Protein AF-A0A7I8VRY3-F1 (afdb_monomer_lite)

Organism: NCBI:txid2664684

InterPro domains:
  IPR003378 Fringe-like, glycosyltransferase domain [PF02434] (435-646)
  IPR005018 DOMON domain [PF03351] (45-160)
  IPR005018 DOMON domain [PS50836] (45-160)
  IPR005018 DOMON domain [SM00664] (68-160)
  IPR006593 Cytochrome b561/ferric reductase, transmembrane domain [PS50939] (164-372)
  IPR006593 Cytochrome b561/ferric reductase, transmembrane domain [SM00665] (200-333)

Foldseek 3Di:
DDDDDDPPPAAEAEAEDDEAWQQPCQQPQWPKEFVALPDRDCVPTQKIKIWEDDDQKIKIKIKHLAQKKKKWFAPDDFQAFTWMWMWGHDPPDFTDIFIFTDHHPDFTHTDPPDPQKAPWDWDADNSMTMIIIMGGQDDDDSRHDGLDPPDWTWIKMAHYYDDPNGDDDRALRIFTWPIDRSNHSHYTHGALDPDPLNVLLLVLLCCLQLPLLLVLVVLVPQVCVVQVPDDDPNHRVSVVSSLVSLVSSLVSNVSSVVSVCVVVVHDDDDDDPLLNVLSVLSVVLNVLSVVLVVLVVVQDDPPDPCNVVSVVVSVVSSVSSSVSSLVSSLSSCVDSSNVHPPCVSVVSVVSVVVSVVVVVVSVVVVVVVVVVVVVVVVVVVVVVPVVPDDDDDDDDDDDDDDDDDDDDDDDDDDDDPQVPLVLAEDPQPLVLPHYYEYEYADHHHDPVNSVHHYDHFVADRDDDLLRQLSRVQVLLQVVLVDPHFKYKYAYSQKYFNVVLVCVVCVVDDLLDWAKEAAAPDPFFDWDDDPNDTDGWHFHDRNLMIMTGNNLSVQLCVQRHPSNSSVQCVVRVDHSRVSVRVSSCPRPVDHYPHDPLGDGLVDQQCVAALVCLLNHGMDGWADDDPVRDDTREHHADAEDCVVRVRCSVRSVCSNVVPD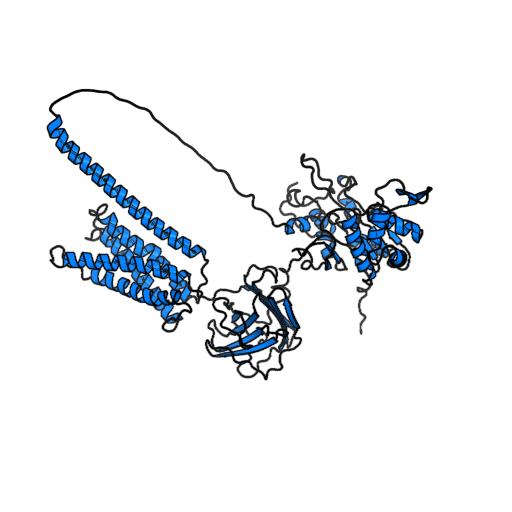DHPPDDD

Secondary structure (DSSP, 8-state):
-----STT--------------TTSBTTTBEEEEESTT--STTT-SEEEEEEEETTEEEEEEEESSSEEEEEEESSSSSSEEEEEEEEEETTEEEEEEEEEEESSSPPEE-TT---EEEEEEEEETTEEEEEEEEE-S-BTTTB----TT-EEEEEEEEE-EETTEE---TT-EEEEEEEETTS--EEE------HHHHHHHHHHHHIIIIIHHHHHHIIIIIHHHTTT-EETTEEHHHHHHHHHHHHHHHHHHHHHHHHHHHHTS----SSTTTTHHHHHHHHHHHHHHHHHHHHHSPPPTT-TTHHHHHHHHHHHHHHHHHHHHHHHHHHTT-TTT---TTHHHHHHHHHHHHHHHHHHHHHHHHHHHHHHHHHHHHHHHHTTTTS-------------------------PPPTHHHHHHHTGGGTGGG-S--EEEESS--SSSGGGT-EEEE-SS-SS-SHHHHHHHHHHHHHHHHHTT-SEEEE--TT-EE-HHHHHHHHTTS-TTS--EEE--SSSS-EEEESSSSEEEE----GGG-EEEEHHHHHHHHHHHTTTHHHHHHHHH---HHHHHHHHHHHHH-PPPEE-TT---TTS-GGGSBHHHHTT-SEE---PPPTT-PPP---B--SS-TTT-TTSHHHHHHHHHT----TT---

Sequence (665 aa):
MTQLSPLSRFGIVLFIKQAGDIEKECGTTIGCYREPDDCSDEFKCDAMITWKDNGDLVDFSMSAKTDYVALGLSKDKKMGDDSILACLKISGSNPRVEISYSKGQSTPETISNYNGITSVKTEVEDSRVRCSFSRNKAQFGSQVFNISAGTEYHLFVARGSVSDSKLTYHGDNKKITDKVDLTTKKNTGGSNAAPGRVKAHAALMTLAWAFFIPCGVFIARYYKDYIGNKDCKGVKLWFWLHRIFVLSGVLLSSIAFILIFVEVGGYSSPATSFTKAHPIVGIIVMSFAVINPIMGMLRPGLDSQHRSTFVTCHTIVGYLSYSLGFFVMMVGTRLGKINMPKWMLWVYFGHCMFYIALSILMRIADYATASHNKKITGSENVDMKEKGNGMNEKEQQAYPNGQTNCNQTNCSANLPKWLVIFRHTLFSLLFSGNIVAVFTDDNDEIFEKTGLRSIKTNCDNLHSRSALCCKMSYEFDAFLKSNKKWWCHVDDDTYVNVKALKELLSRYEPSRDWYIGRPSTSHPLEIDRDRKPFHFWFATGGAGFCISRSLALKIEPYAGGGKLRSECERIHLPDDCVIGYIIYDFTNSKLTKIKRFHSHLEGLWRYQEGALNNEITVSYSNPKGDGTFSNTINVRGFTYAKDPTRFLSLHCHLYKKCEYPDAFP

pLDDT: mean 75.88, std 19.46, range [22.36, 97.38]

Structure (mmCIF, N/CA/C/O backbone):
data_AF-A0A7I8VRY3-F1
#
_entry.id   AF-A0A7I8VRY3-F1
#
loop_
_atom_site.group_PDB
_atom_site.id
_atom_site.type_symbol
_atom_site.label_atom_id
_atom_site.label_alt_id
_atom_site.label_comp_id
_atom_site.label_asym_id
_atom_site.label_entity_id
_atom_site.label_seq_id
_atom_site.pdbx_PDB_ins_code
_atom_site.Cartn_x
_atom_site.Cartn_y
_atom_site.Cartn_z
_atom_site.occupancy
_atom_site.B_iso_or_equiv
_atom_site.auth_seq_id
_atom_site.auth_comp_id
_atom_site.auth_asym_id
_atom_site.auth_atom_id
_atom_site.pdbx_PDB_model_num
ATOM 1 N N . MET A 1 1 ? 2.081 -21.432 -41.378 1.00 26.73 1 MET A N 1
ATOM 2 C CA . MET A 1 1 ? 2.702 -21.048 -40.092 1.00 26.73 1 MET A CA 1
ATOM 3 C C . MET A 1 1 ? 3.548 -19.803 -40.358 1.00 26.73 1 MET A C 1
ATOM 5 O O . MET A 1 1 ? 4.562 -19.904 -41.026 1.00 26.73 1 MET A O 1
ATOM 9 N N . THR A 1 2 ? 2.964 -18.606 -40.214 1.00 23.75 2 THR A N 1
ATOM 10 C CA . THR A 1 2 ? 2.999 -17.785 -38.974 1.00 23.75 2 THR A CA 1
ATOM 11 C C . THR A 1 2 ? 4.405 -17.224 -38.730 1.00 23.75 2 THR A C 1
ATOM 13 O O . THR A 1 2 ? 5.204 -17.835 -38.034 1.00 23.75 2 THR A O 1
ATOM 16 N N . GLN A 1 3 ? 4.819 -16.163 -39.433 1.00 28.36 3 GLN A N 1
ATOM 17 C CA . GLN A 1 3 ? 4.474 -14.759 -39.124 1.00 28.36 3 GLN A CA 1
ATOM 18 C C . GLN A 1 3 ? 4.516 -14.436 -37.620 1.00 28.36 3 GLN A C 1
ATOM 20 O O . GLN A 1 3 ? 3.642 -14.855 -36.866 1.00 28.36 3 GLN A O 1
ATOM 25 N N . LEU A 1 4 ? 5.487 -13.605 -37.231 1.00 23.44 4 LEU A N 1
ATOM 26 C CA . LEU A 1 4 ? 5.502 -12.829 -35.988 1.00 23.44 4 LEU A CA 1
ATOM 27 C C . LEU A 1 4 ? 5.420 -11.339 -36.357 1.00 23.44 4 LEU A C 1
ATOM 29 O O . LEU A 1 4 ? 5.986 -10.916 -37.366 1.00 23.44 4 LEU A O 1
ATOM 33 N N . SER A 1 5 ? 4.663 -10.556 -35.587 1.00 22.84 5 SER A N 1
ATOM 34 C CA . SER A 1 5 ? 4.196 -9.226 -36.003 1.00 22.84 5 SER A CA 1
ATOM 35 C C . SER A 1 5 ? 5.217 -8.088 -35.771 1.00 22.84 5 SER A C 1
ATOM 37 O O . SER A 1 5 ? 6.118 -8.217 -34.940 1.00 22.84 5 SER A O 1
ATOM 39 N N . PRO A 1 6 ? 5.112 -6.938 -36.479 1.00 25.97 6 PRO A N 1
ATOM 40 C CA . PRO A 1 6 ? 6.214 -5.962 -36.588 1.00 25.97 6 PRO A CA 1
ATOM 41 C C . PRO A 1 6 ? 6.478 -5.058 -35.364 1.00 25.97 6 PRO A C 1
ATOM 43 O O . PRO A 1 6 ? 7.223 -4.083 -35.470 1.00 25.97 6 PRO A O 1
ATOM 46 N N . LEU A 1 7 ? 5.867 -5.330 -34.208 1.00 25.27 7 LEU A N 1
ATOM 47 C CA . LEU A 1 7 ? 5.740 -4.384 -33.085 1.00 25.27 7 LEU A CA 1
ATOM 48 C C . LEU A 1 7 ? 7.023 -4.148 -32.254 1.00 25.27 7 LEU A C 1
ATOM 50 O O . LEU A 1 7 ? 7.009 -3.356 -31.316 1.00 25.27 7 LEU A O 1
ATOM 54 N N . SER A 1 8 ? 8.144 -4.790 -32.589 1.00 22.47 8 SER A N 1
ATOM 55 C CA . SER A 1 8 ? 9.348 -4.875 -31.741 1.00 22.47 8 SER A CA 1
ATOM 56 C C . SER A 1 8 ? 10.482 -3.880 -32.057 1.00 22.47 8 SER A C 1
ATOM 58 O O . SER A 1 8 ? 11.564 -3.989 -31.481 1.00 22.47 8 SER A O 1
ATOM 60 N N . ARG A 1 9 ? 10.299 -2.928 -32.990 1.00 26.25 9 ARG A N 1
ATOM 61 C CA . ARG A 1 9 ? 11.425 -2.190 -33.622 1.00 26.25 9 ARG A CA 1
ATOM 62 C C . ARG A 1 9 ? 11.549 -0.682 -33.344 1.00 26.25 9 ARG A C 1
ATOM 64 O O . ARG A 1 9 ? 12.402 -0.045 -33.974 1.00 26.25 9 ARG A O 1
ATOM 71 N N . PHE A 1 10 ? 10.793 -0.108 -32.407 1.00 24.47 10 PHE A N 1
ATOM 72 C CA . PHE A 1 10 ? 10.924 1.307 -32.011 1.00 24.47 10 PHE A CA 1
ATOM 73 C C . PHE A 1 10 ? 11.381 1.487 -30.559 1.00 24.47 10 PHE A C 1
ATOM 75 O O . PHE A 1 10 ? 11.250 0.596 -29.725 1.00 24.47 10 PHE A O 1
ATOM 82 N N . GLY A 1 11 ? 11.988 2.641 -30.276 1.00 26.52 11 GLY A N 1
ATOM 83 C CA . GLY A 1 11 ? 12.560 2.939 -28.970 1.00 26.52 11 GLY A CA 1
ATOM 84 C C . GLY A 1 11 ? 12.905 4.411 -28.820 1.00 26.52 11 GLY A C 1
ATOM 85 O O . GLY A 1 11 ? 13.900 4.859 -29.392 1.00 26.52 11 GLY A O 1
ATOM 86 N N . ILE A 1 12 ? 12.050 5.093 -28.063 1.00 34.25 12 ILE A N 1
ATOM 87 C CA . ILE A 1 12 ? 12.188 6.444 -27.509 1.00 34.25 12 ILE A CA 1
ATOM 88 C C . ILE A 1 12 ? 12.588 6.269 -26.029 1.00 34.25 12 ILE A C 1
ATOM 90 O O . ILE A 1 12 ? 12.423 5.173 -25.490 1.00 34.25 12 ILE A O 1
ATOM 94 N N . VAL A 1 13 ? 13.108 7.302 -25.371 1.00 39.41 13 VAL A N 1
ATOM 95 C CA . VAL A 1 13 ? 13.119 7.410 -23.902 1.00 39.41 13 VAL A CA 1
ATOM 96 C C . VAL A 1 13 ? 12.846 8.873 -23.553 1.00 39.41 13 VAL A C 1
ATOM 98 O O . VAL A 1 13 ? 13.475 9.720 -24.175 1.00 39.41 13 VAL A O 1
ATOM 101 N N . LEU A 1 14 ? 11.909 9.125 -22.633 1.00 41.12 14 LEU A N 1
ATOM 102 C CA . LEU A 1 14 ? 11.460 10.416 -22.061 1.00 41.12 14 LEU A CA 1
ATOM 103 C C . LEU A 1 14 ? 11.531 10.298 -20.522 1.00 41.12 14 LEU A C 1
ATOM 105 O O . LEU A 1 14 ? 11.616 9.153 -20.083 1.00 41.12 14 LEU A O 1
ATOM 109 N N . PHE A 1 15 ? 11.485 11.390 -19.735 1.00 45.84 15 PHE A N 1
ATOM 110 C CA . PHE A 1 15 ? 11.806 11.410 -18.284 1.00 45.84 15 PHE A CA 1
ATOM 111 C C . PHE A 1 15 ? 10.965 12.423 -17.464 1.00 45.84 15 PHE A C 1
ATOM 113 O O . PHE A 1 15 ? 10.537 13.415 -18.031 1.00 45.84 15 PHE A O 1
ATOM 120 N N . ILE A 1 16 ? 10.685 12.148 -16.169 1.00 32.72 16 ILE A N 1
ATOM 121 C CA . ILE A 1 16 ? 9.874 12.947 -15.193 1.00 32.72 16 ILE A CA 1
ATOM 122 C C . ILE A 1 16 ? 10.336 12.581 -13.737 1.00 32.72 16 ILE A C 1
ATOM 124 O O . ILE A 1 16 ? 11.017 11.564 -13.590 1.00 32.72 16 ILE A O 1
ATOM 128 N N . LYS A 1 17 ? 9.962 13.327 -12.670 1.00 30.95 17 LYS A N 1
ATOM 129 C CA . LYS A 1 17 ? 10.283 13.130 -11.214 1.00 30.95 17 LYS A CA 1
ATOM 130 C C . LYS A 1 17 ? 9.046 12.810 -10.304 1.00 30.95 17 LYS A C 1
ATOM 132 O O . LYS A 1 17 ? 7.974 13.310 -10.617 1.00 30.95 17 LYS A O 1
ATOM 137 N N . GLN A 1 18 ? 9.051 12.126 -9.135 1.00 30.17 18 GLN A N 1
ATOM 138 C CA . GLN A 1 18 ? 9.422 10.724 -8.777 1.00 30.17 18 GLN A CA 1
ATOM 139 C C . GLN A 1 18 ? 8.153 9.797 -8.652 1.00 30.17 18 GLN A C 1
ATOM 141 O O . GLN A 1 18 ? 7.048 10.340 -8.718 1.00 30.17 18 GLN A O 1
ATOM 146 N N . ALA A 1 19 ? 8.293 8.442 -8.425 1.00 29.95 19 ALA A N 1
ATOM 147 C CA . ALA A 1 19 ? 7.774 7.653 -7.255 1.00 29.95 19 ALA A CA 1
ATOM 148 C C . ALA A 1 19 ? 7.407 6.100 -7.452 1.00 29.95 19 ALA A C 1
ATOM 150 O O . ALA A 1 19 ? 8.136 5.489 -8.215 1.00 29.95 19 ALA A O 1
ATOM 151 N N . GLY A 1 20 ? 6.395 5.414 -6.827 1.00 32.72 20 GLY A N 1
ATOM 152 C CA . GLY A 1 20 ? 5.570 4.184 -7.245 1.00 32.72 20 GLY A CA 1
ATOM 153 C C . GLY A 1 20 ? 4.050 3.943 -6.733 1.00 32.72 20 GLY A C 1
ATOM 154 O O . GLY A 1 20 ? 3.749 4.455 -5.667 1.00 32.72 20 GLY A O 1
ATOM 155 N N . ASP A 1 21 ? 3.097 3.152 -7.360 1.00 37.00 21 ASP A N 1
ATOM 156 C CA . ASP A 1 21 ? 1.593 2.973 -7.019 1.00 37.00 21 ASP A CA 1
ATOM 157 C C . ASP A 1 21 ? 0.789 1.569 -7.235 1.00 37.00 21 ASP A C 1
ATOM 159 O O . ASP A 1 21 ? 0.200 1.350 -8.294 1.00 37.00 21 ASP A O 1
ATOM 163 N N . ILE A 1 22 ? 0.777 0.555 -6.309 1.00 41.22 22 ILE A N 1
ATOM 164 C CA . ILE A 1 22 ? 0.653 -0.941 -6.571 1.00 41.22 22 ILE A CA 1
ATOM 165 C C . ILE A 1 22 ? -0.786 -1.473 -6.702 1.00 41.22 22 ILE A C 1
ATOM 167 O O . ILE A 1 22 ? -1.035 -2.625 -7.058 1.00 41.22 22 ILE A O 1
ATOM 171 N N . GLU A 1 23 ? -1.746 -0.615 -6.398 1.00 39.03 23 GLU A N 1
ATOM 172 C CA . GLU A 1 23 ? -3.125 -0.929 -6.013 1.00 39.03 23 GLU A CA 1
ATOM 173 C C . GLU A 1 23 ? -3.959 -1.716 -7.052 1.00 39.03 23 GLU A C 1
ATOM 175 O O . GLU A 1 23 ? -5.004 -2.270 -6.716 1.00 39.03 23 GLU A O 1
ATOM 180 N N . LYS A 1 24 ? -3.506 -1.765 -8.312 1.00 47.66 24 LYS A N 1
ATOM 181 C CA . LYS A 1 24 ? -4.334 -2.008 -9.511 1.00 47.66 24 LYS A CA 1
ATOM 182 C C . LYS A 1 24 ? -4.391 -3.466 -9.999 1.00 47.66 24 LYS A C 1
ATOM 184 O O . LYS A 1 24 ? -5.273 -3.801 -10.791 1.00 47.66 24 LYS A O 1
ATOM 189 N N . GLU A 1 25 ? -3.482 -4.332 -9.548 1.00 62.16 25 GLU A N 1
ATOM 190 C CA . GLU A 1 25 ? -3.384 -5.737 -10.003 1.00 62.16 25 GLU A CA 1
ATOM 191 C C . GLU A 1 25 ? -4.165 -6.738 -9.128 1.00 62.16 25 GLU A C 1
ATOM 193 O O . GLU A 1 25 ? -4.708 -7.738 -9.613 1.00 62.16 25 GLU A O 1
ATOM 198 N N . CYS A 1 26 ? -4.285 -6.447 -7.832 1.00 67.69 26 CYS A N 1
ATOM 199 C CA . CYS A 1 26 ? -5.028 -7.274 -6.886 1.00 67.69 26 CYS A CA 1
ATOM 200 C C . CYS A 1 26 ? -6.533 -7.250 -7.178 1.00 67.69 26 CYS A C 1
ATOM 202 O O . CYS A 1 26 ? -7.188 -6.224 -7.010 1.00 67.69 26 CYS A O 1
ATOM 204 N N . GLY A 1 27 ? -7.100 -8.397 -7.561 1.00 66.69 27 GLY A N 1
ATOM 205 C CA . GLY A 1 27 ? -8.501 -8.510 -7.980 1.00 66.69 27 GLY A CA 1
ATOM 206 C C . GLY A 1 27 ? -8.708 -8.569 -9.498 1.00 66.69 27 GLY A C 1
ATOM 207 O O . GLY A 1 27 ? -9.800 -8.914 -9.944 1.00 66.69 27 GLY A O 1
ATOM 208 N N . THR A 1 28 ? -7.686 -8.251 -10.303 1.00 72.56 28 THR A N 1
ATOM 209 C CA . THR A 1 28 ? -7.816 -8.066 -11.764 1.00 72.56 28 THR A CA 1
ATOM 210 C C . THR A 1 28 ? -6.903 -9.008 -12.555 1.00 72.56 28 THR A C 1
ATOM 212 O O . THR A 1 28 ? -7.362 -9.712 -13.465 1.00 72.56 28 THR A O 1
ATOM 215 N N . THR A 1 29 ? -5.627 -9.106 -12.176 1.00 73.62 29 THR A N 1
ATOM 216 C CA . THR A 1 29 ? -4.630 -10.028 -12.749 1.00 73.62 29 THR A CA 1
ATOM 217 C C . THR A 1 29 ? -4.314 -11.177 -11.794 1.00 73.62 29 THR A C 1
ATOM 219 O O . THR A 1 29 ? -4.220 -12.320 -12.248 1.00 73.62 29 THR A O 1
ATOM 222 N N . ILE A 1 30 ? -4.236 -10.890 -10.492 1.00 84.25 30 ILE A N 1
ATOM 223 C CA . ILE A 1 30 ? -3.807 -11.803 -9.423 1.00 84.25 30 ILE A CA 1
ATOM 224 C C . ILE A 1 30 ? -4.783 -11.798 -8.238 1.00 84.25 30 ILE A C 1
ATOM 226 O O . ILE A 1 30 ? -5.525 -10.836 -8.020 1.00 84.25 30 ILE A O 1
ATOM 230 N N . GLY A 1 31 ? -4.785 -12.883 -7.463 1.00 87.00 31 GLY A N 1
ATOM 231 C CA . GLY A 1 31 ? -5.406 -12.919 -6.139 1.00 87.00 31 GLY A CA 1
ATOM 232 C C . GLY A 1 31 ? -4.456 -12.358 -5.081 1.00 87.00 31 GLY A C 1
ATOM 233 O O . GLY A 1 31 ? -3.235 -12.458 -5.222 1.00 87.00 31 GLY A O 1
ATOM 234 N N . CYS A 1 32 ? -5.011 -11.732 -4.044 1.00 88.00 32 CYS A N 1
ATOM 235 C CA . CYS A 1 32 ? -4.233 -11.055 -3.009 1.00 88.00 32 CYS A CA 1
ATOM 236 C C . CYS A 1 32 ? -4.886 -11.162 -1.634 1.00 88.00 32 CYS A C 1
ATOM 238 O O . CYS A 1 32 ? -6.081 -10.918 -1.477 1.00 88.00 32 CYS A O 1
ATOM 240 N N . TYR A 1 33 ? -4.054 -11.404 -0.632 1.00 89.62 33 TYR A N 1
ATOM 241 C CA . TYR A 1 33 ? -4.287 -11.142 0.778 1.00 89.62 33 TYR A CA 1
ATOM 242 C C . TYR A 1 33 ? -3.412 -9.957 1.206 1.00 89.62 33 TYR A C 1
ATOM 244 O O . TYR A 1 33 ? -2.240 -9.866 0.819 1.00 89.62 33 TYR A O 1
ATOM 252 N N . ARG A 1 34 ? -3.965 -9.068 2.035 1.00 85.38 34 ARG A N 1
ATOM 253 C CA . ARG A 1 34 ? -3.276 -7.888 2.569 1.00 85.38 34 ARG A CA 1
ATOM 254 C C . ARG A 1 34 ? -3.532 -7.711 4.061 1.00 85.38 34 ARG A C 1
ATOM 256 O O . ARG A 1 34 ? -4.625 -7.989 4.548 1.00 85.38 34 ARG A O 1
ATOM 263 N N . GLU A 1 35 ? -2.517 -7.228 4.771 1.00 80.19 35 GLU A N 1
ATOM 264 C CA . GLU A 1 35 ? -2.594 -6.840 6.176 1.00 80.19 35 GLU A CA 1
ATOM 265 C C . GLU A 1 35 ? -1.794 -5.543 6.408 1.00 80.19 35 GLU A C 1
ATOM 267 O O . GLU A 1 35 ? -0.573 -5.560 6.237 1.00 80.19 35 GLU A O 1
ATOM 272 N N . PRO A 1 36 ? -2.424 -4.435 6.841 1.00 70.56 36 PRO A N 1
ATOM 273 C CA . PRO A 1 36 ? -3.873 -4.227 6.932 1.00 70.56 36 PRO A CA 1
ATOM 274 C C . PRO A 1 36 ? -4.545 -4.172 5.544 1.00 70.56 36 PRO A C 1
ATOM 276 O O . PRO A 1 36 ? -3.882 -4.006 4.524 1.00 70.56 36 PRO A O 1
ATOM 279 N N . ASP A 1 37 ? -5.868 -4.341 5.508 1.00 65.50 37 ASP A N 1
ATOM 280 C CA . ASP A 1 37 ? -6.660 -4.513 4.277 1.00 65.50 37 ASP A CA 1
ATOM 281 C C . ASP A 1 37 ? -6.569 -3.317 3.298 1.00 65.50 37 ASP A C 1
ATOM 283 O O . ASP A 1 37 ? -6.826 -3.471 2.105 1.00 65.50 37 ASP A O 1
ATOM 287 N N . ASP A 1 38 ? -6.197 -2.137 3.803 1.00 61.50 38 ASP A N 1
ATOM 288 C CA . ASP A 1 38 ? -6.079 -0.854 3.104 1.00 61.50 38 ASP A CA 1
ATOM 289 C C . ASP A 1 38 ? -4.668 -0.552 2.556 1.00 61.50 38 ASP A C 1
ATOM 291 O O . ASP A 1 38 ? -4.461 0.499 1.951 1.00 61.50 38 ASP A O 1
ATOM 295 N N . CYS A 1 39 ? -3.685 -1.450 2.710 1.00 65.50 39 CYS A N 1
ATOM 296 C CA . CYS A 1 39 ? -2.345 -1.204 2.170 1.00 65.50 39 CYS A CA 1
ATOM 297 C C . CYS A 1 39 ? -2.303 -1.294 0.624 1.00 65.50 39 CYS A C 1
ATOM 299 O O . CYS A 1 39 ? -2.624 -2.318 0.015 1.00 65.50 39 CYS A O 1
ATOM 301 N N . SER A 1 40 ? -1.871 -0.211 -0.030 1.00 52.97 40 SER A N 1
ATOM 302 C CA . SER A 1 40 ? -1.671 -0.104 -1.489 1.00 52.97 40 SER A CA 1
ATOM 303 C C . SER A 1 40 ? -0.207 -0.257 -1.933 1.00 52.97 40 SER A C 1
ATOM 305 O O . SER A 1 40 ? 0.135 -0.028 -3.095 1.00 52.97 40 SER A O 1
ATOM 307 N N . ASP A 1 41 ? 0.665 -0.664 -1.010 1.00 58.28 41 ASP A N 1
ATOM 308 C CA . ASP A 1 41 ? 2.094 -0.878 -1.224 1.00 58.28 41 ASP A CA 1
ATOM 309 C C . ASP A 1 41 ? 2.612 -2.001 -0.307 1.00 58.28 41 ASP A C 1
ATOM 311 O O . ASP A 1 41 ? 2.283 -2.032 0.882 1.00 58.28 41 ASP A O 1
ATOM 315 N N . GLU A 1 42 ? 3.432 -2.907 -0.851 1.00 54.72 42 GLU A N 1
ATOM 316 C CA . GLU A 1 42 ? 4.005 -4.048 -0.125 1.00 54.72 42 GLU A CA 1
ATOM 317 C C . GLU A 1 42 ? 4.848 -3.615 1.087 1.00 54.72 42 GLU A C 1
ATOM 319 O O . GLU A 1 42 ? 4.712 -4.199 2.163 1.00 54.72 42 GLU A O 1
ATOM 324 N N . PHE A 1 43 ? 5.677 -2.574 0.949 1.00 62.56 43 PHE A N 1
ATOM 325 C CA . PHE A 1 43 ? 6.517 -2.029 2.016 1.00 62.56 43 PHE A CA 1
ATOM 326 C C . PHE A 1 43 ? 5.673 -1.446 3.155 1.00 62.56 43 PHE A C 1
ATOM 328 O O . PHE A 1 43 ? 6.030 -1.606 4.329 1.00 62.56 43 PHE A O 1
ATOM 335 N N . LYS A 1 44 ? 4.510 -0.860 2.836 1.00 64.69 44 LYS A N 1
ATOM 336 C CA . LYS A 1 44 ? 3.526 -0.415 3.836 1.00 64.69 44 LYS A CA 1
ATOM 337 C C . LYS A 1 44 ? 2.792 -1.578 4.496 1.00 64.69 44 LYS A C 1
ATOM 339 O O . LYS A 1 44 ? 2.640 -1.546 5.719 1.00 64.69 44 LYS A O 1
ATOM 344 N N . CYS A 1 45 ? 2.393 -2.604 3.741 1.00 72.75 45 CYS A N 1
ATOM 345 C CA . CYS A 1 45 ? 1.767 -3.811 4.288 1.00 72.75 45 CYS A CA 1
ATOM 346 C C . CYS A 1 45 ? 2.658 -4.469 5.357 1.00 72.75 45 CYS A C 1
ATOM 348 O O . CYS A 1 45 ? 3.853 -4.685 5.156 1.00 72.75 45 CYS A O 1
ATOM 350 N N . ASP A 1 46 ? 2.067 -4.829 6.491 1.00 84.38 46 ASP A N 1
ATOM 351 C CA . ASP A 1 46 ? 2.693 -5.622 7.553 1.00 84.38 46 ASP A CA 1
ATOM 352 C C . ASP A 1 46 ? 2.889 -7.087 7.132 1.00 84.38 46 ASP A C 1
ATOM 354 O O . ASP A 1 46 ? 3.908 -7.694 7.473 1.00 84.38 46 ASP A O 1
ATOM 358 N N . ALA A 1 47 ? 1.939 -7.614 6.352 1.00 87.44 47 ALA A N 1
ATOM 359 C CA . ALA A 1 47 ? 2.081 -8.819 5.545 1.00 87.44 47 ALA A CA 1
ATOM 360 C C . ALA A 1 47 ? 1.299 -8.687 4.230 1.00 87.44 47 ALA A C 1
ATOM 362 O O . ALA A 1 47 ? 0.222 -8.090 4.186 1.00 87.44 47 ALA A O 1
ATOM 363 N N . MET A 1 48 ? 1.830 -9.276 3.163 1.00 88.50 48 MET A N 1
ATOM 364 C CA . MET A 1 48 ? 1.183 -9.357 1.858 1.00 88.50 48 MET A CA 1
ATOM 365 C C . MET A 1 48 ? 1.430 -10.741 1.264 1.00 88.50 48 MET A C 1
ATOM 367 O O . MET A 1 48 ? 2.545 -11.259 1.317 1.00 88.50 48 MET A O 1
ATOM 371 N N . ILE A 1 49 ? 0.383 -11.354 0.717 1.00 91.75 49 ILE A N 1
ATOM 372 C CA . ILE A 1 49 ? 0.479 -12.636 0.018 1.00 91.75 49 ILE A CA 1
ATOM 373 C C . ILE A 1 49 ? -0.302 -12.511 -1.281 1.00 91.75 49 ILE A C 1
ATOM 375 O O . ILE A 1 49 ? -1.483 -12.180 -1.256 1.00 91.75 49 ILE A O 1
ATOM 379 N N . THR A 1 50 ? 0.330 -12.791 -2.411 1.00 90.75 50 THR A N 1
ATOM 380 C CA . THR A 1 50 ? -0.329 -12.843 -3.716 1.00 90.75 50 THR A CA 1
ATOM 381 C C . THR A 1 50 ? -0.251 -14.246 -4.293 1.00 90.75 50 THR A C 1
ATOM 383 O O . THR A 1 50 ? 0.662 -15.014 -3.980 1.00 90.75 50 THR A O 1
ATOM 386 N N . TRP A 1 51 ? -1.232 -14.593 -5.122 1.00 92.69 51 TRP A N 1
ATOM 387 C CA . TRP A 1 51 ?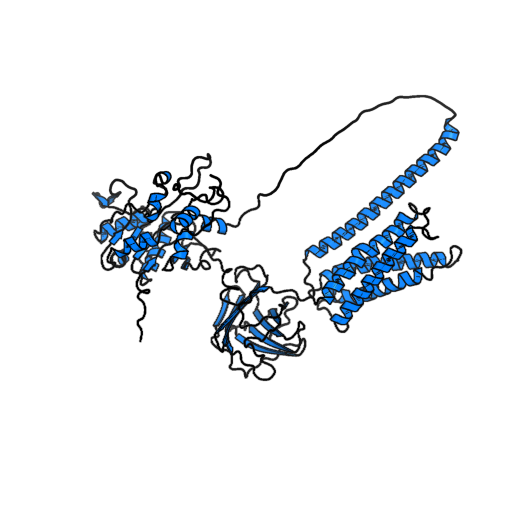 -1.252 -15.853 -5.854 1.00 92.69 51 TRP A CA 1
ATOM 388 C C . TRP A 1 51 ? -1.792 -15.661 -7.270 1.00 92.69 51 TRP A C 1
ATOM 390 O O . TRP A 1 51 ? -2.631 -14.794 -7.539 1.00 92.69 51 TRP A O 1
ATOM 400 N N . LYS A 1 52 ? -1.312 -16.492 -8.190 1.00 92.06 52 LYS A N 1
ATOM 401 C CA . LYS A 1 52 ? -1.705 -16.483 -9.595 1.00 92.06 52 LYS A CA 1
ATOM 402 C C . LYS A 1 52 ? -1.817 -17.911 -10.111 1.00 92.06 52 LYS A C 1
ATOM 404 O O . LYS A 1 52 ? -0.874 -18.686 -9.987 1.00 92.06 52 LYS A O 1
ATOM 409 N N . ASP A 1 53 ? -2.950 -18.242 -10.723 1.00 91.25 53 ASP A N 1
ATOM 410 C CA . ASP A 1 53 ? -3.103 -19.519 -11.418 1.00 91.25 53 ASP A CA 1
ATOM 411 C C . ASP A 1 53 ? -2.216 -19.569 -12.676 1.00 91.25 53 ASP A C 1
ATOM 413 O O . ASP A 1 53 ? -2.179 -18.619 -13.466 1.00 91.25 53 ASP A O 1
ATOM 417 N N . ASN A 1 54 ? -1.508 -20.684 -12.843 1.00 89.44 54 ASN A N 1
ATOM 418 C CA . ASN A 1 54 ? -0.619 -20.985 -13.954 1.00 89.44 54 ASN A CA 1
ATOM 419 C C . ASN A 1 54 ? -0.784 -22.452 -14.425 1.00 89.44 54 ASN A C 1
ATOM 421 O O . ASN A 1 54 ? 0.187 -23.165 -14.680 1.00 89.44 54 ASN A O 1
ATOM 425 N N . GLY A 1 55 ? -2.033 -22.928 -14.519 1.00 87.06 55 GLY A N 1
ATOM 426 C CA . GLY A 1 55 ? -2.374 -24.234 -15.098 1.00 87.06 55 GLY A CA 1
ATOM 427 C C . GLY A 1 55 ? -2.323 -25.358 -14.067 1.00 87.06 55 GLY A C 1
ATOM 428 O O . GLY A 1 55 ? -3.254 -25.501 -13.279 1.00 87.06 55 GLY A O 1
ATOM 429 N N . ASP A 1 56 ? -1.249 -26.148 -14.059 1.00 87.56 56 ASP A N 1
ATOM 430 C CA . ASP A 1 56 ? -1.012 -27.201 -13.053 1.00 87.56 56 ASP A CA 1
ATOM 431 C C . ASP A 1 56 ? -0.351 -26.659 -11.772 1.00 87.56 56 ASP A C 1
ATOM 433 O O . ASP A 1 56 ? -0.319 -27.327 -10.731 1.00 87.56 56 ASP A O 1
ATOM 437 N N . LEU A 1 57 ? 0.177 -25.433 -11.845 1.00 91.81 57 LEU A N 1
ATOM 438 C CA . LEU A 1 57 ? 0.840 -24.727 -10.754 1.00 91.81 57 LEU A CA 1
ATOM 439 C C . LEU A 1 57 ? 0.032 -23.493 -10.327 1.00 91.81 57 LEU A C 1
ATOM 441 O O . LEU A 1 57 ? -0.717 -22.913 -11.113 1.00 91.81 57 LEU A O 1
ATOM 445 N N . VAL A 1 58 ? 0.235 -23.061 -9.085 1.00 92.69 58 VAL A N 1
ATOM 446 C CA . VAL A 1 58 ? -0.118 -21.721 -8.602 1.00 92.69 58 VAL A CA 1
ATOM 447 C C . VAL A 1 58 ? 1.173 -21.028 -8.176 1.00 92.69 58 VAL A C 1
ATOM 449 O O . VAL A 1 58 ? 1.930 -21.563 -7.364 1.00 92.69 58 VAL A O 1
ATOM 452 N N . ASP A 1 59 ? 1.435 -19.855 -8.745 1.00 91.69 59 ASP A N 1
ATOM 453 C CA . ASP A 1 59 ? 2.576 -19.011 -8.398 1.00 91.69 59 ASP A CA 1
ATOM 454 C C . ASP A 1 59 ? 2.211 -18.138 -7.194 1.00 91.69 59 ASP A C 1
ATOM 456 O O . ASP A 1 59 ? 1.240 -17.384 -7.252 1.00 91.69 59 ASP A O 1
ATOM 460 N N . PHE A 1 60 ? 2.986 -18.228 -6.115 1.00 93.38 60 PHE A N 1
ATOM 461 C CA . PHE A 1 60 ? 2.824 -17.454 -4.886 1.00 93.38 60 PHE A CA 1
ATOM 462 C C . PHE A 1 60 ? 3.937 -16.415 -4.731 1.00 93.38 60 PHE A C 1
ATOM 464 O O . PHE A 1 60 ? 5.097 -16.668 -5.063 1.00 93.38 60 PHE A O 1
ATOM 471 N N . SER A 1 61 ? 3.599 -15.275 -4.129 1.00 90.88 61 SER A N 1
ATOM 472 C CA . SER A 1 61 ? 4.565 -14.368 -3.505 1.00 90.88 61 SER A CA 1
ATOM 473 C C . SER A 1 61 ? 4.100 -14.030 -2.091 1.00 90.88 61 SER A C 1
ATOM 475 O O . SER A 1 61 ? 2.917 -13.788 -1.874 1.00 90.88 61 SER A O 1
ATOM 477 N N . MET A 1 62 ? 5.003 -14.049 -1.116 1.00 92.31 62 MET A N 1
ATOM 478 C CA . MET A 1 62 ? 4.710 -13.869 0.308 1.00 92.31 62 MET A CA 1
ATOM 479 C C . MET A 1 62 ? 5.756 -12.946 0.931 1.00 92.31 62 MET A C 1
ATOM 481 O O . MET A 1 62 ? 6.950 -13.218 0.806 1.00 92.31 62 MET A O 1
ATOM 485 N N . SER A 1 63 ? 5.340 -11.903 1.652 1.00 89.31 63 SER A N 1
ATOM 486 C CA . SER A 1 63 ? 6.255 -11.115 2.485 1.00 89.31 63 SER A CA 1
ATOM 487 C C . SER A 1 63 ? 5.621 -10.598 3.774 1.00 89.31 63 SER A C 1
ATOM 489 O O . SER A 1 63 ? 4.403 -10.423 3.863 1.00 89.31 63 SER A O 1
ATOM 491 N N . ALA A 1 64 ? 6.453 -10.360 4.791 1.00 90.31 64 ALA A N 1
ATOM 492 C CA . ALA A 1 64 ? 6.054 -9.717 6.045 1.00 90.31 64 ALA A CA 1
ATOM 493 C C . ALA A 1 64 ? 7.242 -9.062 6.762 1.00 90.31 64 ALA A C 1
ATOM 495 O O . ALA A 1 64 ? 8.384 -9.490 6.599 1.00 90.31 64 ALA A O 1
ATOM 496 N N . LYS A 1 65 ? 6.961 -8.062 7.607 1.00 87.88 65 LYS A N 1
ATOM 497 C CA . LYS A 1 65 ? 7.940 -7.337 8.452 1.00 87.88 65 LYS A CA 1
ATOM 498 C C . LYS A 1 65 ? 8.391 -8.150 9.688 1.00 87.88 65 LYS A C 1
ATOM 500 O O . LYS A 1 65 ? 8.387 -7.642 10.808 1.00 87.88 65 LYS A O 1
ATOM 505 N N . THR A 1 66 ? 8.668 -9.438 9.507 1.00 87.75 66 THR A N 1
ATOM 506 C CA . THR A 1 66 ? 8.970 -10.431 10.555 1.00 87.75 66 THR A CA 1
ATOM 507 C C . THR A 1 66 ? 9.828 -11.562 9.980 1.00 87.75 66 THR A C 1
ATOM 509 O O . THR A 1 66 ? 9.912 -11.710 8.763 1.00 87.75 66 THR A O 1
ATOM 512 N N . ASP A 1 67 ? 10.440 -12.401 10.826 1.00 90.06 67 ASP A N 1
ATOM 513 C CA . ASP A 1 67 ? 11.313 -13.486 10.346 1.00 90.06 67 ASP A CA 1
ATOM 514 C C . ASP A 1 67 ? 10.563 -14.594 9.581 1.00 90.06 67 ASP A C 1
ATOM 516 O O . ASP A 1 67 ? 11.173 -15.269 8.755 1.00 90.06 67 ASP A O 1
ATOM 520 N N . TYR A 1 68 ? 9.258 -14.787 9.806 1.00 92.12 68 TYR A N 1
ATOM 521 C CA . TYR A 1 68 ? 8.423 -15.652 8.967 1.00 92.12 68 TYR A CA 1
ATOM 522 C C . TYR A 1 68 ? 7.071 -15.039 8.588 1.00 92.12 68 TYR A C 1
ATOM 524 O O . TYR A 1 68 ? 6.518 -14.202 9.311 1.00 92.12 68 TYR A O 1
ATOM 532 N N . VAL A 1 69 ? 6.514 -15.550 7.487 1.00 94.25 69 VAL A N 1
ATOM 533 C CA . VAL A 1 69 ? 5.104 -15.438 7.086 1.00 94.25 69 VAL A CA 1
ATOM 534 C C . VAL A 1 69 ? 4.585 -16.806 6.629 1.00 94.25 69 VAL A C 1
ATOM 536 O O . VAL A 1 69 ? 5.251 -17.518 5.880 1.00 94.25 69 VAL A O 1
ATOM 539 N N . ALA A 1 70 ? 3.400 -17.191 7.099 1.00 94.62 70 ALA A N 1
ATOM 540 C CA . ALA A 1 70 ? 2.785 -18.489 6.851 1.00 94.62 70 ALA A CA 1
ATOM 541 C C . ALA A 1 70 ? 1.324 -18.354 6.393 1.00 94.62 70 ALA A C 1
ATOM 543 O O . ALA A 1 70 ? 0.598 -17.467 6.843 1.00 94.62 70 ALA A O 1
ATOM 544 N N . LEU A 1 71 ? 0.915 -19.266 5.512 1.00 95.38 71 LEU A N 1
ATOM 545 C CA . LEU A 1 71 ? -0.399 -19.399 4.892 1.00 95.38 71 LEU A CA 1
ATOM 546 C C . LEU A 1 71 ? -0.928 -20.817 5.152 1.00 95.38 71 LEU A C 1
ATOM 548 O O . LEU A 1 71 ? -0.533 -21.770 4.482 1.00 95.38 71 LEU A O 1
ATOM 552 N N . GLY A 1 72 ? -1.815 -20.957 6.131 1.00 94.25 72 GLY A N 1
ATOM 553 C CA . GLY A 1 72 ? -2.588 -22.172 6.373 1.00 94.25 72 GLY A CA 1
ATOM 554 C C . GLY A 1 72 ? -3.834 -22.237 5.492 1.00 94.25 72 GLY A C 1
ATOM 555 O O . GLY A 1 72 ? -4.531 -21.240 5.316 1.00 94.25 72 GLY A O 1
ATOM 556 N N . LEU A 1 73 ? -4.123 -23.421 4.964 1.00 94.81 73 LEU A N 1
ATOM 557 C CA . LEU A 1 73 ? -5.327 -23.754 4.212 1.00 94.81 73 LEU A CA 1
ATOM 558 C C . LEU A 1 73 ? -6.227 -24.604 5.108 1.00 94.81 73 LEU A C 1
ATOM 560 O O . LEU A 1 73 ? -5.935 -25.779 5.340 1.00 94.81 73 LEU A O 1
ATOM 564 N N . SER A 1 74 ? -7.312 -24.013 5.609 1.00 93.19 74 SER A N 1
ATOM 565 C CA . SER A 1 74 ? -8.242 -24.682 6.521 1.00 93.19 74 SER A CA 1
ATOM 566 C C . SER A 1 74 ? -9.613 -24.932 5.906 1.00 93.19 74 SER A C 1
ATOM 568 O O . SER A 1 74 ? -10.086 -24.192 5.040 1.00 93.19 74 SER A O 1
ATOM 570 N N . LYS A 1 75 ? -10.278 -25.987 6.380 1.00 90.44 75 LYS A N 1
ATOM 571 C CA . LYS A 1 75 ? -11.642 -26.353 5.971 1.00 90.44 75 LYS A CA 1
ATOM 572 C C . LYS A 1 75 ? -12.713 -25.618 6.788 1.00 90.44 75 LYS A C 1
ATOM 574 O O . LYS A 1 75 ? -13.839 -25.489 6.303 1.00 90.44 75 LYS A O 1
ATOM 579 N N . ASP A 1 76 ? -12.363 -25.103 7.971 1.00 86.31 76 ASP A N 1
ATOM 580 C CA . ASP A 1 76 ? -13.230 -24.283 8.828 1.00 86.31 76 ASP A CA 1
ATOM 581 C C . ASP A 1 76 ? -12.504 -23.013 9.347 1.00 86.31 76 ASP A C 1
ATOM 583 O O . ASP A 1 76 ? -11.611 -22.500 8.678 1.00 86.31 76 ASP A O 1
ATOM 587 N N . LYS A 1 77 ? -12.934 -22.423 10.473 1.00 81.69 77 LYS A N 1
ATOM 588 C CA . LYS A 1 77 ? -12.346 -21.200 11.062 1.00 81.69 77 LYS A CA 1
ATOM 589 C C . LYS A 1 77 ? -11.624 -21.442 12.401 1.00 81.69 77 LYS A C 1
ATOM 591 O O . LYS A 1 77 ? -11.546 -20.529 13.228 1.00 81.69 77 LYS A O 1
ATOM 596 N N . LYS A 1 78 ? -11.127 -22.656 12.648 1.00 80.75 78 LYS A N 1
ATOM 597 C CA . LYS A 1 78 ? -10.394 -23.069 13.852 1.00 80.75 78 LYS A CA 1
ATOM 598 C C . LYS A 1 78 ? -9.072 -23.728 13.456 1.00 80.75 78 LYS A C 1
ATOM 600 O O . LYS A 1 78 ? -9.059 -24.662 12.671 1.00 80.75 78 LYS A O 1
ATOM 605 N N . MET A 1 79 ? -7.968 -23.266 14.049 1.00 81.12 79 MET A N 1
ATOM 606 C CA . MET A 1 79 ? -6.663 -23.908 13.864 1.00 81.12 79 MET A CA 1
ATOM 607 C C . MET A 1 79 ? -6.689 -25.332 14.432 1.00 81.12 79 MET A C 1
ATOM 609 O O . MET A 1 79 ? -7.022 -25.519 15.611 1.00 81.12 79 MET A O 1
ATOM 613 N N . GLY A 1 80 ? -6.390 -26.301 13.570 1.00 84.25 80 GLY A N 1
ATOM 614 C CA . GLY A 1 80 ? -6.744 -27.705 13.730 1.00 84.25 80 GLY A CA 1
ATOM 615 C C . GLY A 1 80 ? -5.956 -28.612 12.786 1.00 84.25 80 GLY A C 1
ATOM 616 O O . GLY A 1 80 ? -4.755 -28.788 12.969 1.00 84.25 80 GLY A O 1
ATOM 617 N N . ASP A 1 81 ? -6.649 -29.222 11.827 1.00 88.56 81 ASP A N 1
ATOM 618 C CA . ASP A 1 81 ? -6.096 -30.103 10.791 1.00 88.56 81 ASP A CA 1
ATOM 619 C C . ASP A 1 81 ? -5.877 -29.295 9.498 1.00 88.56 81 ASP A C 1
ATOM 621 O O . ASP A 1 81 ? -6.712 -29.297 8.588 1.00 88.56 81 ASP A O 1
ATOM 625 N N . ASP A 1 82 ? -4.764 -28.555 9.454 1.00 93.38 82 ASP A N 1
ATOM 626 C CA . ASP A 1 82 ? -4.499 -27.502 8.463 1.00 93.38 82 ASP A CA 1
ATOM 627 C C . ASP A 1 82 ? -3.215 -27.758 7.660 1.00 93.38 82 ASP A C 1
ATOM 629 O O . ASP A 1 82 ? -2.170 -28.111 8.214 1.00 93.38 82 ASP A O 1
ATOM 633 N N . SER A 1 83 ? -3.275 -27.504 6.349 1.00 94.44 83 SER A N 1
ATOM 634 C CA . SER A 1 83 ? -2.138 -27.628 5.426 1.00 94.44 83 SER A CA 1
ATOM 635 C C . SER A 1 83 ? -1.454 -26.269 5.248 1.00 94.44 83 SER A C 1
ATOM 637 O O . SER A 1 83 ? -2.107 -25.316 4.831 1.00 94.44 83 SER A O 1
ATOM 639 N N . ILE A 1 84 ? -0.172 -26.141 5.598 1.00 94.44 84 ILE A N 1
ATOM 640 C CA . ILE A 1 84 ? 0.508 -24.847 5.778 1.00 94.44 84 ILE A CA 1
ATOM 641 C C . ILE A 1 84 ? 1.663 -24.678 4.787 1.00 94.44 84 ILE A C 1
ATOM 643 O O . ILE A 1 84 ? 2.502 -25.559 4.636 1.00 94.44 84 ILE A O 1
ATOM 647 N N . LEU A 1 85 ? 1.728 -23.503 4.163 1.00 94.31 85 LEU A N 1
ATOM 648 C CA . LEU A 1 85 ? 2.854 -22.981 3.387 1.00 94.31 85 LEU A CA 1
ATOM 649 C C . LEU A 1 85 ? 3.574 -21.920 4.225 1.00 94.31 85 LEU A C 1
ATOM 651 O O . LEU A 1 85 ? 2.920 -20.990 4.691 1.00 94.31 85 LEU A O 1
ATOM 655 N N . ALA A 1 86 ? 4.889 -22.009 4.417 1.00 93.75 86 ALA A N 1
ATOM 656 C CA . ALA A 1 86 ? 5.640 -21.027 5.201 1.00 93.75 86 ALA A CA 1
ATOM 657 C C . ALA A 1 86 ? 6.900 -20.535 4.480 1.00 93.75 86 ALA A C 1
ATOM 659 O O . ALA A 1 86 ? 7.682 -21.325 3.962 1.00 93.75 86 ALA A O 1
ATOM 660 N N . CYS A 1 87 ? 7.103 -19.219 4.496 1.00 93.06 87 CYS A N 1
ATOM 661 C CA . CYS A 1 87 ? 8.337 -18.532 4.129 1.00 93.06 87 CYS A CA 1
ATOM 662 C C . CYS A 1 87 ? 9.021 -18.102 5.430 1.00 93.06 87 CYS A C 1
ATOM 664 O O . CYS A 1 87 ? 8.443 -17.318 6.187 1.00 93.06 87 CYS A O 1
ATOM 666 N N . LEU A 1 88 ? 10.217 -18.623 5.716 1.00 91.31 88 LEU A N 1
ATOM 667 C CA . LEU A 1 88 ? 10.950 -18.322 6.948 1.00 91.31 88 LEU A CA 1
ATOM 668 C C . LEU A 1 88 ? 12.432 -18.024 6.705 1.00 91.31 88 LEU A C 1
ATOM 670 O O . LEU A 1 88 ? 13.133 -18.737 5.989 1.00 91.31 88 LEU A O 1
ATOM 674 N N . LYS A 1 89 ? 12.909 -16.966 7.352 1.00 88.50 89 LYS A N 1
ATOM 675 C CA . LYS A 1 89 ? 14.306 -16.543 7.431 1.00 88.50 89 LYS A CA 1
ATOM 676 C C . LYS A 1 89 ? 15.079 -17.482 8.359 1.00 88.50 89 LYS A C 1
ATOM 678 O O . LYS A 1 89 ? 14.647 -17.761 9.476 1.00 88.50 89 LYS A O 1
ATOM 683 N N . ILE A 1 90 ? 16.237 -17.947 7.902 1.00 81.00 90 ILE A N 1
ATOM 684 C CA . ILE A 1 90 ? 17.168 -18.767 8.684 1.00 81.00 90 ILE A CA 1
ATOM 685 C C . ILE A 1 90 ? 18.349 -17.876 9.087 1.00 81.00 90 ILE A C 1
ATOM 687 O O . ILE A 1 90 ? 18.761 -16.999 8.330 1.00 81.00 90 ILE A O 1
ATOM 691 N N . SER A 1 91 ? 18.907 -18.067 10.284 1.00 74.88 91 SER A N 1
ATOM 692 C CA . SER A 1 91 ? 20.116 -17.334 10.676 1.00 74.88 91 SER A CA 1
ATOM 693 C C . SER A 1 91 ? 21.304 -17.756 9.800 1.00 74.88 91 SER A C 1
ATOM 695 O O . SER A 1 91 ? 21.539 -18.948 9.606 1.00 74.88 91 SER A O 1
ATOM 697 N N . GLY A 1 92 ? 22.041 -16.787 9.251 1.00 67.12 92 GLY A N 1
ATOM 698 C CA . GLY A 1 92 ? 23.238 -17.035 8.436 1.00 67.12 92 GLY A CA 1
ATOM 699 C C . GLY A 1 92 ? 23.002 -17.633 7.041 1.00 67.12 92 GLY A C 1
ATOM 700 O O . GLY A 1 92 ? 23.963 -18.064 6.410 1.00 67.12 92 GLY A O 1
ATOM 701 N N . SER A 1 93 ? 21.763 -17.685 6.540 1.00 74.44 93 SER A N 1
ATOM 702 C CA . SER A 1 93 ? 21.460 -18.175 5.185 1.00 74.44 93 SER A CA 1
ATOM 703 C C . SER A 1 93 ? 20.209 -17.514 4.596 1.00 74.44 93 SER A C 1
ATOM 705 O O . SER A 1 93 ? 19.466 -16.823 5.296 1.00 74.44 93 SER A O 1
ATOM 707 N N . ASN A 1 94 ? 19.987 -17.696 3.291 1.00 74.94 94 ASN A N 1
ATOM 708 C CA . ASN A 1 94 ? 18.775 -17.216 2.625 1.00 74.94 94 ASN A CA 1
ATOM 709 C C . ASN A 1 94 ? 17.513 -17.834 3.268 1.00 74.94 94 ASN A C 1
ATOM 711 O O . ASN A 1 94 ? 17.578 -18.954 3.784 1.00 74.94 94 ASN A O 1
ATOM 715 N N . PRO A 1 95 ? 16.354 -17.148 3.223 1.00 84.31 95 PRO A N 1
ATOM 716 C CA . PRO A 1 95 ? 15.089 -17.739 3.647 1.00 84.31 95 PRO A CA 1
ATOM 717 C C . PRO A 1 95 ? 14.792 -19.057 2.921 1.00 84.31 95 PRO A C 1
ATOM 719 O O . PRO A 1 95 ? 15.239 -19.269 1.794 1.00 84.31 95 PRO A O 1
ATOM 722 N N . ARG A 1 96 ? 13.987 -19.925 3.538 1.00 88.00 96 ARG A N 1
ATOM 723 C CA . ARG A 1 96 ? 13.422 -21.108 2.876 1.00 88.00 96 ARG A CA 1
ATOM 724 C C . ARG A 1 96 ? 11.906 -21.016 2.771 1.00 88.00 96 ARG A C 1
ATOM 726 O O . ARG A 1 96 ? 11.249 -20.390 3.603 1.00 88.00 96 ARG A O 1
ATOM 733 N N . VAL A 1 97 ? 11.372 -21.707 1.771 1.00 91.06 97 VAL A N 1
ATOM 734 C CA . VAL A 1 97 ? 9.953 -22.057 1.687 1.00 91.06 97 VAL A CA 1
ATOM 735 C C . VAL A 1 97 ? 9.806 -23.502 2.152 1.00 91.06 97 VAL A C 1
ATOM 737 O O . VAL A 1 97 ? 10.566 -24.365 1.716 1.00 91.06 97 VAL A O 1
ATOM 740 N N . GLU A 1 98 ? 8.840 -23.775 3.022 1.00 91.06 98 GLU A N 1
ATOM 741 C CA . GLU A 1 98 ? 8.489 -25.127 3.456 1.00 91.06 98 GLU A CA 1
ATOM 742 C C . GLU A 1 98 ? 6.974 -25.361 3.420 1.00 91.06 98 GLU A C 1
ATOM 744 O O . GLU A 1 98 ? 6.179 -24.419 3.482 1.00 91.06 98 GLU A O 1
ATOM 749 N N . ILE A 1 99 ? 6.580 -26.633 3.330 1.00 92.06 99 ILE A N 1
ATOM 750 C CA . ILE A 1 99 ? 5.208 -27.078 3.581 1.00 92.06 99 ILE A CA 1
ATOM 751 C C . ILE A 1 99 ? 5.195 -27.895 4.864 1.00 92.06 99 ILE A C 1
ATOM 753 O O . ILE A 1 99 ? 6.035 -28.775 5.055 1.00 92.06 99 ILE A O 1
ATOM 757 N N . SER A 1 100 ? 4.209 -27.619 5.709 1.00 92.12 100 SER A N 1
ATOM 758 C CA . SER A 1 100 ? 4.041 -28.225 7.026 1.00 92.12 100 SER A CA 1
ATOM 759 C C . SER A 1 100 ? 2.562 -28.541 7.281 1.00 92.12 100 SER A C 1
ATOM 761 O O . SER A 1 100 ? 1.679 -28.005 6.611 1.00 92.12 100 SER A O 1
ATOM 763 N N . TYR A 1 101 ? 2.265 -29.408 8.245 1.00 92.75 101 TYR A N 1
ATOM 764 C CA . TYR A 1 101 ? 0.895 -29.763 8.638 1.00 92.75 101 TYR A CA 1
ATOM 765 C C . TYR A 1 101 ? 0.685 -29.532 10.133 1.00 92.75 101 TYR A C 1
ATOM 767 O O . TYR A 1 101 ? 1.530 -29.924 10.938 1.00 92.75 101 TYR A O 1
ATOM 775 N N . SER A 1 102 ? -0.426 -28.898 10.512 1.00 91.31 102 SER A N 1
ATOM 776 C CA . SER A 1 102 ? -0.801 -28.723 11.922 1.00 91.31 102 SER A CA 1
ATOM 777 C C . SER A 1 102 ? -1.758 -29.817 12.383 1.00 91.31 102 SER A C 1
ATOM 779 O O . SER A 1 102 ? -2.547 -30.336 11.595 1.00 91.31 102 SER A O 1
ATOM 781 N N . LYS A 1 103 ? -1.709 -30.135 13.680 1.00 86.62 103 LYS A N 1
ATOM 782 C CA . LYS A 1 103 ? -2.637 -31.061 14.336 1.00 86.62 103 LYS A CA 1
ATOM 783 C C . LYS A 1 103 ? -3.114 -30.455 15.652 1.00 86.62 103 LYS A C 1
ATOM 785 O O . LYS A 1 103 ? -2.417 -30.488 16.669 1.00 86.62 103 LYS A O 1
ATOM 790 N N . GLY A 1 104 ? -4.283 -29.825 15.615 1.00 81.56 104 GLY A N 1
ATOM 791 C CA . GLY A 1 104 ? -4.748 -28.955 16.694 1.00 81.56 104 GLY A CA 1
ATOM 792 C C . GLY A 1 104 ? -3.973 -27.633 16.722 1.00 81.56 104 GLY A C 1
ATOM 793 O O . GLY A 1 104 ? -3.609 -27.083 15.685 1.00 81.56 104 GLY A O 1
ATOM 794 N N . GLN A 1 105 ? -3.697 -27.129 17.926 1.00 81.81 105 GLN A N 1
ATOM 795 C CA . GLN A 1 105 ? -2.929 -25.895 18.157 1.00 81.81 105 GLN A CA 1
ATOM 796 C C . GLN A 1 105 ? -1.503 -26.228 18.622 1.00 81.81 105 GLN A C 1
ATOM 798 O O . GLN A 1 105 ? -1.048 -25.777 19.672 1.00 81.81 105 GLN A O 1
ATOM 803 N N . SER A 1 106 ? -0.830 -27.080 17.846 1.00 78.75 106 SER A N 1
ATOM 804 C CA . SER A 1 106 ? 0.548 -27.537 18.054 1.00 78.75 106 SER A CA 1
ATOM 805 C C . SER A 1 106 ? 1.495 -26.926 17.012 1.00 78.75 106 SER A C 1
ATOM 807 O O . SER A 1 106 ? 1.053 -26.365 16.010 1.00 78.75 106 SER A O 1
ATOM 809 N N . THR A 1 107 ? 2.808 -26.996 17.251 1.00 82.62 107 THR A N 1
ATOM 810 C CA . THR A 1 107 ? 3.814 -26.573 16.263 1.00 82.62 107 THR A CA 1
ATOM 811 C C . THR A 1 107 ? 3.738 -27.488 15.032 1.00 82.62 107 THR A C 1
ATOM 813 O O . THR A 1 107 ? 3.873 -28.698 15.213 1.00 82.62 107 THR A O 1
ATOM 816 N N . PRO A 1 108 ? 3.554 -26.959 13.805 1.00 86.75 108 PRO A N 1
ATOM 817 C CA . PRO A 1 108 ? 3.398 -27.786 12.608 1.00 86.75 108 PRO A CA 1
ATOM 818 C C . PRO A 1 108 ? 4.600 -28.693 12.303 1.00 86.75 108 PRO A C 1
ATOM 820 O O . PRO A 1 108 ? 5.752 -28.314 12.521 1.00 86.75 108 PRO A O 1
ATOM 823 N N . GLU A 1 109 ? 4.324 -29.865 11.733 1.00 87.12 109 GLU A N 1
ATOM 824 C CA . GLU A 1 109 ? 5.327 -30.832 11.271 1.00 87.12 109 GLU A CA 1
ATOM 825 C C . GLU A 1 109 ? 5.670 -30.588 9.793 1.00 87.12 109 GLU A C 1
ATOM 827 O O . GLU A 1 109 ? 4.779 -30.595 8.943 1.00 87.12 109 GLU A O 1
ATOM 832 N N . THR A 1 110 ? 6.951 -30.377 9.474 1.00 87.06 110 THR A N 1
ATOM 833 C CA . THR A 1 110 ? 7.429 -30.111 8.104 1.00 87.06 110 THR A CA 1
ATOM 834 C C . THR A 1 110 ? 7.431 -31.375 7.234 1.00 87.06 110 THR A C 1
ATOM 836 O O . THR A 1 110 ? 7.944 -32.419 7.634 1.00 87.06 110 THR A O 1
ATOM 839 N N . ILE A 1 111 ? 6.905 -31.280 6.010 1.00 86.62 111 ILE A N 1
ATOM 840 C CA . ILE A 1 111 ? 6.750 -32.397 5.068 1.00 86.62 111 ILE A CA 1
ATOM 841 C C . ILE A 1 111 ? 7.936 -32.429 4.094 1.00 86.62 111 ILE A C 1
ATOM 843 O O . ILE A 1 111 ? 7.897 -31.840 3.015 1.00 86.62 111 ILE A O 1
ATOM 847 N N . SER A 1 112 ? 8.994 -33.157 4.458 1.00 76.19 112 SER A N 1
ATOM 848 C CA . SER A 1 112 ? 10.243 -33.252 3.679 1.00 76.19 112 SER A CA 1
ATOM 849 C C . SER A 1 112 ? 10.102 -33.886 2.290 1.00 76.19 112 SER A C 1
ATOM 851 O O . SER A 1 112 ? 10.943 -33.657 1.429 1.00 76.19 112 SER A O 1
ATOM 853 N N . ASN A 1 113 ? 9.068 -34.702 2.069 1.00 77.44 113 ASN A N 1
ATOM 854 C CA . ASN A 1 113 ? 8.979 -35.590 0.901 1.00 77.44 113 ASN A CA 1
ATOM 855 C C . ASN A 1 113 ? 8.165 -34.997 -0.270 1.00 77.44 113 ASN A C 1
ATOM 857 O O . ASN A 1 113 ? 7.878 -35.704 -1.236 1.00 77.44 113 ASN A O 1
ATOM 861 N N . TYR A 1 114 ? 7.747 -33.729 -0.184 1.00 78.88 114 TYR A N 1
ATOM 862 C CA . TYR A 1 114 ? 6.936 -33.072 -1.213 1.00 78.88 114 TYR A CA 1
ATOM 863 C C . TYR A 1 114 ? 7.797 -32.233 -2.168 1.00 78.88 114 TYR A C 1
ATOM 865 O O . TYR A 1 114 ? 8.089 -31.066 -1.917 1.00 78.88 114 TYR A O 1
ATOM 873 N N . ASN A 1 115 ? 8.119 -32.800 -3.331 1.00 77.12 115 ASN A N 1
ATOM 874 C CA . ASN A 1 115 ? 8.882 -32.121 -4.390 1.00 77.12 115 ASN A CA 1
ATOM 875 C C . ASN A 1 115 ? 8.015 -31.193 -5.276 1.00 77.12 115 ASN A C 1
ATOM 877 O O . ASN A 1 115 ? 8.394 -30.867 -6.397 1.00 77.12 115 ASN A O 1
ATOM 881 N N . GLY A 1 116 ? 6.826 -30.793 -4.811 1.00 83.38 116 GLY A N 1
ATOM 882 C CA . GLY A 1 116 ? 5.860 -29.997 -5.579 1.00 83.38 116 GLY A CA 1
ATOM 883 C C . GLY A 1 116 ? 6.026 -28.477 -5.468 1.00 83.38 116 GLY A C 1
ATOM 884 O O . GLY A 1 116 ? 5.106 -27.757 -5.854 1.00 83.38 116 GLY A O 1
ATOM 885 N N . ILE A 1 117 ? 7.150 -27.989 -4.930 1.00 89.12 117 ILE A N 1
ATOM 886 C CA . ILE A 1 117 ? 7.537 -26.569 -4.934 1.00 89.12 117 ILE A CA 1
ATOM 887 C C . ILE A 1 117 ? 8.672 -26.372 -5.946 1.00 89.12 117 ILE A C 1
ATOM 889 O O . ILE A 1 117 ? 9.671 -27.087 -5.906 1.00 89.12 117 ILE A O 1
ATOM 893 N N . THR A 1 118 ? 8.547 -25.377 -6.821 1.00 88.81 118 THR A N 1
ATOM 894 C CA . THR A 1 118 ? 9.569 -24.996 -7.808 1.00 88.81 118 THR A CA 1
ATOM 895 C C . THR A 1 118 ? 9.754 -23.473 -7.855 1.00 88.81 118 THR A C 1
ATOM 897 O O . THR A 1 118 ? 9.090 -22.727 -7.134 1.00 88.81 118 THR A O 1
ATOM 900 N N . SER A 1 119 ? 10.690 -22.989 -8.679 1.00 83.81 119 SER A N 1
ATOM 901 C CA . SER A 1 119 ? 10.885 -21.552 -8.966 1.00 83.81 119 SER A CA 1
ATOM 902 C C . SER A 1 119 ? 11.216 -20.658 -7.756 1.00 83.81 119 SER A C 1
ATOM 904 O O . SER A 1 119 ? 11.016 -19.445 -7.827 1.00 83.81 119 SER A O 1
ATOM 906 N N . VAL A 1 120 ? 11.712 -21.234 -6.654 1.00 88.38 120 VAL A N 1
ATOM 907 C CA . VAL A 1 120 ? 11.929 -20.529 -5.380 1.00 88.38 120 VAL A CA 1
ATOM 908 C C . VAL A 1 120 ? 12.935 -19.382 -5.529 1.00 88.38 120 VAL A C 1
ATOM 910 O O . VAL A 1 120 ? 14.076 -19.582 -5.946 1.00 88.38 120 VAL A O 1
ATOM 913 N N . LYS A 1 121 ? 12.510 -18.183 -5.130 1.00 82.31 121 LYS A N 1
ATOM 914 C CA . LYS A 1 121 ? 13.316 -16.968 -4.966 1.00 82.31 121 LYS A CA 1
ATOM 915 C C . LYS A 1 121 ? 13.056 -16.396 -3.581 1.00 82.31 121 LYS A C 1
ATOM 917 O O . LYS A 1 121 ? 11.913 -16.406 -3.125 1.00 82.31 121 LYS A O 1
ATOM 922 N N . THR A 1 122 ? 14.091 -15.890 -2.922 1.00 84.88 122 THR A N 1
ATOM 923 C CA . THR A 1 122 ? 14.011 -15.437 -1.527 1.00 84.88 122 THR A CA 1
ATOM 924 C C . THR A 1 122 ? 14.931 -14.257 -1.272 1.00 84.88 122 THR A C 1
ATOM 926 O O . THR A 1 122 ? 16.073 -14.266 -1.728 1.00 84.88 122 THR A O 1
ATOM 929 N N . GLU A 1 123 ? 14.453 -13.289 -0.502 1.00 79.44 123 GLU A N 1
ATOM 930 C CA . GLU A 1 123 ? 15.104 -12.003 -0.270 1.00 79.44 123 GLU A CA 1
ATOM 931 C C . GLU A 1 123 ? 14.850 -11.527 1.169 1.00 79.44 123 GLU A C 1
ATOM 933 O O . GLU A 1 123 ? 13.839 -11.882 1.790 1.00 79.44 123 GLU A O 1
ATOM 938 N N . VAL A 1 124 ? 15.790 -10.750 1.713 1.00 77.38 124 VAL A N 1
ATOM 939 C CA . VAL A 1 124 ? 15.679 -10.107 3.029 1.00 77.38 124 VAL A CA 1
ATOM 940 C C . VAL A 1 124 ? 16.166 -8.669 2.901 1.00 77.38 124 VAL A C 1
ATOM 942 O O . VAL A 1 124 ? 17.336 -8.434 2.614 1.00 77.38 124 VAL A O 1
ATOM 945 N N . GLU A 1 125 ? 15.265 -7.723 3.135 1.00 63.28 125 GLU A N 1
ATOM 946 C CA . GLU A 1 125 ? 15.471 -6.281 2.963 1.00 63.28 125 GLU A CA 1
ATOM 947 C C . GLU A 1 125 ? 14.799 -5.574 4.150 1.00 63.28 125 GLU A C 1
ATOM 949 O O . GLU A 1 125 ? 13.667 -5.909 4.488 1.00 63.28 125 GLU A O 1
ATOM 954 N N . ASP A 1 126 ? 15.502 -4.680 4.853 1.00 59.16 126 ASP A N 1
ATOM 955 C CA . ASP A 1 126 ? 14.997 -3.897 6.000 1.00 59.16 126 ASP A CA 1
ATOM 956 C C . ASP A 1 126 ? 14.099 -4.665 6.999 1.00 59.16 126 ASP A C 1
ATOM 958 O O . ASP A 1 126 ? 13.040 -4.216 7.436 1.00 59.16 126 ASP A O 1
ATOM 962 N N . SER A 1 127 ? 14.554 -5.858 7.399 1.00 69.38 127 SER A N 1
ATOM 963 C CA . SER A 1 127 ? 13.854 -6.787 8.313 1.00 69.38 127 SER A CA 1
ATOM 964 C C . SER A 1 127 ? 12.516 -7.357 7.809 1.00 69.38 127 SER A C 1
ATOM 966 O O . SER A 1 127 ? 11.801 -8.009 8.573 1.00 69.38 127 SER A O 1
ATOM 968 N N . ARG A 1 128 ? 12.197 -7.196 6.521 1.00 83.00 128 ARG A N 1
ATOM 969 C CA . ARG A 1 128 ? 11.167 -7.961 5.810 1.00 83.00 128 ARG A CA 1
ATOM 970 C C . ARG A 1 128 ? 11.758 -9.261 5.269 1.00 83.00 128 ARG A C 1
ATOM 972 O O . ARG A 1 128 ? 12.842 -9.258 4.691 1.00 83.00 128 ARG A O 1
ATOM 979 N N . VAL A 1 129 ? 11.024 -10.364 5.408 1.00 88.06 129 VAL A N 1
ATOM 980 C CA . VAL A 1 129 ? 11.262 -11.589 4.627 1.00 88.06 129 VAL A CA 1
ATOM 981 C C . VAL A 1 129 ? 10.364 -11.567 3.390 1.00 88.06 129 VAL A C 1
ATOM 983 O O . VAL A 1 129 ? 9.187 -11.224 3.511 1.00 88.06 129 VAL A O 1
ATOM 986 N N . ARG A 1 130 ? 10.895 -11.916 2.213 1.00 88.62 130 ARG A N 1
ATOM 987 C CA . ARG A 1 130 ? 10.148 -12.032 0.948 1.00 88.62 130 ARG A CA 1
ATOM 988 C C . ARG A 1 130 ? 10.496 -13.368 0.277 1.00 88.62 130 ARG A C 1
ATOM 990 O O . ARG A 1 130 ? 11.671 -13.678 0.095 1.00 88.62 130 ARG A O 1
ATOM 997 N N . CYS A 1 131 ? 9.490 -14.157 -0.096 1.00 91.44 131 CYS A N 1
ATOM 998 C CA . CYS A 1 131 ? 9.643 -15.387 -0.879 1.00 91.44 131 CYS A CA 1
ATOM 999 C C . CYS A 1 131 ? 8.670 -15.397 -2.064 1.00 91.44 131 CYS A C 1
ATOM 1001 O O . CYS A 1 131 ? 7.498 -15.072 -1.895 1.00 91.44 131 CYS A O 1
ATOM 1003 N N . SER A 1 132 ? 9.110 -15.875 -3.226 1.00 89.94 132 SER A N 1
ATOM 1004 C CA . SER A 1 132 ? 8.241 -16.182 -4.370 1.00 89.94 132 SER A CA 1
ATOM 1005 C C . SER A 1 132 ? 8.539 -17.589 -4.884 1.00 89.94 132 SER A C 1
ATOM 1007 O O . SER A 1 132 ? 9.704 -17.971 -4.973 1.00 89.94 132 SER A O 1
ATOM 1009 N N . PHE A 1 133 ? 7.512 -18.379 -5.192 1.00 93.19 133 PHE A N 1
ATOM 1010 C CA . PHE A 1 133 ? 7.657 -19.786 -5.585 1.00 93.19 133 PHE A CA 1
ATOM 1011 C C . PHE A 1 133 ? 6.412 -20.298 -6.319 1.00 93.19 133 PHE A C 1
ATOM 1013 O O . PHE A 1 133 ? 5.312 -19.792 -6.117 1.00 93.19 133 PHE A O 1
ATOM 1020 N N . SER A 1 134 ? 6.570 -21.341 -7.129 1.00 92.50 134 SER A N 1
ATOM 1021 C CA . SER A 1 134 ? 5.461 -22.051 -7.775 1.00 92.50 134 SER A CA 1
ATOM 1022 C C . SER A 1 134 ? 5.118 -23.309 -6.973 1.00 92.50 134 SER A C 1
ATOM 1024 O O . SER A 1 134 ? 6.020 -24.003 -6.503 1.00 92.50 134 SER A O 1
ATOM 1026 N N . ARG A 1 135 ? 3.830 -23.638 -6.824 1.00 93.50 135 ARG A N 1
ATOM 1027 C CA . ARG A 1 135 ? 3.360 -24.846 -6.124 1.00 93.50 135 ARG A CA 1
ATOM 1028 C C . ARG A 1 135 ? 2.412 -25.662 -7.003 1.00 93.50 135 ARG A C 1
ATOM 1030 O O . ARG A 1 135 ? 1.464 -25.111 -7.550 1.00 93.50 135 ARG A O 1
ATOM 1037 N N . ASN A 1 136 ? 2.615 -26.976 -7.084 1.00 92.38 136 ASN A N 1
ATOM 1038 C CA . ASN A 1 136 ? 1.701 -27.893 -7.770 1.00 92.38 136 ASN A CA 1
ATOM 1039 C C . ASN A 1 136 ? 0.331 -27.979 -7.062 1.00 92.38 136 ASN A C 1
ATOM 1041 O O . ASN A 1 136 ? 0.260 -28.080 -5.832 1.00 92.38 136 ASN A O 1
ATOM 1045 N N . LYS A 1 137 ? -0.757 -27.953 -7.843 1.00 91.19 137 LYS A N 1
ATOM 1046 C CA . LYS A 1 137 ? -2.138 -27.980 -7.333 1.00 91.19 137 LYS A CA 1
ATOM 1047 C C . LYS A 1 137 ? -2.545 -29.292 -6.660 1.00 91.19 137 LYS A C 1
ATOM 1049 O O . LYS A 1 137 ? -3.442 -29.272 -5.816 1.00 91.19 137 LYS A O 1
ATOM 1054 N N . ALA A 1 138 ? -1.927 -30.412 -7.029 1.00 86.81 138 ALA A N 1
ATOM 1055 C CA . ALA A 1 138 ? -2.339 -31.743 -6.604 1.00 86.81 138 ALA A CA 1
ATOM 1056 C C . ALA A 1 138 ? -2.223 -31.961 -5.084 1.00 86.81 138 ALA A C 1
ATOM 1058 O O . ALA A 1 138 ? -1.320 -31.454 -4.411 1.00 86.81 138 ALA A O 1
ATOM 1059 N N . GLN A 1 139 ? -3.138 -32.778 -4.556 1.00 85.88 139 GLN A N 1
ATOM 1060 C CA . GLN A 1 139 ? -3.055 -33.310 -3.198 1.00 85.88 139 GLN A CA 1
ATOM 1061 C C . GLN A 1 139 ? -1.879 -34.289 -3.073 1.00 85.88 139 GLN A C 1
ATOM 1063 O O . GLN A 1 139 ? -1.638 -35.096 -3.969 1.00 85.88 139 GLN A O 1
ATOM 1068 N N . PHE A 1 140 ? -1.193 -34.267 -1.929 1.00 85.81 140 PHE A N 1
ATOM 1069 C CA . PHE A 1 140 ? -0.145 -35.233 -1.595 1.00 85.81 140 PHE A CA 1
ATOM 1070 C C . PHE A 1 140 ? -0.336 -35.756 -0.163 1.00 85.81 140 PHE A C 1
ATOM 1072 O O . PHE A 1 140 ? -0.356 -34.996 0.810 1.00 85.81 140 PHE A O 1
ATOM 1079 N N . GLY A 1 141 ? -0.539 -37.071 -0.044 1.00 84.62 141 GLY A N 1
ATOM 1080 C CA . GLY A 1 141 ? -0.989 -37.708 1.197 1.00 84.62 141 GLY A CA 1
ATOM 1081 C C . GLY A 1 141 ? -2.339 -37.161 1.686 1.00 84.62 141 GLY A C 1
ATOM 1082 O O . GLY A 1 141 ? -3.167 -36.694 0.903 1.00 84.62 141 GLY A O 1
ATOM 1083 N N . SER A 1 142 ? -2.562 -37.201 2.999 1.00 81.69 142 SER A N 1
ATOM 1084 C CA . SER A 1 142 ? -3.682 -36.518 3.667 1.00 81.69 142 SER A CA 1
ATOM 1085 C C . SER A 1 142 ? -3.343 -35.088 4.117 1.00 81.69 142 SER A C 1
ATOM 1087 O O . SER A 1 142 ? -4.244 -34.349 4.507 1.00 81.69 142 SER A O 1
ATOM 1089 N N . GLN A 1 143 ? -2.063 -34.704 4.065 1.00 86.94 143 GLN A N 1
ATOM 1090 C CA . GLN A 1 143 ? -1.518 -33.518 4.736 1.00 86.94 143 GLN A CA 1
ATOM 1091 C C . GLN A 1 143 ? -1.279 -32.320 3.800 1.00 86.94 143 GLN A C 1
ATOM 1093 O O . GLN A 1 143 ? -1.311 -31.176 4.252 1.00 86.94 143 GLN A O 1
ATOM 1098 N N . VAL A 1 144 ? -1.065 -32.542 2.498 1.00 90.38 144 VAL A N 1
ATOM 1099 C CA . VAL A 1 144 ? -0.930 -31.467 1.499 1.00 90.38 144 VAL A CA 1
ATOM 1100 C C . VAL A 1 144 ? -2.245 -31.334 0.737 1.00 90.38 144 VAL A C 1
ATOM 1102 O O . VAL A 1 144 ? -2.571 -32.185 -0.089 1.00 90.38 144 VAL A O 1
ATOM 1105 N N . PHE A 1 145 ? -3.029 -30.294 1.027 1.00 93.06 145 PHE A N 1
ATOM 1106 C CA . PHE A 1 145 ? -4.381 -30.144 0.471 1.00 93.06 145 PHE A CA 1
ATOM 1107 C C . PHE A 1 145 ? -4.374 -29.741 -1.010 1.00 93.06 145 PHE A C 1
ATOM 1109 O O . PHE A 1 145 ? -3.573 -28.902 -1.423 1.00 93.06 145 PHE A O 1
ATOM 1116 N N . ASN A 1 146 ? -5.299 -30.310 -1.792 1.00 92.31 146 ASN A N 1
ATOM 1117 C CA . ASN A 1 146 ? -5.583 -29.907 -3.174 1.00 92.31 146 ASN A CA 1
ATOM 1118 C C . ASN A 1 146 ? -5.873 -28.394 -3.254 1.00 92.31 146 ASN A C 1
ATOM 1120 O O . ASN A 1 146 ? -6.562 -27.878 -2.382 1.00 92.31 146 ASN A O 1
ATOM 1124 N N . ILE A 1 147 ? -5.387 -27.702 -4.288 1.00 92.50 147 ILE A N 1
ATOM 1125 C CA . ILE A 1 147 ? -5.751 -26.301 -4.599 1.00 92.50 147 ILE A CA 1
ATOM 1126 C C . ILE A 1 147 ? -6.195 -26.128 -6.065 1.00 92.50 147 ILE A C 1
ATOM 1128 O O . ILE A 1 147 ? -5.936 -25.112 -6.710 1.00 92.50 147 ILE A O 1
ATOM 1132 N N . SER A 1 148 ? -6.844 -27.157 -6.614 1.00 90.50 148 SER A N 1
ATOM 1133 C CA . SER A 1 148 ? -7.499 -27.120 -7.928 1.00 90.50 148 SER A CA 1
ATOM 1134 C C . SER A 1 148 ? -8.764 -26.253 -7.919 1.00 90.50 148 SER A C 1
ATOM 1136 O O . SER A 1 148 ? -9.362 -26.023 -6.867 1.00 90.50 148 SER A O 1
ATOM 1138 N N . ALA A 1 149 ? -9.202 -25.808 -9.099 1.00 87.12 149 ALA A N 1
ATOM 1139 C CA . ALA A 1 149 ? -10.398 -24.979 -9.245 1.00 87.12 149 ALA A CA 1
ATOM 1140 C C . ALA A 1 149 ? -11.640 -25.647 -8.624 1.00 87.12 149 ALA A C 1
ATOM 1142 O O . ALA A 1 149 ? -11.845 -26.855 -8.758 1.00 87.12 149 ALA A O 1
ATOM 1143 N N . GLY A 1 150 ? -12.455 -24.857 -7.927 1.00 83.69 150 GLY A N 1
ATOM 1144 C CA . GLY A 1 150 ? -13.592 -25.312 -7.130 1.00 83.69 150 GLY A CA 1
ATOM 1145 C C . GLY A 1 150 ? -13.241 -25.779 -5.711 1.00 83.69 150 GLY A C 1
ATOM 1146 O O . GLY A 1 150 ? -14.149 -26.148 -4.966 1.00 83.69 150 GLY A O 1
ATOM 1147 N N . THR A 1 151 ? -11.965 -25.762 -5.298 1.00 90.19 151 THR A N 1
ATOM 1148 C CA . THR A 1 151 ? -11.576 -26.046 -3.904 1.00 90.19 151 THR A CA 1
ATOM 1149 C C . THR A 1 151 ? -11.389 -24.752 -3.113 1.00 90.19 151 THR A C 1
ATOM 1151 O O . THR A 1 151 ? -10.458 -23.985 -3.345 1.00 90.19 151 THR A O 1
ATOM 1154 N N . GLU A 1 152 ? -12.290 -24.498 -2.160 1.00 92.12 152 GLU A N 1
ATOM 1155 C CA . GLU A 1 152 ? -12.236 -23.306 -1.313 1.00 92.12 152 GLU A CA 1
ATOM 1156 C C . GLU A 1 152 ? -11.766 -23.595 0.121 1.00 92.12 152 GLU A C 1
ATOM 1158 O O . GLU A 1 152 ? -12.356 -24.420 0.831 1.00 92.12 152 GLU A O 1
ATOM 1163 N N . TYR A 1 153 ? -10.801 -22.804 0.594 1.00 93.62 153 TYR A N 1
ATOM 1164 C CA . TYR A 1 153 ? -10.263 -22.868 1.955 1.00 93.62 153 TYR A CA 1
ATOM 1165 C C . TYR A 1 153 ? -10.394 -21.528 2.677 1.00 93.62 153 TYR A C 1
ATOM 1167 O O . TYR A 1 153 ? -10.375 -20.465 2.058 1.00 93.62 153 TYR A O 1
ATOM 1175 N N . HIS A 1 154 ? -10.491 -21.563 4.002 1.00 91.69 154 HIS A N 1
ATOM 1176 C CA . HIS A 1 154 ? -10.175 -20.393 4.812 1.00 91.69 154 HIS A CA 1
ATOM 1177 C C . HIS A 1 154 ? -8.656 -20.234 4.849 1.00 91.69 154 HIS A C 1
ATOM 1179 O O . HIS A 1 154 ? -7.946 -21.158 5.247 1.00 91.69 154 HIS A O 1
ATOM 1185 N N . LEU A 1 155 ? -8.164 -19.070 4.424 1.00 93.19 155 LEU A N 1
ATOM 1186 C CA . LEU A 1 155 ? -6.747 -18.745 4.477 1.00 93.19 155 LEU A CA 1
ATOM 1187 C C . LEU A 1 155 ? -6.434 -18.219 5.878 1.00 93.19 155 LEU A C 1
ATOM 1189 O O . LEU A 1 155 ? -6.957 -17.181 6.294 1.00 93.19 155 LEU A O 1
ATOM 1193 N N . PHE A 1 156 ? -5.606 -18.951 6.616 1.00 92.31 156 PHE A N 1
ATOM 1194 C CA . PHE A 1 156 ? -5.069 -18.533 7.906 1.00 92.31 156 PHE A CA 1
ATOM 1195 C C . PHE A 1 156 ? -3.702 -17.909 7.653 1.00 92.31 156 PHE A C 1
ATOM 1197 O O . PHE A 1 156 ? -2.760 -18.619 7.309 1.00 92.31 156 PHE A O 1
ATOM 1204 N N . VAL A 1 157 ? -3.576 -16.594 7.809 1.00 92.50 157 VAL A N 1
ATOM 1205 C CA . VAL A 1 157 ? -2.287 -15.914 7.636 1.00 92.50 157 VAL A CA 1
ATOM 1206 C C . VAL A 1 157 ? -1.704 -15.596 9.000 1.00 92.50 157 VAL A C 1
ATOM 1208 O O . VAL A 1 157 ? -2.385 -15.023 9.851 1.00 92.50 157 VAL A O 1
ATOM 1211 N N . ALA A 1 158 ? -0.454 -15.993 9.215 1.00 91.94 158 ALA A N 1
ATOM 1212 C CA . ALA A 1 158 ? 0.260 -15.828 10.473 1.00 91.94 158 ALA A CA 1
ATOM 1213 C C . ALA A 1 158 ? 1.698 -15.361 10.231 1.00 91.94 158 ALA A C 1
ATOM 1215 O O . ALA A 1 158 ? 2.326 -15.750 9.247 1.00 91.94 158 ALA A O 1
ATOM 1216 N N . ARG A 1 159 ? 2.236 -14.543 11.139 1.00 92.06 159 ARG A N 1
ATOM 1217 C CA . ARG A 1 159 ? 3.599 -13.998 11.033 1.00 92.06 159 ARG A CA 1
ATOM 1218 C C . ARG A 1 159 ? 4.269 -13.875 12.401 1.00 92.06 159 ARG A C 1
ATOM 1220 O O . ARG A 1 159 ? 3.598 -13.630 13.405 1.00 92.06 159 ARG A O 1
ATOM 1227 N N . GLY A 1 160 ? 5.588 -14.025 12.462 1.00 90.12 160 GLY A N 1
ATOM 1228 C CA . GLY A 1 160 ? 6.320 -14.002 13.731 1.00 90.12 160 GLY A CA 1
ATOM 1229 C C . GLY A 1 160 ? 7.814 -14.269 13.586 1.00 90.12 160 GLY A C 1
ATOM 1230 O O . GLY A 1 160 ? 8.359 -14.194 12.487 1.00 90.12 160 GLY A O 1
ATOM 1231 N N . SER A 1 161 ? 8.472 -14.576 14.705 1.00 88.19 161 SER A N 1
ATOM 1232 C CA . SER A 1 161 ? 9.904 -14.897 14.736 1.00 88.19 161 SER A CA 1
ATOM 1233 C C . SER A 1 161 ? 10.181 -16.395 14.595 1.00 88.19 161 SER A C 1
ATOM 1235 O O . SER A 1 161 ? 9.301 -17.236 14.800 1.00 88.19 161 SER A O 1
ATOM 1237 N N . VAL A 1 162 ? 11.419 -16.735 14.251 1.00 87.12 162 VAL A N 1
ATOM 1238 C CA . VAL A 1 162 ? 11.900 -18.114 14.081 1.00 87.12 162 VAL A CA 1
ATOM 1239 C C . VAL A 1 162 ? 12.820 -18.468 15.251 1.00 87.12 162 VAL A C 1
ATOM 1241 O O . VAL A 1 162 ? 13.694 -17.680 15.599 1.00 87.12 162 VAL A O 1
ATOM 1244 N N . SER A 1 163 ? 12.645 -19.653 15.840 1.00 84.88 163 SER A N 1
ATOM 1245 C CA . SER A 1 163 ? 13.560 -20.228 16.842 1.00 84.88 163 SER A CA 1
ATOM 1246 C C . SER A 1 163 ? 13.944 -21.625 16.391 1.00 84.88 163 SER A C 1
ATOM 1248 O O . SER A 1 163 ? 13.090 -22.347 15.882 1.00 84.88 163 SER A O 1
ATOM 1250 N N . ASP A 1 164 ? 15.214 -22.005 16.531 1.00 81.69 164 ASP A N 1
ATOM 1251 C CA . ASP A 1 164 ? 15.691 -23.369 16.237 1.00 81.69 164 ASP A CA 1
ATOM 1252 C C . ASP A 1 164 ? 15.350 -23.847 14.808 1.00 81.69 164 ASP A C 1
ATOM 1254 O O . ASP A 1 164 ? 15.098 -25.024 14.552 1.00 81.69 164 ASP A O 1
ATOM 1258 N N . SER A 1 165 ? 15.313 -22.900 13.860 1.00 79.75 165 SER A N 1
ATOM 1259 C CA . SER A 1 165 ? 14.841 -23.084 12.477 1.00 79.75 165 SER A CA 1
ATOM 1260 C C . SER A 1 165 ? 13.399 -23.610 12.346 1.00 79.75 165 SER A C 1
ATOM 1262 O O . SER A 1 165 ? 13.081 -24.294 11.370 1.00 79.75 165 SER A O 1
ATOM 1264 N N . LYS A 1 166 ? 12.527 -23.285 13.310 1.00 82.81 166 LYS A N 1
ATOM 1265 C CA . LYS A 1 166 ? 11.096 -23.621 13.367 1.00 82.81 166 LYS A CA 1
ATOM 1266 C C . LYS A 1 166 ? 10.229 -22.381 13.618 1.00 82.81 166 LYS A C 1
ATOM 1268 O O . LYS A 1 166 ? 10.675 -21.373 14.171 1.00 82.81 166 LYS A O 1
ATOM 1273 N N . LEU A 1 167 ? 8.959 -22.475 13.224 1.00 86.00 167 LEU A N 1
ATOM 1274 C CA . LEU A 1 167 ? 7.953 -21.430 13.428 1.00 86.00 167 LEU A CA 1
ATOM 1275 C C . LEU A 1 167 ? 7.619 -21.285 14.924 1.00 86.00 167 LEU A C 1
ATOM 1277 O O . LEU A 1 167 ? 7.218 -22.257 15.565 1.00 86.00 167 LEU A O 1
ATOM 1281 N N . THR A 1 168 ? 7.743 -20.076 15.480 1.00 86.25 168 THR A N 1
ATOM 1282 C CA . THR A 1 168 ? 7.268 -19.779 16.848 1.00 86.25 168 THR A CA 1
ATOM 1283 C C . THR A 1 168 ? 5.795 -19.360 16.855 1.00 86.25 168 THR A C 1
ATOM 1285 O O . THR A 1 168 ? 5.225 -19.012 15.819 1.00 86.25 168 THR A O 1
ATOM 1288 N N . TYR A 1 169 ? 5.154 -19.369 18.027 1.00 83.38 169 TYR A N 1
ATOM 1289 C CA . TYR A 1 169 ? 3.752 -18.969 18.172 1.00 83.38 169 TYR A CA 1
ATOM 1290 C C . TYR A 1 169 ? 3.534 -17.486 17.806 1.00 83.38 169 TYR A C 1
ATOM 1292 O O . TYR A 1 169 ? 3.948 -16.587 18.533 1.00 83.38 169 TYR A O 1
ATOM 1300 N N . HIS A 1 170 ? 2.803 -17.239 16.715 1.00 80.81 170 HIS A N 1
ATOM 1301 C CA . HIS A 1 170 ? 2.481 -15.915 16.148 1.00 80.81 170 HIS A CA 1
ATOM 1302 C C . HIS A 1 170 ? 1.727 -14.949 17.087 1.00 80.81 170 HIS A C 1
ATOM 1304 O O . HIS A 1 170 ? 1.521 -13.786 16.743 1.00 80.81 170 HIS A O 1
ATOM 1310 N N . GLY A 1 171 ? 1.243 -15.398 18.252 1.00 78.94 171 GLY A N 1
ATOM 1311 C CA . GLY A 1 171 ? 0.487 -14.534 19.160 1.00 78.94 171 GLY A CA 1
ATOM 1312 C C . GLY A 1 171 ? -0.770 -13.979 18.491 1.00 78.94 171 GLY A C 1
ATOM 1313 O O . GLY A 1 171 ? -1.577 -14.744 17.953 1.00 78.94 171 GLY A O 1
ATOM 1314 N N . ASP A 1 172 ? -0.926 -12.657 18.516 1.00 70.00 172 ASP A N 1
ATOM 1315 C CA . ASP A 1 172 ? -2.043 -11.928 17.901 1.00 70.00 172 ASP A CA 1
ATOM 1316 C C . ASP A 1 172 ? -1.797 -11.534 16.431 1.00 70.00 172 ASP A C 1
ATOM 1318 O O . ASP A 1 172 ? -2.716 -11.050 15.772 1.00 70.00 172 ASP A O 1
ATOM 1322 N N . ASN A 1 173 ? -0.611 -11.820 15.881 1.00 82.38 173 ASN A N 1
ATOM 1323 C CA . ASN A 1 173 ? -0.265 -11.595 14.474 1.00 82.38 173 ASN A CA 1
ATOM 1324 C C . ASN A 1 173 ? -0.849 -12.703 13.570 1.00 82.38 173 ASN A C 1
ATOM 1326 O O . ASN A 1 173 ? -0.118 -13.416 12.877 1.00 82.38 173 ASN A O 1
ATOM 1330 N N . LYS A 1 174 ? -2.170 -12.900 13.646 1.00 85.81 174 LYS A N 1
ATOM 1331 C CA . LYS A 1 174 ? -2.917 -13.938 12.925 1.00 85.81 174 LYS A CA 1
ATOM 1332 C C . LYS A 1 174 ? -4.246 -13.410 12.392 1.00 85.81 174 LYS A C 1
ATOM 1334 O O . LYS A 1 174 ? -5.021 -12.815 13.144 1.00 85.81 174 LYS A O 1
ATOM 1339 N N . LYS A 1 175 ? -4.551 -13.684 11.127 1.00 86.12 175 LYS A N 1
ATOM 1340 C CA . LYS A 1 175 ? -5.818 -13.338 10.468 1.00 86.12 175 LYS A CA 1
ATOM 1341 C C . LYS A 1 175 ? -6.432 -14.559 9.795 1.00 86.12 175 LYS A C 1
ATOM 1343 O O . LYS A 1 175 ? -5.736 -15.522 9.484 1.00 86.12 175 LYS A O 1
ATOM 1348 N N . ILE A 1 176 ? -7.740 -14.506 9.560 1.00 86.06 176 ILE A N 1
ATOM 1349 C CA . ILE A 1 176 ? -8.485 -15.557 8.860 1.00 86.06 176 ILE A CA 1
ATOM 1350 C C . ILE A 1 176 ? -9.424 -14.902 7.847 1.00 86.06 176 ILE A C 1
ATOM 1352 O O . ILE A 1 176 ? -10.186 -13.992 8.190 1.00 86.06 176 ILE A O 1
ATOM 1356 N N . THR A 1 177 ? -9.385 -15.376 6.606 1.00 86.06 177 THR A N 1
ATOM 1357 C CA . THR A 1 177 ? -10.280 -14.928 5.532 1.00 86.06 177 THR A CA 1
ATOM 1358 C C . THR A 1 177 ? -11.623 -15.666 5.570 1.00 86.06 177 THR A C 1
ATOM 1360 O O . THR A 1 177 ? -11.798 -16.693 6.237 1.00 86.06 177 THR A O 1
ATOM 1363 N N . ASP A 1 178 ? -12.598 -15.199 4.791 1.00 83.69 178 ASP A N 1
ATOM 1364 C CA . ASP A 1 178 ? -13.655 -16.095 4.308 1.00 83.69 178 ASP A CA 1
ATOM 1365 C C . ASP A 1 178 ? -13.092 -17.110 3.303 1.00 83.69 178 ASP A C 1
ATOM 1367 O O . ASP A 1 178 ? -11.891 -17.131 3.039 1.00 83.69 178 ASP A O 1
ATOM 1371 N N . LYS A 1 179 ? -13.933 -18.007 2.789 1.00 86.94 179 LYS A N 1
ATOM 1372 C CA . LYS A 1 179 ? -13.496 -19.039 1.849 1.00 86.94 179 LYS A CA 1
ATOM 1373 C C . LYS A 1 179 ? -12.899 -18.430 0.572 1.00 86.94 179 LYS A C 1
ATOM 1375 O O . LYS A 1 179 ? -13.435 -17.453 0.043 1.00 86.94 179 LYS A O 1
ATOM 1380 N N . VAL A 1 180 ? -11.771 -18.968 0.112 1.00 89.94 180 VAL A N 1
ATOM 1381 C CA . VAL A 1 180 ? -11.036 -18.547 -1.089 1.00 89.94 180 VAL A CA 1
ATOM 1382 C C . VAL A 1 180 ? -10.642 -19.782 -1.893 1.00 89.94 180 VAL A C 1
ATOM 1384 O O . VAL A 1 180 ? -10.015 -20.695 -1.358 1.00 89.94 180 VAL A O 1
ATOM 1387 N N . ASP A 1 181 ? -10.971 -19.776 -3.182 1.00 91.12 181 ASP A N 1
ATOM 1388 C CA . ASP A 1 181 ? -10.374 -20.651 -4.193 1.00 91.12 181 ASP A CA 1
ATOM 1389 C C . ASP A 1 181 ? -9.100 -19.982 -4.735 1.00 91.12 181 ASP A C 1
ATOM 1391 O O . ASP A 1 181 ? -9.146 -18.853 -5.236 1.00 91.12 181 ASP A O 1
ATOM 1395 N N . LEU A 1 182 ? -7.960 -20.667 -4.624 1.00 91.06 182 LEU A N 1
ATOM 1396 C CA . LEU A 1 182 ? -6.638 -20.148 -5.004 1.00 91.06 182 LEU A CA 1
ATOM 1397 C C . LEU A 1 182 ? -6.353 -20.186 -6.518 1.00 91.06 182 LEU A C 1
ATOM 1399 O O . LEU A 1 182 ? -5.318 -19.690 -6.956 1.00 91.06 182 LEU A O 1
ATOM 1403 N N . THR A 1 183 ? -7.276 -20.691 -7.337 1.00 89.00 183 THR A N 1
ATOM 1404 C CA . THR A 1 183 ? -7.305 -20.417 -8.784 1.00 89.00 183 THR A CA 1
ATOM 1405 C C . THR A 1 183 ? -7.999 -19.092 -9.116 1.00 89.00 183 THR A C 1
ATOM 1407 O O . THR A 1 183 ? -7.792 -18.524 -10.189 1.00 89.00 183 THR A O 1
ATOM 1410 N N . THR A 1 184 ? -8.798 -18.544 -8.190 1.00 87.75 184 THR A N 1
ATOM 1411 C CA . THR A 1 184 ? -9.522 -17.285 -8.409 1.00 87.75 184 THR A CA 1
ATOM 1412 C C . THR A 1 184 ? -8.691 -16.070 -8.012 1.00 87.75 184 THR A C 1
ATOM 1414 O O . THR A 1 184 ? -7.928 -16.078 -7.044 1.00 87.75 184 THR A O 1
ATOM 1417 N N . LYS A 1 185 ? -8.893 -14.964 -8.731 1.00 88.06 185 LYS A N 1
ATOM 1418 C CA . LYS A 1 185 ? -8.215 -13.679 -8.506 1.00 88.06 185 LYS A CA 1
ATOM 1419 C C . LYS A 1 185 ? -8.827 -12.887 -7.343 1.00 88.06 185 LYS A C 1
ATOM 1421 O O . LYS A 1 185 ? -9.092 -11.697 -7.464 1.00 88.06 185 LYS A O 1
ATOM 1426 N N . LYS A 1 186 ? -9.150 -13.541 -6.228 1.00 83.00 186 LYS A N 1
ATOM 1427 C CA . LYS A 1 186 ? -9.874 -12.905 -5.121 1.00 83.00 186 LYS A CA 1
ATOM 1428 C C . LYS A 1 186 ? -8.951 -11.956 -4.347 1.00 83.00 186 LYS A C 1
ATOM 1430 O O . LYS A 1 186 ? -7.932 -12.380 -3.814 1.00 83.00 186 LYS A O 1
ATOM 1435 N N . ASN A 1 187 ? -9.316 -10.678 -4.264 1.00 80.62 187 ASN A N 1
ATOM 1436 C CA . ASN A 1 187 ? -8.725 -9.739 -3.307 1.00 80.62 187 ASN A CA 1
ATOM 1437 C C . ASN A 1 187 ? -9.462 -9.906 -1.966 1.00 80.62 187 ASN A C 1
ATOM 1439 O O . ASN A 1 187 ? -10.680 -9.736 -1.918 1.00 80.62 187 ASN A O 1
ATOM 1443 N N . THR A 1 188 ? -8.757 -10.277 -0.896 1.00 75.88 188 THR A N 1
ATOM 1444 C CA . THR A 1 188 ? -9.338 -10.553 0.427 1.00 75.88 188 THR A CA 1
ATOM 1445 C C . THR A 1 188 ? -8.606 -9.803 1.535 1.00 75.88 188 THR A C 1
ATOM 1447 O O . THR A 1 188 ? -7.378 -9.788 1.595 1.00 75.88 188 THR A O 1
ATOM 1450 N N . GLY A 1 189 ? -9.380 -9.220 2.449 1.00 69.50 189 GLY A N 1
ATOM 1451 C CA . GLY A 1 189 ? -8.871 -8.649 3.692 1.00 69.50 189 GLY A CA 1
ATOM 1452 C C . GLY A 1 189 ? -8.561 -9.718 4.742 1.00 69.50 189 GLY A C 1
ATOM 1453 O O . GLY A 1 189 ? -9.157 -10.804 4.750 1.00 69.50 189 GLY A O 1
ATOM 1454 N N . GLY A 1 190 ? -7.637 -9.400 5.644 1.00 59.53 190 GLY A N 1
ATOM 1455 C CA . GLY A 1 190 ? -7.263 -10.221 6.786 1.00 59.53 190 GLY A CA 1
ATOM 1456 C C . GLY A 1 190 ? -8.146 -9.935 7.994 1.00 59.53 190 GLY A C 1
ATOM 1457 O O . GLY A 1 190 ? -7.747 -9.221 8.923 1.00 59.53 190 GLY A O 1
ATOM 1458 N N . SER A 1 191 ? -9.338 -10.539 8.030 1.00 57.47 191 SER A N 1
ATOM 1459 C CA . SER A 1 191 ? -10.253 -10.360 9.160 1.00 57.47 191 SER A CA 1
ATOM 1460 C C . SER A 1 191 ? -9.659 -10.920 10.462 1.00 57.47 191 SER A C 1
ATOM 1462 O O . SER A 1 191 ? -9.073 -12.007 10.499 1.00 57.47 191 SER A O 1
ATOM 1464 N N . ASN A 1 192 ? -9.847 -10.195 11.569 1.00 56.28 192 ASN A N 1
ATOM 1465 C CA . ASN A 1 192 ? -9.639 -10.769 12.895 1.00 56.28 192 ASN A CA 1
ATOM 1466 C C . ASN A 1 192 ? -10.789 -11.757 13.148 1.00 56.28 192 ASN A C 1
ATOM 1468 O O . ASN A 1 192 ? -11.920 -11.338 13.430 1.00 56.28 192 ASN A O 1
ATOM 1472 N N . ALA A 1 193 ? -10.522 -13.062 13.058 1.00 50.06 193 ALA A N 1
ATOM 1473 C CA . ALA A 1 193 ? -11.504 -14.083 13.406 1.00 50.06 193 ALA A CA 1
ATOM 1474 C C . ALA A 1 193 ? -11.687 -14.192 14.924 1.00 50.06 193 ALA A C 1
ATOM 1476 O O . ALA A 1 193 ? -11.261 -15.144 15.573 1.00 50.06 193 ALA A O 1
ATOM 1477 N N . ALA A 1 194 ? -12.439 -13.237 15.463 1.00 57.47 194 ALA A N 1
ATOM 1478 C CA . ALA A 1 194 ? -13.425 -13.560 16.475 1.00 57.47 194 ALA A CA 1
ATOM 1479 C C . ALA A 1 194 ? -14.539 -14.378 15.800 1.00 57.47 194 ALA A C 1
ATOM 1481 O O . ALA A 1 194 ? -15.241 -13.822 14.943 1.00 57.47 194 ALA A O 1
ATOM 1482 N N . PRO A 1 195 ? -14.756 -15.651 16.184 1.00 65.69 195 PRO A N 1
ATOM 1483 C CA . PRO A 1 195 ? -15.983 -16.360 15.845 1.00 65.69 195 PRO A CA 1
ATOM 1484 C C . PRO A 1 195 ? -17.211 -15.527 16.226 1.00 65.69 195 PRO A C 1
ATOM 1486 O O . PRO A 1 195 ? -17.174 -14.760 17.195 1.00 65.69 195 PRO A O 1
ATOM 1489 N N . GLY A 1 196 ? -18.321 -15.694 15.500 1.00 74.31 196 GLY A N 1
ATOM 1490 C CA . GLY A 1 196 ? -19.537 -14.897 15.715 1.00 74.31 196 GLY A CA 1
ATOM 1491 C C . GLY A 1 196 ? -20.022 -14.909 17.171 1.00 74.31 196 GLY A C 1
ATOM 1492 O O . GLY A 1 196 ? -20.438 -13.873 17.687 1.00 74.31 196 GLY A O 1
ATOM 1493 N N . ARG A 1 197 ? -19.853 -16.038 17.875 1.00 81.88 197 ARG A N 1
ATOM 1494 C CA . ARG A 1 197 ? -20.183 -16.191 19.303 1.00 81.88 197 ARG A CA 1
ATOM 1495 C C . ARG A 1 197 ? -19.337 -15.301 20.220 1.00 81.88 197 ARG A C 1
ATOM 1497 O O . ARG A 1 197 ? -19.860 -14.796 21.205 1.00 81.88 197 ARG A O 1
ATOM 1504 N N . VAL A 1 198 ? -18.066 -15.048 19.888 1.00 83.44 198 VAL A N 1
ATOM 1505 C CA . VAL A 1 198 ? -17.178 -14.151 20.659 1.00 83.44 198 VAL A CA 1
ATOM 1506 C C . VAL A 1 198 ? -17.566 -12.684 20.449 1.00 83.44 198 VAL A C 1
ATOM 1508 O O . VAL A 1 198 ? -17.595 -11.916 21.410 1.00 83.44 198 VAL A O 1
ATOM 1511 N N . LYS A 1 199 ? -17.935 -12.299 19.217 1.00 83.00 199 LYS A N 1
ATOM 1512 C CA . LYS A 1 199 ? -18.480 -10.957 18.934 1.00 83.00 199 LYS A CA 1
ATOM 1513 C C . LYS A 1 199 ? -19.815 -10.743 19.661 1.00 83.00 199 LYS A C 1
ATOM 1515 O O . LYS A 1 199 ? -19.989 -9.722 20.322 1.00 83.00 199 LYS A O 1
ATOM 1520 N N . ALA A 1 200 ? -20.714 -11.730 19.609 1.00 88.88 200 ALA A N 1
ATOM 1521 C CA . ALA A 1 200 ? -21.992 -11.708 20.319 1.00 88.88 200 ALA A CA 1
ATOM 1522 C C . ALA A 1 200 ? -21.811 -11.636 21.845 1.00 88.88 200 ALA A C 1
ATOM 1524 O O . ALA A 1 200 ? -22.445 -10.802 22.484 1.00 88.88 200 ALA A O 1
ATOM 1525 N N . HIS A 1 201 ? -20.902 -12.431 22.421 1.00 91.94 201 HIS A N 1
ATOM 1526 C CA . HIS A 1 201 ? -20.537 -12.356 23.839 1.00 91.94 201 HIS A CA 1
ATOM 1527 C C . HIS A 1 201 ? -20.123 -10.932 24.242 1.00 91.94 201 HIS A C 1
ATOM 1529 O O . HIS A 1 201 ? -20.690 -10.375 25.179 1.00 91.94 201 HIS A O 1
ATOM 1535 N N . ALA A 1 202 ? -19.186 -10.316 23.514 1.00 89.94 202 ALA A N 1
ATOM 1536 C CA . ALA A 1 202 ? -18.708 -8.972 23.835 1.00 89.94 202 ALA A CA 1
ATOM 1537 C C . ALA A 1 202 ? -19.806 -7.902 23.701 1.00 89.94 202 ALA A C 1
ATOM 1539 O O . ALA A 1 202 ? -19.909 -7.024 24.559 1.00 89.94 202 ALA A O 1
ATOM 1540 N N . ALA A 1 203 ? -20.654 -7.986 22.671 1.00 91.50 203 ALA A N 1
ATOM 1541 C CA . ALA A 1 203 ? -21.769 -7.059 22.472 1.00 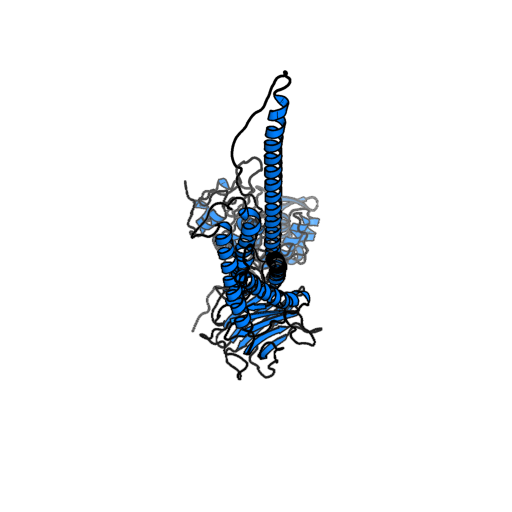91.50 203 ALA A CA 1
ATOM 1542 C C . ALA A 1 203 ? -22.837 -7.185 23.575 1.00 91.50 203 ALA A C 1
ATOM 1544 O O . ALA A 1 203 ? -23.248 -6.180 24.154 1.00 91.50 203 ALA A O 1
ATOM 1545 N N . LEU A 1 204 ? -23.240 -8.413 23.916 1.00 95.62 204 LEU A N 1
ATOM 1546 C CA . LEU A 1 204 ? -24.228 -8.690 24.963 1.00 95.62 204 LEU A CA 1
ATOM 1547 C C . LEU A 1 204 ? -23.711 -8.316 26.360 1.00 95.62 204 LEU A C 1
ATOM 1549 O O . LEU A 1 204 ? -24.446 -7.694 27.124 1.00 95.62 204 LEU A O 1
ATOM 1553 N N . MET A 1 205 ? -22.444 -8.617 26.678 1.00 94.69 205 MET A N 1
ATOM 1554 C CA . MET A 1 205 ? -21.816 -8.160 27.926 1.00 94.69 205 MET A CA 1
ATOM 1555 C C . MET A 1 205 ? -21.725 -6.632 27.979 1.00 94.69 205 MET A C 1
ATOM 1557 O O . MET A 1 205 ? -22.006 -6.045 29.018 1.00 94.69 205 MET A O 1
ATOM 1561 N N . THR A 1 206 ? -21.407 -5.964 26.866 1.00 92.75 206 THR A N 1
ATOM 1562 C CA . THR A 1 206 ? -21.389 -4.493 26.816 1.00 92.75 206 THR A CA 1
ATOM 1563 C C . THR A 1 206 ? -22.775 -3.909 27.076 1.00 92.75 206 THR A C 1
ATOM 1565 O O . THR A 1 206 ? -22.918 -3.038 27.928 1.00 92.75 206 THR A O 1
ATOM 1568 N N . LEU A 1 207 ? -23.816 -4.427 26.420 1.00 94.94 207 LEU A N 1
ATOM 1569 C CA . LEU A 1 207 ? -25.192 -3.975 26.632 1.00 94.94 207 LEU A CA 1
ATOM 1570 C C . LEU A 1 207 ? -25.674 -4.232 28.073 1.00 94.94 207 LEU A C 1
ATOM 1572 O O . LEU A 1 207 ? -26.333 -3.382 28.671 1.00 94.94 207 LEU A O 1
ATOM 1576 N N . ALA A 1 208 ? -25.311 -5.372 28.664 1.00 95.94 208 ALA A N 1
ATOM 1577 C CA . ALA A 1 208 ? -25.621 -5.674 30.057 1.00 95.94 208 ALA A CA 1
ATOM 1578 C C . ALA A 1 208 ? -24.918 -4.712 31.035 1.00 95.94 208 ALA A C 1
ATOM 1580 O O . ALA A 1 208 ? -25.577 -4.080 31.859 1.00 95.94 208 ALA A O 1
ATOM 1581 N N . TRP A 1 209 ? -23.593 -4.580 30.938 1.00 93.56 209 TRP A N 1
ATOM 1582 C CA . TRP A 1 209 ? -22.760 -3.959 31.974 1.00 93.56 209 TRP A CA 1
ATOM 1583 C C . TRP A 1 209 ? -22.473 -2.466 31.768 1.00 93.56 209 TRP A C 1
ATOM 1585 O O . TRP A 1 209 ? -22.151 -1.794 32.742 1.00 93.56 209 TRP A O 1
ATOM 1595 N N . ALA A 1 210 ? -22.656 -1.926 30.557 1.00 90.81 210 ALA A N 1
ATOM 1596 C CA . ALA A 1 210 ? -22.574 -0.487 30.268 1.00 90.81 210 ALA A CA 1
ATOM 1597 C C . ALA A 1 210 ? -23.954 0.194 30.116 1.00 90.81 210 ALA A C 1
ATOM 1599 O O . ALA A 1 210 ? -24.035 1.410 29.966 1.00 90.81 210 ALA A O 1
ATOM 1600 N N . PHE A 1 211 ? -25.065 -0.549 30.171 1.00 91.88 211 PHE A N 1
ATOM 1601 C CA . PHE A 1 211 ? -26.405 0.054 30.141 1.00 91.88 211 PHE A CA 1
ATOM 1602 C C . PHE A 1 211 ? -27.334 -0.538 31.201 1.00 91.88 211 PHE A C 1
ATOM 1604 O O . PHE A 1 211 ? -27.661 0.143 32.172 1.00 91.88 211 PHE A O 1
ATOM 1611 N N . PHE A 1 212 ? -27.718 -1.811 31.076 1.00 94.94 212 PHE A N 1
ATOM 1612 C CA . PHE A 1 212 ? -28.775 -2.377 31.922 1.00 94.94 212 PHE A CA 1
ATOM 1613 C C . PHE A 1 212 ? -28.450 -2.375 33.427 1.00 94.94 212 PHE A C 1
ATOM 1615 O O . PHE A 1 212 ? -29.249 -1.882 34.226 1.00 94.94 212 PHE A O 1
ATOM 1622 N N . ILE A 1 213 ? -27.273 -2.869 33.824 1.00 93.19 213 ILE A N 1
ATOM 1623 C CA . ILE A 1 213 ? -26.847 -2.896 35.231 1.00 93.19 213 ILE A CA 1
ATOM 1624 C C . ILE A 1 213 ? -26.600 -1.476 35.795 1.00 93.19 213 ILE A C 1
ATOM 1626 O O . ILE A 1 213 ? -27.185 -1.179 36.842 1.00 93.19 213 ILE A O 1
ATOM 1630 N N . PRO A 1 214 ? -25.835 -0.568 35.142 1.00 91.06 214 PRO A N 1
ATOM 1631 C CA . PRO A 1 214 ? -25.678 0.814 35.608 1.00 91.06 214 PRO A CA 1
ATOM 1632 C C . PRO A 1 214 ? -27.009 1.546 35.826 1.00 91.06 214 PRO A C 1
ATOM 1634 O O . PRO A 1 214 ? -27.228 2.109 36.900 1.00 91.06 214 PRO A O 1
ATOM 1637 N N . CYS A 1 215 ? -27.933 1.492 34.856 1.00 90.62 215 CYS A N 1
ATOM 1638 C CA . CYS A 1 215 ? -29.249 2.123 34.981 1.00 90.62 215 CYS A CA 1
ATOM 1639 C C . CYS A 1 215 ? -30.059 1.518 36.138 1.00 90.62 215 CYS A C 1
ATOM 1641 O O . CYS A 1 215 ? -30.643 2.257 36.931 1.00 90.62 215 CYS A O 1
ATOM 1643 N N . GLY A 1 216 ? -30.043 0.189 36.298 1.00 91.06 216 GLY A N 1
ATOM 1644 C CA . GLY A 1 216 ? -30.703 -0.491 37.414 1.00 91.06 216 GLY A CA 1
ATOM 1645 C C . GLY A 1 216 ? -30.186 -0.044 38.787 1.00 91.06 216 GLY A C 1
ATOM 1646 O O . GLY A 1 216 ? -30.987 0.223 39.686 1.00 91.06 216 GLY A O 1
ATOM 1647 N N . VAL A 1 217 ? -28.865 0.087 38.954 1.00 89.50 217 VAL A N 1
ATOM 1648 C CA . VAL A 1 217 ? -28.240 0.580 40.198 1.00 89.50 217 VAL A CA 1
ATOM 1649 C C . VAL A 1 217 ? -28.571 2.058 40.437 1.00 89.50 217 VAL A C 1
ATOM 1651 O O . VAL A 1 217 ? -28.949 2.431 41.548 1.00 89.50 217 VAL A O 1
ATOM 1654 N N . PHE A 1 218 ? -28.488 2.894 39.401 1.00 87.75 218 PHE A N 1
ATOM 1655 C CA . PHE A 1 218 ? -28.766 4.330 39.485 1.00 87.75 218 PHE A CA 1
ATOM 1656 C C . PHE A 1 218 ? -30.220 4.620 39.900 1.00 87.75 218 PHE A C 1
ATOM 1658 O O . PHE A 1 218 ? -30.459 5.433 40.796 1.00 87.75 218 PHE A O 1
ATOM 1665 N N . ILE A 1 219 ? -31.187 3.888 39.332 1.00 86.44 219 ILE A N 1
ATOM 1666 C CA . ILE A 1 219 ? -32.613 3.995 39.678 1.00 86.44 219 ILE A CA 1
ATOM 1667 C C . ILE A 1 219 ? -32.858 3.621 41.148 1.00 86.44 219 ILE A C 1
ATOM 1669 O O . ILE A 1 219 ? -33.529 4.363 41.865 1.00 86.44 219 ILE A O 1
ATOM 1673 N N . ALA A 1 220 ? -32.284 2.515 41.633 1.00 84.81 220 ALA A N 1
ATOM 1674 C CA . ALA A 1 220 ? -32.437 2.111 43.034 1.00 84.81 220 ALA A CA 1
ATOM 1675 C C . ALA A 1 220 ? -31.744 3.056 44.029 1.00 84.81 220 ALA A C 1
ATOM 1677 O O . ALA A 1 220 ? -32.167 3.133 45.183 1.00 84.81 220 ALA A O 1
ATOM 1678 N N . ARG A 1 221 ? -30.696 3.772 43.598 1.00 83.06 221 ARG A N 1
ATOM 1679 C CA . ARG A 1 221 ? -29.959 4.714 44.446 1.00 83.06 221 ARG A CA 1
ATOM 1680 C C . ARG A 1 221 ? -30.629 6.083 44.554 1.00 83.06 221 ARG A C 1
ATOM 1682 O O . ARG A 1 221 ? -30.754 6.580 45.666 1.00 83.06 221 ARG A O 1
ATOM 1689 N N . TYR A 1 222 ? -31.026 6.681 43.430 1.00 80.88 222 TYR A N 1
ATOM 1690 C CA . TYR A 1 222 ? -31.447 8.089 43.376 1.00 80.88 222 TYR A CA 1
ATOM 1691 C C . TYR A 1 222 ? -32.948 8.274 43.109 1.00 80.88 222 TYR A C 1
ATOM 1693 O O . TYR A 1 222 ? -33.571 9.183 43.645 1.00 80.88 222 TYR A O 1
ATOM 1701 N N . TYR A 1 223 ? -33.574 7.393 42.322 1.00 74.38 223 TYR A N 1
ATOM 1702 C CA . TYR A 1 223 ? -34.990 7.543 41.941 1.00 74.38 223 TYR A CA 1
ATOM 1703 C C . TYR A 1 223 ? -35.958 6.966 42.988 1.00 74.38 223 TYR A C 1
ATOM 1705 O O . TYR A 1 223 ? -37.170 7.167 42.891 1.00 74.38 223 TYR A O 1
ATOM 1713 N N . LYS A 1 224 ? -35.424 6.291 44.016 1.00 69.69 224 LYS A N 1
ATOM 1714 C CA . LYS A 1 224 ? -36.162 5.754 45.167 1.00 69.69 224 LYS A CA 1
ATOM 1715 C C . LYS A 1 224 ? -37.054 6.797 45.842 1.00 69.69 224 LYS A C 1
ATOM 1717 O O . LYS A 1 224 ? -38.200 6.486 46.166 1.00 69.69 224 LYS A O 1
ATOM 1722 N N . ASP A 1 225 ? -36.526 8.004 46.033 1.00 63.41 225 ASP A N 1
ATOM 1723 C CA . ASP A 1 225 ? -37.173 9.045 46.830 1.00 63.41 225 ASP A CA 1
ATOM 1724 C C . ASP A 1 225 ? -37.951 10.034 45.933 1.00 63.41 225 ASP A C 1
ATOM 1726 O O . ASP A 1 225 ? -39.123 10.291 46.201 1.00 63.41 225 ASP A O 1
ATOM 1730 N N . TYR A 1 226 ? -37.407 10.441 44.774 1.00 63.75 226 TYR A N 1
ATOM 1731 C CA . TYR A 1 226 ? -38.121 11.272 43.780 1.00 63.75 226 TYR A CA 1
ATOM 1732 C C . TYR A 1 226 ? -39.372 10.609 43.167 1.00 63.75 226 TYR A C 1
ATOM 1734 O O . TYR A 1 226 ? -40.334 11.297 42.831 1.00 63.75 226 TYR A O 1
ATOM 1742 N N . ILE A 1 227 ? -39.379 9.280 42.993 1.00 60.94 227 ILE A N 1
ATOM 1743 C CA . ILE A 1 227 ? -40.510 8.525 42.407 1.00 60.94 227 ILE A CA 1
ATOM 1744 C C . ILE A 1 227 ? -41.225 7.666 43.476 1.00 60.94 227 ILE A C 1
ATOM 1746 O O . ILE A 1 227 ? -42.132 6.889 43.178 1.00 60.94 227 ILE A O 1
ATOM 1750 N N . GLY A 1 228 ? -40.886 7.845 44.758 1.00 52.94 228 GLY A N 1
ATOM 1751 C CA . GLY A 1 228 ? -41.355 7.013 45.872 1.00 52.94 228 GLY A CA 1
ATOM 1752 C C . GLY A 1 228 ? -42.878 6.921 46.054 1.00 52.94 228 GLY A C 1
ATOM 1753 O O . GLY A 1 228 ? -43.341 5.949 46.653 1.00 52.94 228 GLY A O 1
ATOM 1754 N N . ASN A 1 229 ? -43.643 7.873 45.509 1.00 56.56 229 ASN A N 1
ATOM 1755 C CA . ASN A 1 229 ? -45.102 7.987 45.657 1.00 56.56 229 ASN A CA 1
ATOM 1756 C C . ASN A 1 229 ? -45.908 7.538 44.421 1.00 56.56 229 ASN A C 1
ATOM 1758 O O . ASN A 1 229 ? -47.128 7.675 44.417 1.00 56.56 229 ASN A O 1
ATOM 1762 N N . LYS A 1 230 ? -45.264 7.024 43.361 1.00 58.62 230 LYS A N 1
ATOM 1763 C CA . LYS A 1 230 ? -45.966 6.451 42.199 1.00 58.62 230 LYS A CA 1
ATOM 1764 C C . LYS A 1 230 ? -45.879 4.928 42.228 1.00 58.62 230 LYS A C 1
ATOM 1766 O O . LYS A 1 230 ? -44.808 4.363 42.002 1.00 58.62 230 LYS A O 1
ATOM 1771 N N . ASP A 1 231 ? -47.008 4.272 42.467 1.00 65.81 231 ASP A N 1
ATOM 1772 C CA . ASP A 1 231 ? -47.134 2.819 42.363 1.00 65.81 231 ASP A CA 1
ATOM 1773 C C . ASP A 1 231 ? -47.552 2.393 40.950 1.00 65.81 231 ASP A C 1
ATOM 1775 O O . ASP A 1 231 ? -48.373 3.030 40.292 1.00 65.81 231 ASP A O 1
ATOM 1779 N N . CYS A 1 232 ? -46.990 1.281 40.484 1.00 52.53 232 CYS A N 1
ATOM 1780 C CA . CYS A 1 232 ? -47.354 0.616 39.241 1.00 52.53 232 CYS A CA 1
ATOM 1781 C C . CYS A 1 232 ? -47.639 -0.856 39.559 1.00 52.53 232 CYS A C 1
ATOM 1783 O O . CYS A 1 232 ? -46.779 -1.553 40.095 1.00 52.53 232 CYS A O 1
ATOM 1785 N N . LYS A 1 233 ? -48.861 -1.327 39.272 1.00 56.03 233 LYS A N 1
ATOM 1786 C CA . LYS A 1 233 ? -49.329 -2.691 39.606 1.00 56.03 233 LYS A CA 1
ATOM 1787 C C . LYS A 1 233 ? -49.110 -3.071 41.088 1.00 56.03 233 LYS A C 1
ATOM 1789 O O . LYS A 1 233 ? -48.654 -4.170 41.386 1.00 56.03 233 LYS A O 1
ATOM 1794 N N . GLY A 1 234 ? -49.405 -2.146 42.009 1.00 60.28 234 GLY A N 1
ATOM 1795 C CA . GLY A 1 234 ? -49.265 -2.356 43.460 1.00 60.28 234 GLY A CA 1
ATOM 1796 C C . GLY A 1 234 ? -47.821 -2.350 43.984 1.00 60.28 234 GLY A C 1
ATOM 1797 O O . GLY A 1 234 ? -47.567 -2.824 45.087 1.00 60.28 234 GLY A O 1
ATOM 1798 N N . VAL A 1 235 ? -46.860 -1.858 43.193 1.00 68.88 235 VAL A N 1
ATOM 1799 C CA . VAL A 1 235 ? -45.433 -1.835 43.538 1.00 68.88 235 VAL A CA 1
ATOM 1800 C C . VAL A 1 235 ? -44.823 -0.477 43.183 1.00 68.88 235 VAL A C 1
ATOM 1802 O O . VAL A 1 235 ? -44.999 -0.000 42.062 1.00 68.88 235 VAL A O 1
ATOM 1805 N N . LYS A 1 236 ? -44.034 0.112 44.095 1.00 78.31 236 LYS A N 1
ATOM 1806 C CA . LYS A 1 236 ? -43.336 1.393 43.866 1.00 78.31 236 LYS A CA 1
ATOM 1807 C C . LYS A 1 236 ? -42.542 1.362 42.558 1.00 78.31 236 LYS A C 1
ATOM 1809 O O . LYS A 1 236 ? -41.695 0.486 42.359 1.00 78.31 236 LYS A O 1
ATOM 1814 N N . LEU A 1 237 ? -42.784 2.338 41.682 1.00 79.25 237 LEU A N 1
ATOM 1815 C CA . LEU A 1 237 ? -42.313 2.337 40.293 1.00 79.25 237 LEU A CA 1
ATOM 1816 C C . LEU A 1 237 ? -40.783 2.219 40.169 1.00 79.25 237 LEU A C 1
ATOM 1818 O O . LEU A 1 237 ? -40.302 1.488 39.305 1.00 79.25 237 LEU A O 1
ATOM 1822 N N . TRP A 1 238 ? -40.009 2.840 41.068 1.00 82.56 238 TRP A N 1
ATOM 1823 C CA . TRP A 1 238 ? -38.544 2.697 41.081 1.00 82.56 238 TRP A CA 1
ATOM 1824 C C . TRP A 1 238 ? -38.091 1.238 41.275 1.00 82.56 238 TRP A C 1
ATOM 1826 O O . TRP A 1 238 ? -37.117 0.810 40.661 1.00 82.56 238 TRP A O 1
ATOM 1836 N N . PHE A 1 239 ? -38.805 0.454 42.092 1.00 84.00 239 PHE A N 1
ATOM 1837 C CA . PHE A 1 239 ? -38.465 -0.939 42.398 1.00 84.00 239 PHE A CA 1
ATOM 1838 C C . PHE A 1 239 ? -38.873 -1.873 41.253 1.00 84.00 239 PHE A C 1
ATOM 1840 O O . PHE A 1 239 ? -38.162 -2.832 40.954 1.00 84.00 239 PHE A O 1
ATOM 1847 N N . TRP A 1 240 ? -39.977 -1.564 40.566 1.00 86.12 240 TRP A N 1
ATOM 1848 C CA . TRP A 1 240 ? -40.370 -2.240 39.328 1.00 86.12 240 TRP A CA 1
ATOM 1849 C C . TRP A 1 240 ? -39.341 -2.010 38.209 1.00 86.12 240 TRP A C 1
ATOM 1851 O O . TRP A 1 240 ? -38.844 -2.975 37.628 1.00 86.12 240 TRP A O 1
ATOM 1861 N N . LEU A 1 241 ? -38.941 -0.752 37.979 1.00 87.06 241 LEU A N 1
ATOM 1862 C CA . LEU A 1 241 ? -37.911 -0.394 36.998 1.00 87.06 241 LEU A CA 1
ATOM 1863 C C . LEU A 1 241 ? -36.556 -1.033 37.333 1.00 87.06 241 LEU A C 1
ATOM 1865 O O . LEU A 1 241 ? -35.975 -1.700 36.480 1.00 87.06 241 LEU A O 1
ATOM 1869 N N . HIS A 1 242 ? -36.078 -0.905 38.577 1.00 90.50 242 HIS A N 1
ATOM 1870 C CA . HIS A 1 242 ? -34.833 -1.534 39.033 1.00 90.50 242 HIS A CA 1
ATOM 1871 C C . HIS A 1 242 ? -34.810 -3.043 38.742 1.00 90.50 242 HIS A C 1
ATOM 1873 O O . HIS A 1 242 ? -33.838 -3.543 38.175 1.00 90.50 242 HIS A O 1
ATOM 1879 N N . ARG A 1 243 ? -35.896 -3.762 39.070 1.00 91.69 243 ARG A N 1
ATOM 1880 C CA . ARG A 1 243 ? -36.012 -5.201 38.794 1.00 91.69 243 ARG A CA 1
ATOM 1881 C C . ARG A 1 243 ? -35.923 -5.511 37.303 1.00 91.69 243 ARG A C 1
ATOM 1883 O O . ARG A 1 243 ? -35.206 -6.439 36.951 1.00 91.69 243 ARG A O 1
ATOM 1890 N N . ILE A 1 244 ? -36.608 -4.757 36.440 1.00 92.50 244 ILE A N 1
ATOM 1891 C CA . ILE A 1 244 ? -36.538 -4.961 34.984 1.00 92.50 244 ILE A CA 1
ATOM 1892 C C . ILE A 1 244 ? -35.108 -4.754 34.484 1.00 92.50 244 ILE A C 1
ATOM 1894 O O . ILE A 1 244 ? -34.545 -5.659 33.875 1.00 92.50 244 ILE A O 1
ATOM 1898 N N . PHE A 1 245 ? -34.490 -3.614 34.803 1.00 94.94 245 PHE A N 1
ATOM 1899 C CA . PHE A 1 245 ? -33.140 -3.296 34.338 1.00 94.94 245 PHE A CA 1
ATOM 1900 C C . PHE A 1 245 ? -32.098 -4.330 34.802 1.00 94.94 245 PHE A C 1
ATOM 1902 O O . PHE A 1 245 ? -31.310 -4.814 33.988 1.00 94.94 245 PHE A O 1
ATOM 1909 N N . VAL A 1 246 ? -32.131 -4.744 36.075 1.00 94.38 246 VAL A N 1
ATOM 1910 C CA . VAL A 1 246 ? -31.203 -5.761 36.599 1.00 94.38 246 VAL A CA 1
ATOM 1911 C C . VAL A 1 246 ? -31.464 -7.143 35.994 1.00 94.38 246 VAL A C 1
ATOM 1913 O O . VAL A 1 246 ? -30.516 -7.790 35.551 1.00 94.38 246 VAL A O 1
ATOM 1916 N N . LEU A 1 247 ? -32.719 -7.602 35.916 1.00 94.81 247 LEU A N 1
ATOM 1917 C CA . LEU A 1 247 ? -33.036 -8.924 35.357 1.00 94.81 247 LEU A CA 1
ATOM 1918 C C . LEU A 1 247 ? -32.701 -9.012 33.860 1.00 94.81 247 LEU A C 1
ATOM 1920 O O . LEU A 1 247 ? -32.158 -10.027 33.428 1.00 94.81 247 LEU A O 1
ATOM 1924 N N . SER A 1 248 ? -32.931 -7.948 33.082 1.00 95.81 248 SER A N 1
ATOM 1925 C CA . SER A 1 248 ? -32.490 -7.871 31.683 1.00 95.81 248 SER A CA 1
ATOM 1926 C C . SER A 1 248 ? -30.965 -7.945 31.556 1.00 95.81 248 SER A C 1
ATOM 1928 O O . SER A 1 248 ? -30.462 -8.714 30.739 1.00 95.81 248 SER A O 1
ATOM 1930 N N . GLY A 1 249 ? -30.212 -7.220 32.394 1.00 96.31 249 GLY A N 1
ATOM 1931 C CA . GLY A 1 249 ? -28.746 -7.289 32.405 1.00 96.31 249 GLY A CA 1
ATOM 1932 C C . GLY A 1 249 ? -28.208 -8.681 32.758 1.00 96.31 249 GLY A C 1
ATOM 1933 O O . GLY A 1 249 ? -27.273 -9.167 32.117 1.00 96.31 249 GLY A O 1
ATOM 1934 N N . VAL A 1 250 ? -28.829 -9.366 33.722 1.00 96.06 250 VAL A N 1
ATOM 1935 C CA . VAL A 1 250 ? -28.446 -10.729 34.133 1.00 96.06 250 VAL A CA 1
ATOM 1936 C C . VAL A 1 250 ? -28.813 -11.764 33.063 1.00 96.06 250 VAL A C 1
ATOM 1938 O O . VAL A 1 250 ? -28.006 -12.650 32.781 1.00 96.06 250 VAL A O 1
ATOM 1941 N N . LEU A 1 251 ? -29.964 -11.627 32.395 1.00 96.38 251 LEU A N 1
ATOM 1942 C CA . LEU A 1 251 ? -30.359 -12.482 31.268 1.00 96.38 251 LEU A CA 1
ATOM 1943 C C . LEU A 1 251 ? -29.374 -12.362 30.094 1.00 96.38 251 LEU A C 1
ATOM 1945 O O . LEU A 1 251 ? -28.850 -13.372 29.622 1.00 96.38 251 LEU A O 1
ATOM 1949 N N . LEU A 1 252 ? -29.066 -11.132 29.669 1.00 97.38 252 LEU A N 1
ATOM 1950 C CA . LEU A 1 252 ? -28.092 -10.860 28.605 1.00 97.38 252 LEU A CA 1
ATOM 1951 C C . LEU A 1 252 ? -26.697 -11.395 28.966 1.00 97.38 252 LEU A C 1
ATOM 1953 O O . LEU A 1 252 ? -26.056 -12.038 28.133 1.00 97.38 252 LEU A O 1
ATOM 1957 N N . SER A 1 253 ? -26.262 -11.206 30.218 1.00 96.50 253 SER A N 1
ATOM 1958 C CA . SER A 1 253 ? -24.995 -11.752 30.724 1.00 96.50 253 SER A CA 1
ATOM 1959 C C . SER A 1 253 ? -24.976 -13.281 30.694 1.00 96.50 253 SER A C 1
ATOM 1961 O O . SER A 1 253 ? -23.981 -13.867 30.281 1.00 96.50 253 SER A O 1
ATOM 1963 N N . SER A 1 254 ? -26.081 -13.935 31.065 1.00 96.00 254 SER A N 1
ATOM 1964 C CA . SER A 1 254 ? -26.199 -15.401 31.085 1.00 96.00 254 SER A CA 1
ATOM 1965 C C . SER A 1 254 ? -26.081 -15.992 29.680 1.00 96.00 254 SER A C 1
ATOM 1967 O O . SER A 1 254 ? -25.305 -16.920 29.457 1.00 96.00 254 SER A O 1
ATOM 1969 N N . ILE A 1 255 ? -26.782 -15.401 28.705 1.00 96.12 255 ILE A N 1
ATOM 1970 C CA . ILE A 1 255 ? -26.697 -15.792 27.290 1.00 96.12 255 ILE A CA 1
ATOM 1971 C C . ILE A 1 255 ? -25.266 -15.589 26.770 1.00 96.12 255 ILE A C 1
ATOM 1973 O O . ILE A 1 255 ? -24.687 -16.492 26.165 1.00 96.12 255 ILE A O 1
ATOM 1977 N N . ALA A 1 256 ? -24.659 -14.432 27.049 1.00 95.62 256 ALA A N 1
ATOM 1978 C CA . ALA A 1 256 ? -23.287 -14.130 26.650 1.00 95.62 256 ALA A CA 1
ATOM 1979 C C . ALA A 1 256 ? -22.260 -15.097 27.263 1.00 95.62 256 ALA A C 1
ATOM 1981 O O . ALA A 1 256 ? -21.309 -15.499 26.591 1.00 95.62 256 ALA A O 1
ATOM 1982 N N . PHE A 1 257 ? -22.440 -15.475 28.529 1.00 94.38 257 PHE A N 1
ATOM 1983 C CA . PHE A 1 257 ? -21.578 -16.407 29.252 1.00 94.38 257 PHE A CA 1
ATOM 1984 C C . PHE A 1 257 ? -21.650 -17.811 28.631 1.00 94.38 257 PHE A C 1
ATOM 1986 O O . PHE A 1 257 ? -20.620 -18.380 28.276 1.00 94.38 257 PHE A O 1
ATOM 1993 N N . ILE A 1 258 ? -22.855 -18.330 28.370 1.00 92.88 258 ILE A N 1
ATOM 1994 C CA . ILE A 1 258 ? -23.041 -19.621 27.685 1.00 92.88 258 ILE A CA 1
ATOM 1995 C C . ILE A 1 258 ? -22.393 -19.603 26.287 1.00 92.88 258 ILE A C 1
ATOM 1997 O O . ILE A 1 258 ? -21.674 -20.536 25.926 1.00 92.88 258 ILE A O 1
ATOM 2001 N N . LEU A 1 259 ? -22.580 -18.524 25.515 1.00 90.25 259 LEU A N 1
ATOM 2002 C CA . LEU A 1 259 ? -22.020 -18.396 24.163 1.00 90.25 259 LEU A CA 1
ATOM 2003 C C . LEU A 1 259 ? -20.488 -18.509 24.117 1.00 90.25 259 LEU A C 1
ATOM 2005 O O . LEU A 1 259 ? -19.970 -19.135 23.189 1.00 90.25 259 LEU A O 1
ATOM 2009 N N . ILE A 1 260 ? -19.762 -17.935 25.086 1.00 88.69 260 ILE A N 1
ATOM 2010 C CA . ILE A 1 260 ? -18.291 -17.997 25.087 1.00 88.69 260 ILE A CA 1
ATOM 2011 C C . ILE A 1 260 ? -17.762 -19.363 25.541 1.00 88.69 260 ILE A C 1
ATOM 2013 O O . ILE A 1 260 ? -16.804 -19.852 24.945 1.00 88.69 260 ILE A O 1
ATOM 2017 N N . PHE A 1 261 ? -18.408 -20.030 26.506 1.00 87.31 261 PHE A N 1
ATOM 2018 C CA . PHE A 1 261 ? -18.018 -21.388 26.910 1.00 87.31 261 PHE A CA 1
ATOM 2019 C C . PHE A 1 261 ? -18.220 -22.405 25.778 1.00 87.31 261 PHE A C 1
ATOM 2021 O O . PHE A 1 261 ? -17.323 -23.204 25.516 1.00 87.31 261 PHE A O 1
ATOM 2028 N N . VAL A 1 262 ? -19.335 -22.325 25.040 1.00 85.75 262 VAL A N 1
ATOM 2029 C CA . VAL A 1 262 ? -19.587 -23.197 23.874 1.00 85.75 262 VAL A CA 1
ATOM 2030 C C . VAL A 1 262 ? -18.610 -22.920 22.720 1.00 85.75 262 VAL A C 1
ATOM 2032 O O . VAL A 1 262 ? -18.264 -23.834 21.979 1.00 85.75 262 VAL A O 1
ATOM 2035 N N . GLU A 1 263 ? -18.126 -21.685 22.558 1.00 80.88 263 GLU A N 1
ATOM 2036 C CA . GLU A 1 263 ? -17.126 -21.366 21.526 1.00 80.88 263 GLU A CA 1
ATOM 2037 C C . GLU A 1 263 ? -15.705 -21.820 21.896 1.00 80.88 263 GLU A C 1
ATOM 2039 O O . GLU A 1 263 ? -14.953 -22.274 21.033 1.00 80.88 263 GLU A O 1
ATOM 2044 N N . VAL A 1 264 ? -15.327 -21.695 23.173 1.00 78.31 264 VAL A N 1
ATOM 2045 C CA . VAL A 1 264 ? -14.016 -22.137 23.677 1.00 78.31 264 VAL A CA 1
ATOM 2046 C C . VAL A 1 264 ? -13.950 -23.662 23.823 1.00 78.31 264 VAL A C 1
ATOM 2048 O O . VAL A 1 264 ? -12.868 -24.221 23.682 1.00 78.31 264 VAL A O 1
ATOM 2051 N N . GLY A 1 265 ? -15.079 -24.331 24.080 1.00 73.25 265 GLY A N 1
ATOM 2052 C CA . GLY A 1 265 ? -15.137 -25.779 24.317 1.00 73.25 265 GLY A CA 1
ATOM 2053 C C . GLY A 1 265 ? -14.618 -26.205 25.697 1.00 73.25 265 GLY A C 1
ATOM 2054 O O . GLY A 1 265 ? -14.359 -27.382 25.917 1.00 73.25 265 GLY A O 1
ATOM 2055 N N . GLY A 1 266 ? -14.437 -25.259 26.623 1.00 76.50 266 GLY A N 1
ATOM 2056 C CA . GLY A 1 266 ? -13.836 -25.499 27.934 1.00 76.50 266 GLY A CA 1
ATOM 2057 C C . GLY A 1 266 ? -13.355 -24.209 28.600 1.00 76.50 266 GLY A C 1
ATOM 2058 O O . GLY A 1 266 ? -13.803 -23.112 28.262 1.00 76.50 266 GLY A O 1
ATOM 2059 N N . TYR A 1 267 ? -12.428 -24.337 29.551 1.00 79.50 267 TYR A N 1
ATOM 2060 C CA . TYR A 1 267 ? -11.814 -23.192 30.225 1.00 79.50 267 TYR A CA 1
ATOM 2061 C C . TYR A 1 267 ? -10.766 -22.509 29.331 1.00 79.50 267 TYR A C 1
ATOM 2063 O O . TYR A 1 267 ? -9.915 -23.166 28.733 1.00 79.50 267 TYR A O 1
ATOM 2071 N N . SER A 1 268 ? -10.795 -21.176 29.247 1.00 75.56 268 SER A N 1
ATOM 2072 C CA . SER A 1 268 ? -9.840 -20.413 28.439 1.00 75.56 268 SER A CA 1
ATOM 2073 C C . SER A 1 268 ? -8.557 -20.093 29.212 1.00 75.56 268 SER A C 1
ATOM 2075 O O . SER A 1 268 ? -8.630 -19.475 30.274 1.00 75.56 268 SER A O 1
ATOM 2077 N N . SER A 1 269 ? -7.393 -20.367 28.617 1.00 75.00 269 SER A N 1
ATOM 2078 C CA . SER A 1 269 ? -6.074 -20.043 29.187 1.00 75.00 269 SER A CA 1
ATOM 2079 C C . SER A 1 269 ? -5.317 -18.999 28.344 1.00 75.00 269 SER A C 1
ATOM 2081 O O . SER A 1 269 ? -4.533 -19.374 27.474 1.00 75.00 269 SER A O 1
ATOM 2083 N N . PRO A 1 270 ? -5.542 -17.684 28.553 1.00 69.56 270 PRO A N 1
ATOM 2084 C CA . PRO A 1 270 ? -4.802 -16.620 27.869 1.00 69.56 270 PRO A CA 1
ATOM 2085 C C . PRO A 1 270 ? -3.289 -16.633 28.140 1.00 69.56 270 PRO A C 1
ATOM 2087 O O . PRO A 1 270 ? -2.831 -17.142 29.163 1.00 69.56 270 PRO A O 1
ATOM 2090 N N . ALA A 1 271 ? -2.511 -16.027 27.239 1.00 57.19 271 ALA A N 1
ATOM 2091 C CA . ALA A 1 271 ? -1.048 -16.089 27.273 1.00 57.19 271 ALA A CA 1
ATOM 2092 C C . ALA A 1 271 ? -0.411 -15.334 28.458 1.00 57.19 271 ALA A C 1
ATOM 2094 O O . ALA A 1 271 ? 0.543 -15.829 29.056 1.00 57.19 271 ALA A O 1
ATOM 2095 N N . THR A 1 272 ? -0.929 -14.158 28.833 1.00 69.62 272 THR A N 1
ATOM 2096 C CA . THR A 1 272 ? -0.304 -13.290 29.852 1.00 69.62 272 THR A CA 1
ATOM 2097 C C . THR A 1 272 ? -1.022 -13.364 31.197 1.00 69.62 272 THR A C 1
ATOM 2099 O O . THR A 1 272 ? -2.244 -13.495 31.250 1.00 69.62 272 THR A O 1
ATOM 2102 N N . SER A 1 273 ? -0.293 -13.210 32.305 1.00 71.81 273 SER A N 1
ATOM 2103 C CA . SER A 1 273 ? -0.866 -13.250 33.663 1.00 71.81 273 SER A CA 1
ATOM 2104 C C . SER A 1 273 ? -2.009 -12.246 33.868 1.00 71.81 273 SER A C 1
ATOM 2106 O O . SER A 1 273 ? -2.995 -12.568 34.523 1.00 71.81 273 SER A O 1
ATOM 2108 N N . PHE A 1 274 ? -1.933 -11.068 33.237 1.00 78.50 274 PHE A N 1
ATOM 2109 C CA . PHE A 1 274 ? -3.012 -10.077 33.254 1.00 78.50 274 PHE A CA 1
ATOM 2110 C C . PHE A 1 274 ? -4.258 -10.542 32.481 1.00 78.50 274 PHE A C 1
ATOM 2112 O O . PHE A 1 274 ? -5.375 -10.412 32.974 1.00 78.50 274 PHE A O 1
ATOM 2119 N N . THR A 1 275 ? -4.098 -11.136 31.292 1.00 79.75 275 THR A N 1
ATOM 2120 C CA . THR A 1 275 ? -5.252 -11.620 30.508 1.00 79.75 275 THR A CA 1
ATOM 2121 C C . THR A 1 275 ? -5.898 -12.868 31.117 1.00 79.75 275 THR A C 1
ATOM 2123 O O . THR A 1 275 ? -7.115 -13.021 31.019 1.00 79.75 275 THR A O 1
ATOM 2126 N N . LYS A 1 276 ? -5.134 -13.703 31.840 1.00 85.12 276 LYS A N 1
ATOM 2127 C CA . LYS A 1 276 ? -5.660 -14.828 32.642 1.00 85.12 276 LYS A CA 1
ATOM 2128 C C . LYS A 1 276 ? -6.651 -14.394 33.733 1.00 85.12 276 LYS A C 1
ATOM 2130 O O . LYS A 1 276 ? -7.482 -15.205 34.129 1.00 85.12 276 LYS A O 1
ATOM 2135 N N . ALA A 1 277 ? -6.631 -13.132 34.175 1.00 87.88 277 ALA A N 1
ATOM 2136 C CA . ALA A 1 277 ? -7.593 -12.622 35.154 1.00 87.88 277 ALA A CA 1
ATOM 2137 C C . ALA A 1 277 ? -9.032 -12.513 34.607 1.00 87.88 277 ALA A C 1
ATOM 2139 O O . ALA A 1 277 ? -9.977 -12.626 35.384 1.00 87.88 277 ALA A O 1
ATOM 2140 N N . HIS A 1 278 ? -9.223 -12.328 33.292 1.00 91.19 278 HIS A N 1
ATOM 2141 C CA . HIS A 1 278 ? -10.557 -12.144 32.701 1.00 91.19 278 HIS A CA 1
ATOM 2142 C C . HIS A 1 278 ? -11.521 -13.322 32.956 1.00 91.19 278 HIS A C 1
ATOM 2144 O O . HIS A 1 278 ? -12.589 -13.066 33.510 1.00 91.19 278 HIS A O 1
ATOM 2150 N N . PRO A 1 279 ? -11.196 -14.594 32.628 1.00 91.44 279 PRO A N 1
ATOM 2151 C CA . PRO A 1 279 ? -12.093 -15.714 32.925 1.00 91.44 279 PRO A CA 1
ATOM 2152 C C . PRO A 1 279 ? -12.311 -15.915 34.432 1.00 91.44 279 PRO A C 1
ATOM 2154 O O . PRO A 1 279 ? -13.444 -16.138 34.847 1.00 91.44 279 PRO A O 1
ATOM 2157 N N . ILE A 1 280 ? -11.265 -15.770 35.257 1.00 92.12 280 ILE A N 1
ATOM 2158 C CA . ILE A 1 280 ? -11.346 -15.954 36.718 1.00 92.12 280 ILE A CA 1
ATOM 2159 C C . ILE A 1 280 ? -12.327 -14.948 37.334 1.00 92.12 280 ILE A C 1
ATOM 2161 O O . ILE A 1 280 ? -13.313 -15.331 37.964 1.00 92.12 280 ILE A O 1
ATOM 2165 N N . VAL A 1 281 ? -12.087 -13.650 37.122 1.00 94.31 281 VAL A N 1
ATOM 2166 C CA . VAL A 1 281 ? -12.930 -12.594 37.696 1.00 94.31 281 VAL A CA 1
ATOM 2167 C C . VAL A 1 281 ? -14.300 -12.563 37.008 1.00 94.31 281 VAL A C 1
ATOM 2169 O O . VAL A 1 281 ? -15.295 -12.286 37.667 1.00 94.31 281 VAL A O 1
ATOM 2172 N N . GLY A 1 282 ? -14.396 -12.940 35.728 1.00 94.44 282 GLY A N 1
ATOM 2173 C CA . GLY A 1 282 ? -15.666 -13.090 35.013 1.00 94.44 282 GLY A CA 1
ATOM 2174 C C . GLY A 1 282 ? -16.592 -14.150 35.621 1.00 94.44 282 GLY A C 1
ATOM 2175 O O . GLY A 1 282 ? -17.787 -13.898 35.761 1.00 94.44 282 GLY A O 1
ATOM 2176 N N . ILE A 1 283 ? -16.058 -15.298 36.055 1.00 94.88 283 ILE A N 1
ATOM 2177 C CA . ILE A 1 283 ? -16.830 -16.334 36.767 1.00 94.88 283 ILE A CA 1
ATOM 2178 C C . ILE A 1 283 ? -17.319 -15.811 38.129 1.00 94.88 283 ILE A C 1
ATOM 2180 O O . ILE A 1 283 ? -18.485 -16.006 38.481 1.00 94.88 283 ILE A O 1
ATOM 2184 N N . ILE A 1 284 ? -16.472 -15.093 38.874 1.00 95.62 284 ILE A N 1
ATOM 2185 C CA . ILE A 1 284 ? -16.833 -14.473 40.165 1.00 95.62 284 ILE A CA 1
ATOM 2186 C C . ILE A 1 284 ? -17.937 -13.415 39.979 1.00 95.62 284 ILE A C 1
ATOM 2188 O O . ILE A 1 284 ? -18.949 -13.438 40.682 1.00 95.62 284 ILE A O 1
ATOM 2192 N N . VAL A 1 285 ? -17.788 -12.527 38.990 1.00 96.44 285 VAL A N 1
ATOM 2193 C CA . VAL A 1 285 ? -18.785 -11.505 38.629 1.00 96.44 285 VAL A CA 1
ATOM 2194 C C . VAL A 1 285 ? -20.112 -12.142 38.240 1.00 96.44 285 VAL A C 1
ATOM 2196 O O . VAL A 1 285 ? -21.145 -11.709 38.748 1.00 96.44 285 VAL A O 1
ATOM 2199 N N . MET A 1 286 ? -20.099 -13.181 37.397 1.00 95.88 286 MET A N 1
ATOM 2200 C CA . MET A 1 286 ? -21.315 -13.884 36.978 1.00 95.88 286 MET A CA 1
ATOM 2201 C C . MET A 1 286 ? -22.012 -14.556 38.169 1.00 95.88 286 MET A C 1
ATOM 2203 O O . MET A 1 286 ? -23.233 -14.482 38.294 1.00 95.88 286 MET A O 1
ATOM 2207 N N . SER A 1 287 ? -21.237 -15.135 39.091 1.00 95.50 287 SER A N 1
ATOM 2208 C CA . SER A 1 287 ? -21.755 -15.737 40.324 1.00 95.50 287 SER A CA 1
ATOM 2209 C C . SER A 1 287 ? -22.480 -14.694 41.182 1.00 95.50 287 SER A C 1
ATOM 2211 O O . SER A 1 287 ? -23.639 -14.889 41.547 1.00 95.50 287 SER A O 1
ATOM 2213 N N . PHE A 1 288 ? -21.859 -13.535 41.430 1.00 96.06 288 PHE A N 1
ATOM 2214 C CA . PHE A 1 288 ? -22.509 -12.429 42.143 1.00 96.06 288 PHE A CA 1
ATOM 2215 C C . PHE A 1 288 ? -23.719 -11.858 41.384 1.00 96.06 288 PHE A C 1
ATOM 2217 O O . PHE A 1 288 ? -24.725 -11.528 42.011 1.00 96.06 288 PHE A O 1
ATOM 2224 N N . ALA A 1 289 ? -23.662 -11.785 40.051 1.00 93.75 289 ALA A N 1
ATOM 2225 C CA . ALA A 1 289 ? -24.751 -11.283 39.214 1.00 93.75 289 ALA A CA 1
ATOM 2226 C C . ALA A 1 289 ? -26.000 -12.185 39.240 1.00 93.75 289 ALA A C 1
ATOM 2228 O O . ALA A 1 289 ? -27.106 -11.677 39.085 1.00 93.75 289 ALA A O 1
ATOM 2229 N N . VAL A 1 290 ? -25.850 -13.494 39.480 1.00 94.19 290 VAL A N 1
ATOM 2230 C CA . VAL A 1 290 ? -26.973 -14.433 39.678 1.00 94.19 290 VAL A CA 1
ATOM 2231 C C . VAL A 1 290 ? -27.430 -14.469 41.140 1.00 94.19 290 VAL A C 1
ATOM 2233 O O . VAL A 1 290 ? -28.630 -14.443 41.413 1.00 94.19 290 VAL A O 1
ATOM 2236 N N . ILE A 1 291 ? -26.496 -14.466 42.097 1.00 94.19 291 ILE A N 1
ATOM 2237 C CA . ILE A 1 291 ? -26.814 -14.507 43.534 1.00 94.19 291 ILE A CA 1
ATOM 2238 C C . ILE A 1 291 ? -27.552 -13.236 43.983 1.00 94.19 291 ILE A C 1
ATOM 2240 O O . ILE A 1 291 ? -28.489 -13.324 44.776 1.00 94.19 291 ILE A O 1
ATOM 2244 N N . ASN A 1 292 ? -27.188 -12.051 43.479 1.00 94.06 292 ASN A N 1
ATOM 2245 C CA . ASN A 1 292 ? -27.765 -10.800 43.978 1.00 94.06 292 ASN A CA 1
ATOM 2246 C C . ASN A 1 292 ? -29.277 -10.635 43.685 1.00 94.06 292 ASN A C 1
ATOM 2248 O O . ASN A 1 292 ? -30.009 -10.245 44.601 1.00 94.06 292 ASN A O 1
ATOM 2252 N N . PRO A 1 293 ? -29.794 -10.983 42.485 1.00 92.00 293 PRO A N 1
ATOM 2253 C CA . PRO A 1 293 ? -31.230 -11.122 42.240 1.00 92.00 293 PRO A CA 1
ATOM 2254 C C . PRO A 1 293 ? -31.907 -12.196 43.097 1.00 92.00 293 PRO A C 1
ATOM 2256 O O . PRO A 1 293 ? -33.010 -11.946 43.572 1.00 92.00 293 PRO A O 1
ATOM 2259 N N . ILE A 1 294 ? -31.268 -13.351 43.335 1.00 91.44 294 ILE A N 1
ATOM 2260 C CA . ILE A 1 294 ? -31.838 -14.424 44.174 1.00 91.44 294 ILE A CA 1
ATOM 2261 C C . ILE A 1 294 ? -32.017 -13.938 45.617 1.00 91.44 294 ILE A C 1
ATOM 2263 O O . ILE A 1 294 ? -33.105 -14.073 46.173 1.00 91.44 294 ILE A O 1
ATOM 2267 N N . MET A 1 295 ? -31.014 -13.266 46.196 1.00 88.94 295 MET A N 1
ATOM 2268 C CA . MET A 1 295 ? -31.173 -12.578 47.485 1.00 88.94 295 MET A CA 1
ATOM 2269 C C . MET A 1 295 ? -32.326 -11.562 47.436 1.00 88.94 295 MET A C 1
ATOM 2271 O O . MET A 1 295 ? -33.118 -11.481 48.368 1.00 88.94 295 MET A O 1
ATOM 2275 N N . GLY A 1 296 ? -32.459 -10.815 46.334 1.00 87.38 296 GLY A N 1
ATOM 2276 C CA . GLY A 1 296 ? -33.559 -9.870 46.111 1.00 87.38 296 GLY A CA 1
ATOM 2277 C C . GLY A 1 296 ? -34.956 -10.504 46.010 1.00 87.38 296 GLY A C 1
ATOM 2278 O O . GLY A 1 296 ? -35.940 -9.823 46.304 1.00 87.38 296 GLY A O 1
ATOM 2279 N N . MET A 1 297 ? -35.058 -11.786 45.636 1.00 85.94 297 MET A N 1
ATOM 2280 C CA . MET A 1 297 ? -36.298 -12.575 45.702 1.00 85.94 297 MET A CA 1
ATOM 2281 C C . MET A 1 297 ? -36.570 -13.066 47.128 1.00 85.94 297 MET A C 1
ATOM 2283 O O . MET A 1 297 ? -37.698 -12.967 47.599 1.00 85.94 297 MET A O 1
ATOM 2287 N N . LEU A 1 298 ? -35.530 -13.499 47.848 1.00 87.12 298 LEU A N 1
ATOM 2288 C CA . LEU A 1 298 ? -35.570 -13.912 49.260 1.00 87.12 298 LEU A CA 1
ATOM 2289 C C . LEU A 1 298 ? -35.579 -12.721 50.248 1.00 87.12 298 LEU A C 1
ATOM 2291 O O . LEU A 1 298 ? -35.194 -12.850 51.410 1.00 87.12 298 LEU A O 1
ATOM 2295 N N . ARG A 1 299 ? -35.999 -11.538 49.786 1.00 85.00 299 ARG A N 1
ATOM 2296 C CA . ARG A 1 299 ? -35.991 -10.278 50.539 1.00 85.00 299 ARG A CA 1
ATOM 2297 C C . ARG A 1 299 ? -36.945 -10.351 51.744 1.00 85.00 299 ARG A C 1
ATOM 2299 O O . ARG A 1 299 ? -38.153 -10.451 51.526 1.00 85.00 299 ARG A O 1
ATOM 2306 N N . PRO A 1 300 ? -36.457 -10.205 52.994 1.00 86.75 300 PRO A N 1
ATOM 2307 C CA . PRO A 1 300 ? -37.314 -10.210 54.179 1.00 86.75 300 PRO A CA 1
ATOM 2308 C C . PRO A 1 300 ? -38.369 -9.097 54.165 1.00 86.75 300 PRO A C 1
ATOM 2310 O O . PRO A 1 300 ? -38.186 -8.060 53.513 1.00 86.75 300 PRO A O 1
ATOM 2313 N N . GLY A 1 301 ? -39.432 -9.279 54.958 1.00 81.81 301 GLY A N 1
ATOM 2314 C CA . GLY A 1 301 ? -40.447 -8.256 55.241 1.00 81.81 301 GLY A CA 1
ATOM 2315 C C . GLY A 1 301 ? -39.852 -6.931 55.738 1.00 81.81 301 GLY A C 1
ATOM 2316 O O . GLY A 1 301 ? -38.659 -6.842 56.042 1.00 81.81 301 GLY A O 1
ATOM 2317 N N . LEU A 1 302 ? -40.660 -5.867 55.769 1.00 76.19 302 LEU A N 1
ATOM 2318 C CA . LEU A 1 302 ? -40.194 -4.547 56.225 1.00 76.19 302 LEU A CA 1
ATOM 2319 C C . LEU A 1 302 ? -39.734 -4.587 57.689 1.00 76.19 302 LEU A C 1
ATOM 2321 O O . LEU A 1 302 ? -38.695 -4.019 58.011 1.00 76.19 302 LEU A O 1
ATOM 2325 N N . ASP A 1 303 ? -40.449 -5.356 58.501 1.00 80.50 303 ASP A N 1
ATOM 2326 C CA . ASP A 1 303 ? -40.393 -5.372 59.966 1.00 80.50 303 ASP A CA 1
ATOM 2327 C C . ASP A 1 303 ? -39.498 -6.504 60.516 1.00 80.50 303 ASP A C 1
ATOM 2329 O O . ASP A 1 303 ? -39.469 -6.786 61.710 1.00 80.50 303 ASP A O 1
ATOM 2333 N N . SER A 1 304 ? -38.761 -7.196 59.638 1.00 84.50 304 SER A N 1
ATOM 2334 C CA . SER A 1 304 ? -37.899 -8.322 60.011 1.00 84.50 304 SER A CA 1
ATOM 2335 C C . SER A 1 304 ? -36.544 -7.854 60.546 1.00 84.50 304 SER A C 1
ATOM 2337 O O . SER A 1 304 ? -35.842 -7.097 59.877 1.00 84.50 304 SER A O 1
ATOM 2339 N N . GLN A 1 305 ? -36.094 -8.403 61.679 1.00 85.12 305 GLN A N 1
ATOM 2340 C CA . GLN A 1 305 ? -34.760 -8.135 62.246 1.00 85.12 305 GLN A CA 1
ATOM 2341 C C . GLN A 1 305 ? -33.606 -8.342 61.239 1.00 85.12 305 GLN A C 1
ATOM 2343 O O . GLN A 1 305 ? -32.641 -7.579 61.212 1.00 85.12 305 GLN A O 1
ATOM 2348 N N . HIS A 1 306 ? -33.727 -9.322 60.335 1.00 84.94 306 HIS A N 1
ATOM 2349 C CA . HIS A 1 306 ? -32.702 -9.637 59.331 1.00 84.94 306 HIS A CA 1
ATOM 2350 C C . HIS A 1 306 ? -32.701 -8.670 58.134 1.00 84.94 306 HIS A C 1
ATOM 2352 O O . HIS A 1 306 ? -31.850 -8.770 57.247 1.00 84.94 306 HIS A O 1
ATOM 2358 N N . ARG A 1 307 ? -33.638 -7.714 58.082 1.00 84.00 307 ARG A N 1
ATOM 2359 C CA . ARG A 1 307 ? -33.800 -6.779 56.964 1.00 84.00 307 ARG A CA 1
ATOM 2360 C C . ARG A 1 307 ? -32.598 -5.845 56.792 1.00 84.00 307 ARG A C 1
ATOM 2362 O O . ARG A 1 307 ? -32.241 -5.552 55.652 1.00 84.00 307 ARG A O 1
ATOM 2369 N N . SER A 1 308 ? -31.955 -5.425 57.885 1.00 83.50 308 SER A N 1
ATOM 2370 C CA . SER A 1 308 ? -30.734 -4.600 57.840 1.00 83.50 308 SER A CA 1
ATOM 2371 C C . SER A 1 308 ? -29.541 -5.380 57.271 1.00 83.50 308 SER A C 1
ATOM 2373 O O . SER A 1 308 ? -28.866 -4.916 56.348 1.00 83.50 308 SER A O 1
ATOM 2375 N N . THR A 1 309 ? -29.348 -6.621 57.733 1.00 87.12 309 THR A N 1
ATOM 2376 C CA . THR A 1 309 ? -28.342 -7.555 57.204 1.00 87.12 309 THR A CA 1
ATOM 2377 C C . THR A 1 309 ? -28.562 -7.810 55.714 1.00 87.12 309 THR A C 1
ATOM 2379 O O . THR A 1 309 ? -27.634 -7.644 54.928 1.00 87.12 309 THR A O 1
ATOM 2382 N N . PHE A 1 310 ? -29.801 -8.111 55.302 1.00 90.81 310 PHE A N 1
ATOM 2383 C CA . PHE A 1 310 ? -30.161 -8.284 53.892 1.00 90.81 310 PHE A CA 1
ATOM 2384 C C . PHE A 1 310 ? -29.794 -7.056 53.045 1.00 90.81 310 PHE A C 1
ATOM 2386 O O . PHE A 1 310 ? -29.116 -7.203 52.029 1.00 90.81 310 PHE A O 1
ATOM 2393 N N . VAL A 1 311 ? -30.208 -5.848 53.457 1.00 87.25 311 VAL A N 1
ATOM 2394 C CA . VAL A 1 311 ? -29.902 -4.611 52.715 1.00 87.25 311 VAL A CA 1
ATOM 2395 C C . VAL A 1 311 ? -28.391 -4.415 52.601 1.00 87.25 311 VAL A C 1
ATOM 2397 O O . VAL A 1 311 ? -27.905 -4.095 51.518 1.00 87.25 311 VAL A O 1
ATOM 2400 N N . THR A 1 312 ? -27.644 -4.667 53.676 1.00 89.38 312 THR A N 1
ATOM 2401 C CA . THR A 1 312 ? -26.182 -4.542 53.705 1.00 89.38 312 THR A CA 1
ATOM 2402 C C . THR A 1 312 ? -25.516 -5.528 52.740 1.00 89.38 312 THR A C 1
ATOM 2404 O O . THR A 1 312 ? -24.784 -5.107 51.845 1.00 89.38 312 THR A O 1
ATOM 2407 N N . CYS A 1 313 ? -25.826 -6.825 52.839 1.00 91.75 313 CYS A N 1
ATOM 2408 C CA . CYS A 1 313 ? -25.257 -7.864 51.978 1.00 91.75 313 CYS A CA 1
ATOM 2409 C C . CYS A 1 313 ? -25.617 -7.666 50.496 1.00 91.75 313 CYS A C 1
ATOM 2411 O O . CYS A 1 313 ? -24.731 -7.700 49.645 1.00 91.75 313 CYS A O 1
ATOM 2413 N N . HIS A 1 314 ? -26.886 -7.387 50.180 1.00 91.88 314 HIS A N 1
ATOM 2414 C CA . HIS A 1 314 ? -27.348 -7.124 48.811 1.00 91.88 314 HIS A CA 1
ATOM 2415 C C . HIS A 1 314 ? -26.683 -5.878 48.198 1.00 91.88 314 HIS A C 1
ATOM 2417 O O . HIS A 1 314 ? -26.324 -5.863 47.019 1.00 91.88 314 HIS A O 1
ATOM 2423 N N . THR A 1 315 ? -26.452 -4.841 49.010 1.00 89.44 315 THR A N 1
ATOM 2424 C CA . THR A 1 315 ? -25.756 -3.621 48.575 1.00 89.44 315 THR A CA 1
ATOM 2425 C C . THR A 1 315 ? -24.268 -3.880 48.322 1.00 89.44 315 THR A C 1
ATOM 2427 O O . THR A 1 315 ? -23.745 -3.461 47.290 1.00 89.44 315 THR A O 1
ATOM 2430 N N . ILE A 1 316 ? -23.587 -4.605 49.218 1.00 91.94 316 ILE A N 1
ATOM 2431 C CA . ILE A 1 316 ? -22.163 -4.951 49.074 1.00 91.94 316 ILE A CA 1
ATOM 2432 C C . ILE A 1 316 ? -21.939 -5.847 47.850 1.00 91.94 316 ILE A C 1
ATOM 2434 O O . ILE A 1 316 ? -21.116 -5.511 46.999 1.00 91.94 316 ILE A O 1
ATOM 2438 N N . VAL A 1 317 ? -22.696 -6.941 47.709 1.00 93.62 317 VAL A N 1
ATOM 2439 C CA . VAL A 1 317 ? -22.581 -7.850 46.553 1.00 93.62 317 VAL A CA 1
ATOM 2440 C C . VAL A 1 317 ? -22.915 -7.117 45.250 1.00 93.62 317 VAL A C 1
ATOM 2442 O O . VAL A 1 317 ? -22.208 -7.295 44.261 1.00 93.62 317 VAL A O 1
ATOM 2445 N N . GLY A 1 318 ? -23.915 -6.227 45.255 1.00 91.56 318 GLY A N 1
ATOM 2446 C CA . GLY A 1 318 ? -24.238 -5.368 44.113 1.00 91.56 318 GLY A CA 1
ATOM 2447 C C . GLY A 1 318 ? -23.073 -4.474 43.667 1.00 91.56 318 GLY A C 1
ATOM 2448 O O . GLY A 1 318 ? -22.699 -4.504 42.494 1.00 91.56 318 GLY A O 1
ATOM 2449 N N . TYR A 1 319 ? -22.455 -3.716 44.581 1.00 90.38 319 TYR A N 1
ATOM 2450 C CA . TYR A 1 319 ? -21.330 -2.833 44.233 1.00 90.38 319 TYR A CA 1
ATOM 2451 C C . TYR A 1 319 ? -20.033 -3.587 43.909 1.00 90.38 319 TYR A C 1
ATOM 2453 O O . TYR A 1 319 ? -19.294 -3.146 43.026 1.00 90.38 319 TYR A O 1
ATOM 2461 N N . LEU A 1 320 ? -19.761 -4.728 44.554 1.00 92.69 320 LEU A N 1
ATOM 2462 C CA . LEU A 1 320 ? -18.637 -5.597 44.189 1.00 92.69 320 LEU A CA 1
ATOM 2463 C C . LEU A 1 320 ? -18.820 -6.170 42.779 1.00 92.69 320 LEU A C 1
ATOM 2465 O O . LEU A 1 320 ? -17.912 -6.067 41.959 1.00 92.69 320 LEU A O 1
ATOM 2469 N N . SER A 1 321 ? -20.007 -6.706 42.475 1.00 93.62 321 SER A N 1
ATOM 2470 C CA . SER A 1 321 ? -20.351 -7.238 41.151 1.00 93.62 321 SER A CA 1
ATOM 2471 C C . SER A 1 321 ? -20.218 -6.166 40.063 1.00 93.62 321 SER A C 1
ATOM 2473 O O . SER A 1 321 ? -19.554 -6.403 39.059 1.00 93.62 321 SER A O 1
ATOM 2475 N N . TYR A 1 322 ? -20.741 -4.957 40.301 1.00 90.69 322 TYR A N 1
ATOM 2476 C CA . TYR A 1 322 ? -20.598 -3.805 39.401 1.00 90.69 322 TYR A CA 1
ATOM 2477 C C . TYR A 1 322 ? -19.130 -3.422 39.143 1.00 90.69 322 TYR A C 1
ATOM 2479 O O . TYR A 1 322 ? -18.699 -3.322 37.993 1.00 90.69 322 TYR A O 1
ATOM 2487 N N . SER A 1 323 ? -18.344 -3.248 40.210 1.00 90.25 323 SER A N 1
ATOM 2488 C CA . SER A 1 323 ? -16.959 -2.765 40.118 1.00 90.25 323 SER A CA 1
ATOM 2489 C C . SER A 1 323 ? -16.034 -3.791 39.456 1.00 90.25 323 SER A C 1
ATOM 2491 O O . SER A 1 323 ? -15.228 -3.447 38.589 1.00 90.25 323 SER A O 1
ATOM 2493 N N . LEU A 1 324 ? -16.181 -5.071 39.819 1.00 93.56 324 LEU A N 1
ATOM 2494 C CA . LEU A 1 324 ? -15.444 -6.170 39.196 1.00 93.56 324 LEU A CA 1
ATOM 2495 C C . LEU A 1 324 ? -15.911 -6.417 37.753 1.00 93.56 324 LEU A C 1
ATOM 2497 O O . LEU A 1 324 ? -15.082 -6.725 36.902 1.00 93.56 324 LEU A O 1
ATOM 2501 N N . GLY A 1 325 ? -17.199 -6.227 37.446 1.00 92.56 325 GLY A N 1
ATOM 2502 C CA . GLY A 1 325 ? -17.731 -6.313 36.084 1.00 92.56 325 GLY A CA 1
ATOM 2503 C C . GLY A 1 325 ? -17.085 -5.291 35.150 1.00 92.56 325 GLY A C 1
ATOM 2504 O O . GLY A 1 325 ? -16.578 -5.658 34.089 1.00 92.56 325 GLY A O 1
ATOM 2505 N N . PHE A 1 326 ? -16.987 -4.030 35.582 1.00 89.62 326 PHE A N 1
ATOM 2506 C CA . PHE A 1 326 ? -16.280 -2.991 34.827 1.00 89.62 326 PHE A CA 1
ATOM 2507 C C . PHE A 1 326 ? -14.789 -3.326 34.615 1.00 89.62 326 PHE A C 1
ATOM 2509 O O . PHE A 1 326 ? -14.263 -3.173 33.510 1.00 89.62 326 PHE A O 1
ATOM 2516 N N . PHE A 1 327 ? -14.109 -3.867 35.633 1.00 90.88 327 PHE A N 1
ATOM 2517 C CA . PHE A 1 327 ? -12.736 -4.364 35.490 1.00 90.88 327 PHE A CA 1
ATOM 2518 C C . PHE A 1 327 ? -12.630 -5.506 34.461 1.00 90.88 327 PHE A C 1
ATOM 2520 O O . PHE A 1 327 ? -11.784 -5.452 33.567 1.00 90.88 327 PHE A O 1
ATOM 2527 N N . VAL A 1 328 ? -13.521 -6.503 34.518 1.00 92.75 328 VAL A N 1
ATOM 2528 C CA . VAL A 1 328 ? -13.570 -7.632 33.568 1.00 92.75 328 VAL A CA 1
ATOM 2529 C C . VAL A 1 328 ? -13.781 -7.154 32.131 1.00 92.75 328 VAL A C 1
ATOM 2531 O O . VAL A 1 328 ? -13.123 -7.681 31.228 1.00 92.75 328 VAL A O 1
ATOM 2534 N N . MET A 1 329 ? -14.617 -6.132 31.908 1.00 90.12 329 MET A N 1
ATOM 2535 C CA . MET A 1 329 ? -14.781 -5.497 30.594 1.00 90.12 329 MET A CA 1
ATOM 2536 C C . MET A 1 329 ? -13.475 -4.871 30.094 1.00 90.12 329 MET A C 1
ATOM 2538 O O . MET A 1 329 ? -13.070 -5.134 28.960 1.00 90.12 329 MET A O 1
ATOM 2542 N N . MET A 1 330 ? -12.776 -4.099 30.936 1.00 87.62 330 MET A N 1
ATOM 2543 C CA . MET A 1 330 ? -11.490 -3.494 30.568 1.00 87.62 330 MET A CA 1
ATOM 2544 C C . MET A 1 330 ? -10.444 -4.553 30.193 1.00 87.62 330 MET A C 1
ATOM 2546 O O . MET A 1 330 ? -9.822 -4.429 29.136 1.00 87.62 330 MET A O 1
ATOM 2550 N N . VAL A 1 331 ? -10.286 -5.625 30.983 1.00 88.50 331 VAL A N 1
ATOM 2551 C CA . VAL A 1 331 ? -9.384 -6.742 30.629 1.00 88.50 331 VAL A CA 1
ATOM 2552 C C . VAL A 1 331 ? -9.861 -7.450 29.351 1.00 88.50 331 VAL A C 1
ATOM 2554 O O . VAL A 1 331 ? -9.042 -7.820 28.513 1.00 88.50 331 VAL A O 1
ATOM 2557 N N . GLY A 1 332 ? -11.177 -7.561 29.141 1.00 86.12 332 GLY A N 1
ATOM 2558 C CA . GLY A 1 332 ? -11.781 -8.121 27.928 1.00 86.12 332 GLY A CA 1
ATOM 2559 C C . GLY A 1 332 ? -11.367 -7.390 26.645 1.00 86.12 332 GLY A C 1
ATOM 2560 O O . GLY A 1 332 ? -11.075 -8.039 25.642 1.00 86.12 332 GLY A O 1
ATOM 2561 N N . THR A 1 333 ? -11.225 -6.057 26.680 1.00 83.00 333 THR A N 1
ATOM 2562 C CA . THR A 1 333 ? -10.695 -5.282 25.532 1.00 83.00 333 THR A CA 1
ATOM 2563 C C . THR A 1 333 ? -9.247 -5.620 25.167 1.00 83.00 333 THR A C 1
ATOM 2565 O O . THR A 1 333 ? -8.811 -5.323 24.057 1.00 83.00 333 THR A O 1
ATOM 2568 N N . ARG A 1 334 ? -8.496 -6.247 26.082 1.00 78.56 334 ARG A N 1
ATOM 2569 C CA . ARG A 1 334 ? -7.101 -6.670 25.890 1.00 78.56 334 ARG A CA 1
ATOM 2570 C C . ARG A 1 334 ? -6.966 -8.135 25.453 1.00 78.56 334 ARG A C 1
ATOM 2572 O O . ARG A 1 334 ? -5.849 -8.637 25.379 1.00 78.56 334 ARG A O 1
ATOM 2579 N N . LEU A 1 335 ? -8.070 -8.823 25.146 1.00 75.12 335 LEU A N 1
ATOM 2580 C CA . LEU A 1 335 ? -8.046 -10.170 24.574 1.00 75.12 335 LEU A CA 1
ATOM 2581 C C . LEU A 1 335 ? -7.957 -10.113 23.041 1.00 75.12 335 LEU A C 1
ATOM 2583 O O . LEU A 1 335 ? -8.919 -9.757 22.353 1.00 75.12 335 LEU A O 1
ATOM 2587 N N . GLY A 1 336 ? -6.823 -10.558 22.494 1.00 57.50 336 GLY A N 1
ATOM 2588 C CA . GLY A 1 336 ? -6.537 -10.554 21.053 1.00 57.50 336 GLY A CA 1
ATOM 2589 C C . GLY A 1 336 ? -7.526 -11.324 20.166 1.00 57.50 336 GLY A C 1
ATOM 2590 O O . GLY A 1 336 ? -7.573 -11.082 18.966 1.00 57.50 336 GLY A O 1
ATOM 2591 N N . LYS A 1 337 ? -8.400 -12.176 20.734 1.00 62.69 337 LYS A N 1
ATOM 2592 C CA . LYS A 1 337 ? -9.452 -12.893 19.981 1.00 62.69 337 LYS A CA 1
ATOM 2593 C C . LYS A 1 337 ? -10.394 -11.977 19.192 1.00 62.69 337 LYS A C 1
ATOM 2595 O O . LYS A 1 337 ? -10.911 -12.425 18.179 1.00 62.69 337 LYS A O 1
ATOM 2600 N N . ILE A 1 338 ? -10.641 -10.743 19.644 1.00 61.72 338 ILE A N 1
ATOM 2601 C CA . ILE A 1 338 ? -11.427 -9.747 18.883 1.00 61.72 338 ILE A CA 1
ATOM 2602 C C . ILE A 1 338 ? -10.522 -8.681 18.250 1.00 61.72 338 ILE A C 1
ATOM 2604 O O . ILE A 1 338 ? -10.902 -8.097 17.238 1.00 61.72 338 ILE A O 1
ATOM 2608 N N . ASN A 1 339 ? -9.326 -8.461 18.813 1.00 59.41 339 ASN A N 1
ATOM 2609 C CA . ASN A 1 339 ? -8.396 -7.401 18.411 1.00 59.41 339 ASN A CA 1
ATOM 2610 C C . ASN A 1 339 ? -9.121 -6.039 18.334 1.00 59.41 339 ASN A C 1
ATOM 2612 O O . ASN A 1 339 ? -9.178 -5.377 17.297 1.00 59.41 339 ASN A O 1
ATOM 2616 N N . MET A 1 340 ? -9.772 -5.679 19.449 1.00 66.88 340 MET A N 1
ATOM 2617 C CA . MET A 1 340 ? -10.512 -4.424 19.588 1.00 66.88 340 MET A CA 1
ATOM 2618 C C . MET A 1 340 ? -9.569 -3.220 19.428 1.00 66.88 340 MET A C 1
ATOM 2620 O O . MET A 1 340 ? -8.454 -3.251 19.961 1.00 66.88 340 MET A O 1
ATOM 2624 N N . PRO A 1 341 ? -10.008 -2.121 18.784 1.00 72.38 341 PRO A N 1
ATOM 2625 C CA . PRO A 1 341 ? -9.209 -0.907 18.688 1.00 72.38 341 PRO A CA 1
ATOM 2626 C C . PRO A 1 341 ? -8.768 -0.407 20.066 1.00 72.38 341 PRO A C 1
ATOM 2628 O O . PRO A 1 341 ? -9.573 -0.334 20.996 1.00 72.38 341 PRO A O 1
ATOM 2631 N N . LYS A 1 342 ? -7.499 0.004 20.198 1.00 75.38 342 LYS A N 1
ATOM 2632 C CA . LYS A 1 342 ? -6.913 0.448 21.481 1.00 75.38 342 LYS A CA 1
ATOM 2633 C C . LYS A 1 342 ? -7.690 1.608 22.137 1.00 75.38 342 LYS A C 1
ATOM 2635 O O . LYS A 1 342 ? -7.625 1.753 23.355 1.00 75.38 342 LYS A O 1
ATOM 2640 N N . TRP A 1 343 ? -8.450 2.389 21.361 1.00 79.56 343 TRP A N 1
ATOM 2641 C CA . TRP A 1 343 ? -9.308 3.473 21.853 1.00 79.56 343 TRP A CA 1
ATOM 2642 C C . TRP A 1 343 ? -10.595 3.006 22.557 1.00 79.56 343 TRP A C 1
ATOM 2644 O O . TRP A 1 343 ? -11.135 3.762 23.361 1.00 79.56 343 TRP A O 1
ATOM 2654 N N . MET A 1 344 ? -11.057 1.765 22.355 1.00 81.56 344 MET A N 1
ATOM 2655 C CA . MET A 1 344 ? -12.243 1.228 23.049 1.00 81.56 344 MET A CA 1
ATOM 2656 C C . MET A 1 344 ? -12.080 1.243 24.576 1.00 81.56 344 MET A C 1
ATOM 2658 O O . MET A 1 344 ? -13.052 1.448 25.300 1.00 81.56 344 MET A O 1
ATOM 2662 N N . LEU A 1 345 ? -10.850 1.088 25.082 1.00 85.50 345 LEU A N 1
ATOM 2663 C CA . LEU A 1 345 ? -10.561 1.209 26.513 1.00 85.50 345 LEU A CA 1
ATOM 2664 C C . LEU A 1 345 ? -10.882 2.615 27.049 1.00 85.50 345 LEU A C 1
ATOM 2666 O O . LEU A 1 345 ? -11.440 2.738 28.137 1.00 85.50 345 LEU A O 1
ATOM 2670 N N . TRP A 1 346 ? -10.584 3.665 26.276 1.00 86.44 346 TRP A N 1
ATOM 2671 C CA . TRP A 1 346 ? -10.891 5.047 26.651 1.00 86.44 346 TRP A CA 1
ATOM 2672 C C . TRP A 1 346 ? -12.392 5.342 26.623 1.00 86.44 346 TRP A C 1
ATOM 2674 O O . TRP A 1 346 ? -12.855 6.126 27.445 1.00 86.44 346 TRP A O 1
ATOM 2684 N N . VAL A 1 347 ? -13.168 4.671 25.763 1.00 88.25 347 VAL A N 1
ATOM 2685 C CA . VAL A 1 347 ? -14.639 4.761 25.791 1.00 88.25 347 VAL A CA 1
ATOM 2686 C C . VAL A 1 347 ? -15.191 4.181 27.089 1.00 88.25 347 VAL A C 1
ATOM 2688 O O . VAL A 1 347 ? -15.975 4.850 27.755 1.00 88.25 347 VAL A O 1
ATOM 2691 N N . TYR A 1 348 ? -14.742 2.994 27.512 1.00 86.81 348 TYR A N 1
ATOM 2692 C CA . TYR A 1 348 ? -15.157 2.439 28.807 1.00 86.81 348 TYR A CA 1
ATOM 2693 C C . TYR A 1 348 ? -14.690 3.302 29.986 1.00 86.81 348 TYR A C 1
ATOM 2695 O O . TYR A 1 348 ? -15.454 3.517 30.926 1.00 86.81 348 TYR A O 1
ATOM 2703 N N . PHE A 1 349 ? -13.479 3.863 29.931 1.00 87.50 349 PHE A N 1
ATOM 2704 C CA . PHE A 1 349 ? -12.993 4.775 30.968 1.00 87.50 349 PHE A CA 1
ATOM 2705 C C . PHE A 1 349 ? -13.838 6.059 31.052 1.00 87.50 349 PHE A C 1
ATOM 2707 O O . PHE A 1 349 ? -14.327 6.400 32.127 1.00 87.50 349 PHE A O 1
ATOM 2714 N N . GLY A 1 350 ? -14.088 6.727 29.922 1.00 89.19 350 GLY A N 1
ATOM 2715 C CA . GLY A 1 350 ? -14.941 7.918 29.845 1.00 89.19 350 GLY A CA 1
ATOM 2716 C C . GLY A 1 350 ? -16.389 7.644 30.258 1.00 89.19 350 GLY A C 1
ATOM 2717 O O . GLY A 1 350 ? -17.000 8.457 30.943 1.00 89.19 350 GLY A O 1
ATOM 2718 N N . HIS A 1 351 ? -16.912 6.461 29.937 1.00 86.75 351 HIS A N 1
ATOM 2719 C CA . HIS A 1 351 ? -18.218 5.983 30.388 1.00 86.75 351 HIS A CA 1
ATOM 2720 C C . HIS A 1 351 ? -18.291 5.822 31.918 1.00 86.75 351 HIS A C 1
ATOM 2722 O O . HIS A 1 351 ? -19.261 6.249 32.545 1.00 86.75 351 HIS A O 1
ATOM 2728 N N . CYS A 1 352 ? -17.245 5.273 32.543 1.00 85.81 352 CYS A N 1
ATOM 2729 C CA . CYS A 1 352 ? -17.139 5.201 34.001 1.00 85.81 352 CYS A CA 1
ATOM 2730 C C . CYS A 1 352 ? -17.054 6.601 34.633 1.00 85.81 352 CYS A C 1
ATOM 2732 O O . CYS A 1 352 ? -17.786 6.893 35.579 1.00 85.81 352 CYS A O 1
ATOM 2734 N N . MET A 1 353 ? -16.244 7.501 34.060 1.00 88.25 353 MET A N 1
ATOM 2735 C CA . MET A 1 353 ? -16.170 8.900 34.503 1.00 88.25 353 MET A CA 1
ATOM 2736 C C . MET A 1 353 ? -17.519 9.621 34.368 1.00 88.25 353 MET A C 1
ATOM 2738 O O . MET A 1 353 ? -17.900 10.353 35.277 1.00 88.25 353 MET A O 1
ATOM 2742 N N . PHE A 1 354 ? -18.283 9.371 33.299 1.00 89.69 354 PHE A N 1
ATOM 2743 C CA . PHE A 1 354 ? -19.637 9.903 33.120 1.00 89.69 354 PHE A CA 1
ATOM 2744 C C . PHE A 1 354 ? -20.596 9.424 34.219 1.00 89.69 354 PHE A C 1
ATOM 2746 O O . PHE A 1 354 ? -21.276 10.246 34.831 1.00 89.69 354 PHE A O 1
ATOM 2753 N N . TYR A 1 355 ? -20.615 8.126 34.543 1.00 85.25 355 TYR A N 1
ATOM 2754 C CA . TYR A 1 355 ? -21.452 7.609 35.634 1.00 85.25 355 TYR A CA 1
ATOM 2755 C C . TYR A 1 355 ? -21.029 8.127 37.016 1.00 85.25 355 TYR A C 1
ATOM 2757 O O . TYR A 1 355 ? -21.890 8.370 37.865 1.00 85.25 355 TYR A O 1
ATOM 2765 N N . ILE A 1 356 ? -19.731 8.345 37.248 1.00 85.75 356 ILE A N 1
ATOM 2766 C CA . ILE A 1 356 ? -19.221 8.978 38.473 1.00 85.75 356 ILE A CA 1
ATOM 2767 C C . ILE A 1 356 ? -19.656 10.448 38.536 1.00 85.75 356 ILE A C 1
ATOM 2769 O O . ILE A 1 356 ? -20.215 10.864 39.550 1.00 85.75 356 ILE A O 1
ATOM 2773 N N . ALA A 1 357 ? -19.489 11.213 37.454 1.00 88.50 357 ALA A N 1
ATOM 2774 C CA . ALA A 1 357 ? -19.917 12.608 37.368 1.00 88.50 357 ALA A CA 1
ATOM 2775 C C . ALA A 1 357 ? -21.432 12.752 37.581 1.00 88.50 357 ALA A C 1
ATOM 2777 O O . ALA A 1 357 ? -21.858 13.549 38.412 1.00 88.50 357 ALA A O 1
ATOM 2778 N N . LEU A 1 358 ? -22.249 11.919 36.929 1.00 88.00 358 LEU A N 1
ATOM 2779 C CA . LEU A 1 358 ? -23.701 11.877 37.124 1.00 88.00 358 LEU A CA 1
ATOM 2780 C C . LEU A 1 358 ? -24.074 11.528 38.579 1.00 88.00 358 LEU A C 1
ATOM 2782 O O . LEU A 1 358 ? -24.967 12.142 39.160 1.00 88.00 358 LEU A O 1
ATOM 2786 N N . SER A 1 359 ? -23.352 10.594 39.205 1.00 84.00 359 SER A N 1
ATOM 2787 C CA . SER A 1 359 ? -23.545 10.224 40.616 1.00 84.00 359 SER A CA 1
ATOM 2788 C C . SER A 1 359 ? -23.148 11.338 41.598 1.00 84.00 359 SER A C 1
ATOM 2790 O O . SER A 1 359 ? -23.719 11.430 42.689 1.00 84.00 359 SER A O 1
ATOM 2792 N N . ILE A 1 360 ? -22.182 12.186 41.232 1.00 86.12 360 ILE A N 1
ATOM 2793 C CA . ILE A 1 360 ? -21.794 13.387 41.985 1.00 86.12 360 ILE A CA 1
ATOM 2794 C C . ILE A 1 360 ? -22.841 14.492 41.790 1.00 86.12 360 ILE A C 1
ATOM 2796 O O . ILE A 1 360 ? -23.305 15.051 42.779 1.00 86.12 360 ILE A O 1
ATOM 2800 N N . LEU A 1 361 ? -23.275 14.752 40.553 1.00 87.62 361 LEU A N 1
ATOM 2801 C CA . LEU A 1 361 ? -24.309 15.743 40.236 1.00 87.62 361 LEU A CA 1
ATOM 2802 C C . LEU A 1 361 ? -25.625 15.451 40.968 1.00 87.62 361 LEU A C 1
ATOM 2804 O O . LEU A 1 361 ? -26.181 16.360 41.579 1.00 87.62 361 LEU A O 1
ATOM 2808 N N . MET A 1 362 ? -26.074 14.190 41.003 1.00 84.62 362 MET A N 1
ATOM 2809 C CA . MET A 1 362 ? -27.247 13.816 41.801 1.00 84.62 362 MET A CA 1
ATOM 2810 C C . MET A 1 362 ? -27.036 14.088 43.295 1.00 84.62 362 MET A C 1
ATOM 2812 O O . MET A 1 362 ? -27.889 14.714 43.905 1.00 84.62 362 MET A O 1
ATOM 2816 N N . ARG A 1 363 ? -25.879 13.737 43.881 1.00 84.25 363 ARG A N 1
ATOM 2817 C CA . ARG A 1 363 ? -25.586 14.063 45.295 1.00 84.25 363 ARG A CA 1
ATOM 2818 C C . ARG A 1 363 ? -25.575 15.571 45.571 1.00 84.25 363 ARG A C 1
ATOM 2820 O O . ARG A 1 363 ? -25.953 15.980 46.665 1.00 84.25 363 ARG A O 1
ATOM 2827 N N . ILE A 1 364 ? -25.126 16.388 44.617 1.00 85.31 364 ILE A N 1
ATOM 2828 C CA . ILE A 1 364 ? -25.160 17.853 44.727 1.00 85.31 364 ILE A CA 1
ATOM 2829 C C . ILE A 1 364 ? -26.610 18.348 44.674 1.00 85.31 364 ILE A C 1
ATOM 2831 O O . ILE A 1 364 ? -26.975 19.195 45.482 1.00 85.31 364 ILE A O 1
ATOM 2835 N N . ALA A 1 365 ? -27.452 17.789 43.799 1.00 82.00 365 ALA A N 1
ATOM 2836 C CA . ALA A 1 365 ? -28.883 18.095 43.753 1.00 82.00 365 ALA A CA 1
ATOM 2837 C C . ALA A 1 365 ? -29.619 17.652 45.034 1.00 82.00 365 ALA A C 1
ATOM 2839 O O . ALA A 1 365 ? -30.403 18.423 45.586 1.00 82.00 365 ALA A O 1
ATOM 2840 N N . ASP A 1 366 ? -29.324 16.460 45.555 1.00 79.94 366 ASP A N 1
ATOM 2841 C CA . ASP A 1 366 ? -29.860 15.937 46.819 1.00 79.94 366 ASP A CA 1
ATOM 2842 C C . ASP A 1 366 ? -29.439 16.822 48.011 1.00 79.94 366 ASP A C 1
ATOM 2844 O O . ASP A 1 366 ? -30.253 17.153 48.871 1.00 79.94 366 ASP A O 1
ATOM 2848 N N . TYR A 1 367 ? -28.181 17.278 48.048 1.00 81.56 367 TYR A N 1
ATOM 2849 C CA . TYR A 1 367 ? -27.702 18.221 49.064 1.00 81.56 367 TYR A CA 1
ATOM 2850 C C . TYR A 1 367 ? -28.329 19.616 48.913 1.00 81.56 367 TYR A C 1
ATOM 2852 O O . TYR A 1 367 ? -28.717 20.226 49.908 1.00 81.56 367 TYR A O 1
ATOM 2860 N N . ALA A 1 368 ? -28.464 20.123 47.685 1.00 79.94 368 ALA A N 1
ATOM 2861 C CA . ALA A 1 368 ? -29.074 21.421 47.409 1.00 79.94 368 ALA A CA 1
ATOM 2862 C C . ALA A 1 368 ? -30.561 21.438 47.789 1.00 79.94 368 ALA A C 1
ATOM 2864 O O . ALA A 1 368 ? -31.006 22.373 48.449 1.00 79.94 368 ALA A O 1
ATOM 2865 N N . THR A 1 369 ? -31.313 20.387 47.451 1.00 76.75 369 THR A N 1
ATOM 2866 C CA . THR A 1 369 ? -32.728 20.236 47.833 1.00 76.75 369 THR A CA 1
ATOM 2867 C C . THR A 1 369 ? -32.900 20.012 49.334 1.00 76.75 369 THR A C 1
ATOM 2869 O O . THR A 1 369 ? -33.761 20.647 49.938 1.00 76.75 369 THR A O 1
ATOM 2872 N N . ALA A 1 370 ? -32.048 19.212 49.985 1.00 75.56 370 ALA A N 1
ATOM 2873 C CA . ALA A 1 370 ? -32.056 19.080 51.444 1.00 75.56 370 ALA A CA 1
ATOM 2874 C C . ALA A 1 370 ? -31.723 20.408 52.154 1.00 75.56 370 ALA A C 1
ATOM 2876 O O . ALA A 1 370 ? -32.364 20.759 53.143 1.00 75.56 370 ALA A O 1
ATOM 2877 N N . SER A 1 371 ? -30.762 21.175 51.629 1.00 71.44 371 SER A N 1
ATOM 2878 C CA . SER A 1 371 ? -30.400 22.512 52.117 1.00 71.44 371 SER A CA 1
ATOM 2879 C C . SER A 1 371 ? -31.539 23.517 51.918 1.00 71.44 371 SER A C 1
ATOM 2881 O O . SER A 1 371 ? -31.877 24.254 52.841 1.00 71.44 371 SER A O 1
ATOM 2883 N N . HIS A 1 372 ? -32.196 23.497 50.756 1.00 70.62 372 HIS A N 1
ATOM 2884 C CA . HIS A 1 372 ? -33.365 24.321 50.447 1.00 70.62 372 HIS A CA 1
ATOM 2885 C C . HIS A 1 372 ? -34.547 24.003 51.371 1.00 70.62 372 HIS A C 1
ATOM 2887 O O . HIS A 1 372 ? -35.105 24.905 51.987 1.00 70.62 372 HIS A O 1
ATOM 2893 N N . ASN A 1 373 ? -34.870 22.723 51.566 1.00 68.38 373 ASN A N 1
ATOM 2894 C CA . ASN A 1 373 ? -35.945 22.308 52.466 1.00 68.38 373 ASN A CA 1
ATOM 2895 C C . ASN A 1 373 ? -35.618 22.637 53.931 1.00 68.38 373 ASN A C 1
ATOM 2897 O O . ASN A 1 373 ? -36.502 23.079 54.657 1.00 68.38 373 ASN A O 1
ATOM 2901 N N . LYS A 1 374 ? -34.351 22.511 54.357 1.00 68.69 374 LYS A N 1
ATOM 2902 C CA . LYS A 1 374 ? -33.899 22.957 55.686 1.00 68.69 374 LYS A CA 1
ATOM 2903 C C . LYS A 1 374 ? -33.940 24.484 55.842 1.00 68.69 374 LYS A C 1
ATOM 2905 O O . LYS A 1 374 ? -34.138 24.966 56.952 1.00 68.69 374 LYS A O 1
ATOM 2910 N N . LYS A 1 375 ? -33.777 25.251 54.757 1.00 61.59 375 LYS A N 1
ATOM 2911 C CA . LYS A 1 375 ? -34.008 26.704 54.752 1.00 61.59 375 LYS A CA 1
ATOM 2912 C C . LYS A 1 375 ? -35.493 27.055 54.819 1.00 61.59 375 LYS A C 1
ATOM 2914 O O . LYS A 1 375 ? -35.816 27.977 55.550 1.00 61.59 375 LYS A O 1
ATOM 2919 N N . ILE A 1 376 ? -36.379 26.323 54.139 1.00 59.12 376 ILE A N 1
ATOM 2920 C CA . ILE A 1 376 ? -37.837 26.531 54.236 1.00 59.12 376 ILE A CA 1
ATOM 2921 C C . ILE A 1 376 ? -38.327 26.232 55.653 1.00 59.12 376 ILE A C 1
ATOM 2923 O O . ILE A 1 376 ? -38.888 27.117 56.285 1.00 59.12 376 ILE A O 1
ATOM 2927 N N . THR A 1 377 ? -38.033 25.050 56.204 1.00 55.97 377 THR A N 1
ATOM 2928 C CA . THR A 1 377 ? -38.429 24.731 57.589 1.00 55.97 377 THR A CA 1
ATOM 2929 C C . THR A 1 377 ? -37.692 25.589 58.617 1.00 55.97 377 THR A C 1
ATOM 2931 O O . THR A 1 377 ? -38.201 25.810 59.713 1.00 55.97 377 THR A O 1
ATOM 2934 N N . GLY A 1 378 ? -36.514 26.117 58.270 1.00 51.75 378 GLY A N 1
ATOM 2935 C CA . GLY A 1 378 ? -35.847 27.184 59.011 1.00 51.75 378 GLY A CA 1
ATOM 2936 C C . GLY A 1 378 ? -36.664 28.478 59.012 1.00 51.75 378 GLY A C 1
ATOM 2937 O O . GLY A 1 378 ? -36.938 28.994 60.089 1.00 51.75 378 GLY A O 1
ATOM 2938 N N . SER A 1 379 ? -37.098 28.945 57.835 1.00 47.84 379 SER A N 1
ATOM 2939 C CA . SER A 1 379 ? -37.961 30.121 57.665 1.00 47.84 379 SER A CA 1
ATOM 2940 C C . SER A 1 379 ? -39.254 29.954 58.446 1.00 47.84 379 SER A C 1
ATOM 2942 O O . SER A 1 379 ? -39.511 30.757 59.319 1.00 47.84 379 SER A O 1
ATOM 2944 N N . GLU A 1 380 ? -39.996 28.855 58.290 1.00 50.50 380 GLU A N 1
ATOM 2945 C CA . GLU A 1 380 ? -41.261 28.641 59.016 1.00 50.50 380 GLU A CA 1
ATOM 2946 C C . GLU A 1 380 ? -41.101 28.710 60.553 1.00 50.50 380 GLU A C 1
ATOM 2948 O O . GLU A 1 380 ? -41.993 29.189 61.252 1.00 50.50 380 GLU A O 1
ATOM 2953 N N . ASN A 1 381 ? -39.947 28.294 61.094 1.00 46.22 381 ASN A N 1
ATOM 2954 C CA . ASN A 1 381 ? -39.616 28.412 62.524 1.00 46.22 381 ASN A CA 1
ATOM 2955 C C . ASN A 1 381 ? -39.070 29.799 62.938 1.00 46.22 381 ASN A C 1
ATOM 2957 O O . ASN A 1 381 ? -38.981 30.092 64.135 1.00 46.22 381 ASN A O 1
ATOM 2961 N N . VAL A 1 382 ? -38.696 30.639 61.972 1.00 48.88 382 VAL A N 1
ATOM 2962 C CA . VAL A 1 382 ? -38.237 32.027 62.139 1.00 48.88 382 VAL A CA 1
ATOM 2963 C C . VAL A 1 382 ? -39.387 33.015 61.910 1.00 48.88 382 VAL A C 1
ATOM 2965 O O . VAL A 1 382 ? -39.573 33.897 62.735 1.00 48.88 382 VAL A O 1
ATOM 2968 N N . ASP A 1 383 ? -40.256 32.803 60.923 1.00 43.62 383 ASP A N 1
ATOM 2969 C CA . ASP A 1 383 ? -41.497 33.544 60.653 1.00 43.62 383 ASP A CA 1
ATOM 2970 C C . ASP A 1 383 ? -42.493 33.483 61.835 1.00 43.62 383 ASP A C 1
ATOM 2972 O O . ASP A 1 383 ? -43.252 34.426 62.077 1.00 43.62 383 ASP A O 1
ATOM 2976 N N . MET A 1 384 ? -42.465 32.409 62.640 1.00 45.22 384 MET A N 1
ATOM 2977 C CA . MET A 1 384 ? -43.186 32.349 63.926 1.00 45.22 384 MET A CA 1
ATOM 2978 C C . MET A 1 384 ? -42.567 33.218 65.039 1.00 45.22 384 MET A C 1
ATOM 2980 O O . MET A 1 384 ? -43.215 33.433 66.063 1.00 45.22 384 MET A O 1
ATOM 2984 N N . LYS A 1 385 ? -41.335 33.714 64.871 1.00 41.06 385 LYS A N 1
ATOM 2985 C CA . LYS A 1 385 ? -40.610 34.568 65.832 1.00 41.06 385 LYS A CA 1
ATOM 2986 C C . LYS A 1 385 ? -40.466 36.019 65.359 1.00 41.06 385 LYS A C 1
ATOM 2988 O O . LYS A 1 385 ? -40.629 36.928 66.164 1.00 41.06 385 LYS A O 1
ATOM 2993 N N . GLU A 1 386 ? -40.228 36.245 64.070 1.00 40.56 386 GLU A N 1
ATOM 2994 C CA . GLU A 1 386 ? -39.970 37.565 63.466 1.00 40.56 386 GLU A CA 1
ATOM 2995 C C . GLU A 1 386 ? -41.249 38.358 63.137 1.00 40.56 386 GLU A C 1
ATOM 2997 O O . GLU A 1 386 ? -41.194 39.483 62.648 1.00 40.56 386 GLU A O 1
ATOM 3002 N N . LYS A 1 387 ? -42.426 37.857 63.544 1.00 38.84 387 LYS A N 1
ATOM 3003 C CA . LYS A 1 387 ? -43.619 38.707 63.728 1.00 38.84 387 LYS A CA 1
ATOM 3004 C C . LYS A 1 387 ? -43.471 39.752 64.849 1.00 38.84 387 LYS A C 1
ATOM 3006 O O . LYS A 1 387 ? -44.363 40.583 65.006 1.00 38.84 387 LYS A O 1
ATOM 3011 N N . GLY A 1 388 ? -42.362 39.750 65.594 1.00 35.53 388 GLY A N 1
ATOM 3012 C CA . GLY A 1 388 ? -41.887 40.909 66.352 1.00 35.53 388 GLY A CA 1
ATOM 3013 C C . GLY A 1 388 ? -40.692 41.583 65.665 1.00 35.53 388 GLY A C 1
ATOM 3014 O O . GLY A 1 388 ? -39.660 40.942 65.515 1.00 35.53 388 GLY A O 1
ATOM 3015 N N . ASN A 1 389 ? -40.825 42.883 65.359 1.00 30.39 389 ASN A N 1
ATOM 3016 C CA . ASN A 1 389 ? -39.797 43.819 64.849 1.00 30.39 389 ASN A CA 1
ATOM 3017 C C . ASN A 1 389 ? -39.151 43.437 63.489 1.00 30.39 389 ASN A C 1
ATOM 3019 O O . ASN A 1 389 ? -38.302 42.566 63.429 1.00 30.39 389 ASN A O 1
ATOM 3023 N N . GLY A 1 390 ? -39.402 44.086 62.351 1.00 28.47 390 GLY A N 1
ATOM 3024 C CA . GLY A 1 390 ? -39.707 45.501 62.145 1.00 28.47 390 GLY A CA 1
ATOM 3025 C C . GLY A 1 390 ? -38.616 46.208 61.314 1.00 28.47 390 GLY A C 1
ATOM 3026 O O . GLY A 1 390 ? -37.592 46.588 61.863 1.00 28.47 390 GLY A O 1
ATOM 3027 N N . MET A 1 391 ? -38.940 46.485 60.041 1.00 26.81 391 MET A N 1
ATOM 3028 C CA . MET A 1 391 ? -38.403 47.553 59.163 1.00 26.81 391 MET A CA 1
ATOM 3029 C C . MET A 1 391 ? -36.998 47.458 58.512 1.00 26.81 391 MET A C 1
ATOM 3031 O O . MET A 1 391 ? -35.987 47.262 59.172 1.00 26.81 391 MET A O 1
ATOM 3035 N N . ASN A 1 392 ? -36.996 47.838 57.218 1.00 26.55 392 ASN A N 1
ATOM 3036 C CA . ASN A 1 392 ? -35.910 48.405 56.387 1.00 26.55 392 ASN A CA 1
ATOM 3037 C C . ASN A 1 392 ? -34.753 47.465 55.939 1.00 26.55 392 ASN A C 1
ATOM 3039 O O . ASN A 1 392 ? -34.316 46.607 56.690 1.00 26.55 392 ASN A O 1
ATOM 3043 N N . GLU A 1 393 ? -34.198 47.563 54.716 1.00 27.48 393 GLU A N 1
ATOM 3044 C CA . GLU A 1 393 ? -34.479 48.471 53.580 1.00 27.48 393 GLU A CA 1
ATOM 3045 C C . GLU A 1 393 ? -34.115 47.860 52.193 1.00 27.48 393 GLU A C 1
ATOM 3047 O O . GLU A 1 393 ? -33.361 46.896 52.120 1.00 27.48 393 GLU A O 1
ATOM 3052 N N . LYS A 1 394 ? -34.688 48.456 51.127 1.00 27.34 394 LYS A N 1
ATOM 3053 C CA . LYS A 1 394 ? -34.400 48.446 49.656 1.00 27.34 394 LYS A CA 1
ATOM 3054 C C . LYS A 1 394 ? -33.218 47.579 49.142 1.00 27.34 394 LYS A C 1
ATOM 3056 O O . LYS A 1 394 ? -32.117 47.653 49.667 1.00 27.34 394 LYS A O 1
ATOM 3061 N N . GLU A 1 395 ? -33.345 46.723 48.116 1.00 27.17 395 GLU A N 1
ATOM 3062 C CA . GLU A 1 395 ? -33.657 46.984 46.680 1.00 27.17 395 GLU A CA 1
ATOM 3063 C C . GLU A 1 395 ? -32.639 47.897 45.938 1.00 27.17 395 GLU A C 1
ATOM 3065 O O . GLU A 1 395 ? -32.261 48.927 46.481 1.00 27.17 395 GLU A O 1
ATOM 3070 N N . GLN A 1 396 ? -32.176 47.646 44.692 1.00 26.39 396 GLN A N 1
ATOM 3071 C CA . GLN A 1 396 ? -32.349 46.519 43.740 1.00 26.39 396 GLN A CA 1
ATOM 3072 C C . GLN A 1 396 ? -31.345 46.598 42.540 1.00 26.39 396 GLN A C 1
ATOM 3074 O O . GLN A 1 396 ? -30.992 47.697 42.135 1.00 26.39 396 GLN A O 1
ATOM 3079 N N . GLN A 1 397 ? -31.042 45.442 41.904 1.00 26.14 397 GLN A N 1
ATOM 3080 C CA . GLN A 1 397 ? -30.763 45.223 40.445 1.00 26.14 397 GLN A CA 1
ATOM 3081 C C . GLN A 1 397 ? -29.543 45.936 39.776 1.00 26.14 397 GLN A C 1
ATOM 3083 O O . GLN A 1 397 ? -28.902 46.777 40.387 1.00 26.14 397 GLN A O 1
ATOM 3088 N N . ALA A 1 398 ? -29.067 45.601 38.557 1.00 23.25 398 ALA A N 1
ATOM 3089 C CA . ALA A 1 398 ? -29.462 44.647 37.486 1.00 23.25 398 ALA A CA 1
ATOM 3090 C C . ALA A 1 398 ? -28.184 44.001 36.833 1.00 23.25 398 ALA A C 1
ATOM 3092 O O . ALA A 1 398 ? -27.086 44.394 37.213 1.00 23.25 398 ALA A O 1
ATOM 3093 N N . TYR A 1 399 ? -28.125 42.994 35.931 1.00 22.36 399 TYR A N 1
ATOM 3094 C CA . TYR A 1 399 ? -29.051 42.266 35.020 1.00 22.36 399 TYR A CA 1
ATOM 3095 C C . TYR A 1 399 ? -29.537 43.009 33.744 1.00 22.36 399 TYR A C 1
ATOM 3097 O O . TYR A 1 399 ? -29.616 44.232 33.786 1.00 22.36 399 TYR A O 1
ATOM 3105 N N . PRO A 1 400 ? -29.951 42.335 32.632 1.00 40.19 400 PRO A N 1
ATOM 3106 C CA . PRO A 1 400 ? -29.743 40.937 32.172 1.00 40.19 400 PRO A CA 1
ATOM 3107 C C . PRO A 1 400 ? -29.338 40.785 30.659 1.00 40.19 400 PRO A C 1
ATOM 3109 O O . PRO A 1 400 ? -29.251 41.777 29.956 1.00 40.19 400 PRO A O 1
ATOM 3112 N N . ASN A 1 401 ? -29.179 39.529 30.177 1.00 24.67 401 AS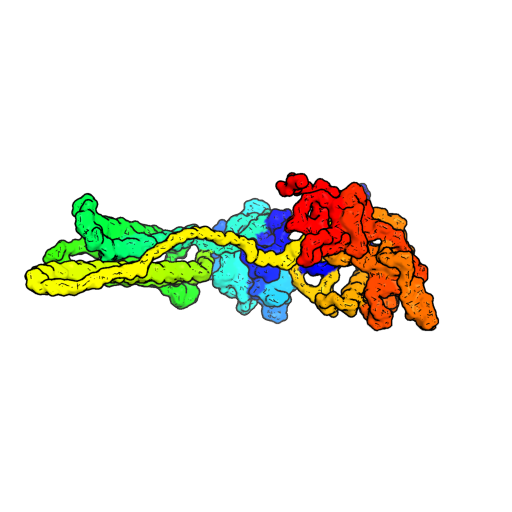N A N 1
ATOM 3113 C CA . ASN A 1 401 ? -29.449 38.936 28.823 1.00 24.67 401 ASN A CA 1
ATOM 3114 C C . ASN A 1 401 ? -29.070 39.658 27.486 1.00 24.67 401 ASN A C 1
ATOM 3116 O O . ASN A 1 401 ? -29.132 40.868 27.371 1.00 24.67 401 ASN A O 1
ATOM 3120 N N . GLY A 1 402 ? -28.793 38.973 26.358 1.00 23.83 402 GLY A N 1
ATOM 3121 C CA . GLY A 1 402 ? -28.659 37.530 26.058 1.00 23.83 402 GLY A CA 1
ATOM 3122 C C . GLY A 1 402 ? -28.947 37.181 24.569 1.00 23.83 402 GLY A C 1
ATOM 3123 O O . GLY A 1 402 ? -29.643 37.942 23.910 1.00 23.83 402 GLY A O 1
ATOM 3124 N N . GLN A 1 403 ? -28.488 36.004 24.086 1.00 24.00 403 GLN A N 1
ATOM 3125 C CA . GLN A 1 403 ? -28.805 35.367 22.766 1.00 24.00 403 GLN A CA 1
ATOM 3126 C C . GLN A 1 403 ? -28.234 36.084 21.492 1.00 24.00 403 GLN A C 1
ATOM 3128 O O . GLN A 1 403 ? -27.981 37.278 21.535 1.00 24.00 403 GLN A O 1
ATOM 3133 N N . THR A 1 404 ? -27.929 35.464 20.326 1.00 24.64 404 THR A N 1
ATOM 3134 C CA . THR A 1 404 ? -27.964 34.048 19.852 1.00 24.64 404 THR A CA 1
ATOM 3135 C C . THR A 1 404 ? -27.056 33.788 18.613 1.00 24.64 404 THR A C 1
ATOM 3137 O O . THR A 1 404 ? -26.812 34.703 17.838 1.00 24.64 404 THR A O 1
ATOM 3140 N N . ASN A 1 405 ? -26.756 32.499 18.353 1.00 23.98 405 ASN A N 1
ATOM 3141 C CA . ASN A 1 405 ? -26.614 31.815 17.037 1.00 23.98 405 ASN A CA 1
ATOM 3142 C C . ASN A 1 405 ? -25.304 31.755 16.188 1.00 23.98 405 ASN A C 1
ATOM 3144 O O . ASN A 1 405 ? -24.725 32.751 15.781 1.00 23.98 405 ASN A O 1
ATOM 3148 N N . CYS A 1 406 ? -25.047 30.504 15.754 1.00 22.55 406 CYS A N 1
ATOM 3149 C CA . CYS A 1 406 ? -24.577 30.015 14.437 1.00 22.55 406 CYS A CA 1
ATOM 3150 C C . CYS A 1 406 ? -23.092 30.052 13.985 1.00 22.55 406 CYS A C 1
ATOM 3152 O O . CYS A 1 406 ? -22.599 31.027 13.438 1.00 22.55 406 CYS A O 1
ATOM 3154 N N . ASN A 1 407 ? -22.514 28.840 13.995 1.00 25.91 407 ASN A N 1
ATOM 3155 C CA . ASN A 1 407 ? -21.861 28.133 12.872 1.00 25.91 407 ASN A CA 1
ATOM 3156 C C . ASN A 1 407 ? -20.666 28.761 12.118 1.00 25.91 407 ASN A C 1
ATOM 3158 O O . ASN A 1 407 ? -20.821 29.666 11.305 1.00 25.91 407 ASN A O 1
ATOM 3162 N N . GLN A 1 408 ? -19.522 28.066 12.184 1.00 28.80 408 GLN A N 1
ATOM 3163 C CA . GLN A 1 408 ? -18.542 27.997 11.089 1.00 28.80 408 GLN A CA 1
ATOM 3164 C C . GLN A 1 408 ? -18.392 26.553 10.588 1.00 28.80 408 GLN A C 1
ATOM 3166 O O . GLN A 1 408 ? -18.525 25.597 11.351 1.00 28.80 408 GLN A O 1
ATOM 3171 N N . THR A 1 409 ? -18.140 26.401 9.288 1.00 28.59 409 THR A N 1
ATOM 3172 C CA . THR A 1 409 ? -18.139 25.121 8.565 1.00 28.59 409 THR A CA 1
ATOM 3173 C C . THR A 1 409 ? -16.743 24.641 8.169 1.00 28.59 409 THR A C 1
ATOM 3175 O O . THR A 1 409 ? -15.978 25.401 7.593 1.00 28.59 409 THR A O 1
ATOM 3178 N N . ASN A 1 410 ? -16.510 23.342 8.379 1.00 26.75 410 ASN A N 1
ATOM 3179 C CA . ASN A 1 410 ? -15.810 22.380 7.514 1.00 26.75 410 ASN A CA 1
ATOM 3180 C C . ASN A 1 410 ? -14.514 22.729 6.740 1.00 26.75 410 ASN A C 1
ATOM 3182 O O . ASN A 1 410 ? -14.447 23.629 5.915 1.00 26.75 410 ASN A O 1
ATOM 3186 N N . CYS A 1 411 ? -13.607 21.746 6.805 1.00 27.69 411 CYS A N 1
ATOM 3187 C CA . CYS A 1 411 ? -12.774 21.262 5.696 1.00 27.69 411 CYS A CA 1
ATOM 3188 C C . CYS A 1 411 ? -11.702 22.197 5.109 1.00 27.69 411 CYS A C 1
ATOM 3190 O O . CYS A 1 411 ? -11.839 22.757 4.025 1.00 27.69 411 CYS A O 1
ATOM 3192 N N . SER A 1 412 ? -10.514 22.133 5.709 1.00 27.92 412 SER A N 1
ATOM 3193 C CA . SER A 1 412 ? -9.258 22.066 4.950 1.00 27.92 412 SER A CA 1
ATOM 3194 C C . SER A 1 412 ? -8.289 21.127 5.668 1.00 27.92 412 SER A C 1
ATOM 3196 O O . SER A 1 412 ? -7.739 21.467 6.710 1.00 27.92 412 SER A O 1
ATOM 3198 N N . ALA A 1 413 ? -8.132 19.913 5.135 1.00 28.84 413 ALA A N 1
ATOM 3199 C CA . ALA A 1 413 ? -7.218 18.890 5.637 1.00 28.84 413 ALA A CA 1
ATOM 3200 C C . ALA A 1 413 ? -6.288 18.447 4.499 1.00 28.84 413 ALA A C 1
ATOM 3202 O O . ALA A 1 413 ? -6.727 18.301 3.359 1.00 28.84 413 ALA A O 1
ATOM 3203 N N . ASN A 1 414 ? -5.001 18.284 4.811 1.00 33.81 414 ASN A N 1
ATOM 3204 C CA . ASN A 1 414 ? -3.924 18.182 3.825 1.00 33.81 414 ASN A CA 1
ATOM 3205 C C . ASN A 1 414 ? -4.100 17.017 2.834 1.00 33.81 414 ASN A C 1
ATOM 3207 O O . ASN A 1 414 ? -4.268 15.869 3.243 1.00 33.81 414 ASN A O 1
ATOM 3211 N N . LEU A 1 415 ? -3.965 17.305 1.534 1.00 31.84 415 LEU A N 1
ATOM 3212 C CA . LEU A 1 415 ? -3.811 16.274 0.503 1.00 31.84 415 LEU A CA 1
ATOM 3213 C C . LEU A 1 415 ? -2.394 15.662 0.547 1.00 31.84 415 LEU A C 1
ATOM 3215 O O . LEU A 1 415 ? -1.432 16.362 0.876 1.00 31.84 415 LEU A O 1
ATOM 3219 N N . PRO A 1 416 ? -2.229 14.382 0.164 1.00 33.69 416 PRO A N 1
ATOM 3220 C CA . PRO A 1 416 ? -0.913 13.771 0.021 1.00 33.69 416 PRO A CA 1
ATOM 3221 C C . PRO A 1 416 ? -0.184 14.292 -1.231 1.00 33.69 416 PRO A C 1
ATOM 3223 O O . PRO A 1 416 ? -0.800 14.504 -2.277 1.00 33.69 416 PRO A O 1
ATOM 3226 N N . LYS A 1 417 ? 1.149 14.435 -1.146 1.00 34.38 417 LYS A N 1
ATOM 3227 C CA . LYS A 1 417 ? 2.008 14.972 -2.227 1.00 34.38 417 LYS A CA 1
ATOM 3228 C C . LYS A 1 417 ? 1.809 14.284 -3.587 1.00 34.38 417 LYS A C 1
ATOM 3230 O O . LYS A 1 417 ? 1.923 14.937 -4.621 1.00 34.38 417 LYS A O 1
ATOM 3235 N N . TRP A 1 418 ? 1.506 12.986 -3.595 1.00 40.56 418 TRP A N 1
ATOM 3236 C CA . TRP A 1 418 ? 1.455 12.175 -4.814 1.00 40.56 418 TRP A CA 1
ATOM 3237 C C . TRP A 1 418 ? 0.351 12.599 -5.799 1.00 40.56 418 TRP A C 1
ATOM 3239 O O . TRP A 1 418 ? 0.528 12.499 -7.014 1.00 40.56 418 TRP A O 1
ATOM 3249 N N . LEU A 1 419 ? -0.752 13.170 -5.297 1.00 37.03 419 LEU A N 1
ATOM 3250 C CA . LEU A 1 419 ? -1.858 13.659 -6.130 1.00 37.03 419 LEU A CA 1
ATOM 3251 C C . LEU A 1 419 ? -1.505 14.935 -6.922 1.00 37.03 419 LEU A C 1
ATOM 3253 O O . LEU A 1 419 ? -2.252 15.329 -7.818 1.00 37.03 419 LEU A O 1
ATOM 3257 N N . VAL A 1 420 ? -0.392 15.595 -6.579 1.00 41.19 420 VAL A N 1
ATOM 3258 C CA . VAL A 1 420 ? 0.082 16.827 -7.223 1.00 41.19 420 VAL A CA 1
ATOM 3259 C C . VAL A 1 420 ? 0.795 16.483 -8.529 1.00 41.19 420 VAL A C 1
ATOM 3261 O O . VAL A 1 420 ? 0.305 16.825 -9.598 1.00 41.19 420 VAL A O 1
ATOM 3264 N N . ILE A 1 421 ? 1.892 15.726 -8.478 1.00 40.78 421 ILE A N 1
ATOM 3265 C CA . ILE A 1 421 ? 2.695 15.364 -9.663 1.00 40.78 421 ILE A CA 1
ATOM 3266 C C . ILE A 1 421 ? 1.840 14.650 -10.736 1.00 40.78 421 ILE A C 1
ATOM 3268 O O . ILE A 1 421 ? 1.929 14.971 -11.922 1.00 40.78 421 ILE A O 1
ATOM 3272 N N . PHE A 1 422 ? 0.919 13.760 -10.340 1.00 47.00 422 PHE A N 1
ATOM 3273 C CA . PHE A 1 422 ? 0.012 13.080 -11.282 1.00 47.00 422 PHE A CA 1
ATOM 3274 C C . PHE A 1 422 ? -0.945 14.029 -12.033 1.00 47.00 422 PHE A C 1
ATOM 3276 O O . PHE A 1 422 ? -1.387 13.712 -13.139 1.00 47.00 422 PHE A O 1
ATOM 3283 N N . ARG A 1 423 ? -1.250 15.197 -11.453 1.00 46.31 423 ARG A N 1
ATOM 3284 C CA . ARG A 1 423 ? -2.062 16.273 -12.049 1.00 46.31 423 ARG A CA 1
ATOM 3285 C C . ARG A 1 423 ? -1.292 17.114 -13.072 1.00 46.31 423 ARG A C 1
ATOM 3287 O O . ARG A 1 423 ? -1.921 17.808 -13.871 1.00 46.31 423 ARG A O 1
ATOM 3294 N N . HIS A 1 424 ? 0.041 17.084 -13.028 1.00 49.47 424 HIS A N 1
ATOM 3295 C CA . HIS A 1 424 ? 0.878 18.065 -13.713 1.00 49.47 424 HIS A CA 1
ATOM 3296 C C . HIS A 1 424 ? 1.551 17.577 -15.003 1.00 49.47 424 HIS A C 1
ATOM 3298 O O . HIS A 1 424 ? 1.816 18.429 -15.837 1.00 49.47 424 HIS A O 1
ATOM 3304 N N . THR A 1 425 ? 1.753 16.270 -15.247 1.00 52.78 425 THR A N 1
ATOM 3305 C CA . THR A 1 425 ? 2.437 15.811 -16.492 1.00 52.78 425 THR A CA 1
ATOM 3306 C C . THR A 1 425 ? 2.130 14.400 -16.997 1.00 52.78 425 THR A C 1
ATOM 3308 O O . THR A 1 425 ? 1.813 14.196 -18.174 1.00 52.78 425 THR A O 1
ATOM 3311 N N . LEU A 1 426 ? 2.270 13.394 -16.130 1.00 52.84 426 LEU A N 1
ATOM 3312 C CA . LEU A 1 426 ? 2.520 11.992 -16.527 1.00 52.84 426 LEU A CA 1
ATOM 3313 C C . LEU A 1 426 ? 1.422 11.306 -17.338 1.00 52.84 426 LEU A C 1
ATOM 3315 O O . LEU A 1 426 ? 1.668 10.294 -18.000 1.00 52.84 426 LEU A O 1
ATOM 3319 N N . PHE A 1 427 ? 0.216 11.862 -17.293 1.00 53.47 427 PHE A N 1
ATOM 3320 C CA . PHE A 1 427 ? -1.007 11.300 -17.858 1.00 53.47 427 PHE A CA 1
ATOM 3321 C C . PHE A 1 427 ? -0.894 10.946 -19.356 1.00 53.47 427 PHE A C 1
ATOM 3323 O O . PHE A 1 427 ? -1.568 10.043 -19.845 1.00 53.47 427 PHE A O 1
ATOM 3330 N N . SER A 1 428 ? -0.014 11.631 -20.092 1.00 51.97 428 SER A N 1
ATOM 3331 C CA . SER A 1 428 ? 0.212 11.418 -21.527 1.00 51.97 428 SER A CA 1
ATOM 3332 C C . SER A 1 428 ? 1.026 10.163 -21.877 1.00 51.97 428 SER A C 1
ATOM 3334 O O . SER A 1 428 ? 0.732 9.488 -22.867 1.00 51.97 428 SER A O 1
ATOM 3336 N N . LEU A 1 429 ? 2.049 9.842 -21.079 1.00 53.03 429 LEU A N 1
ATOM 3337 C CA . LEU A 1 429 ? 3.091 8.878 -21.447 1.00 53.03 429 LEU A CA 1
ATOM 3338 C C . LEU A 1 429 ? 2.682 7.426 -21.194 1.00 53.03 429 LEU A C 1
ATOM 3340 O O . LEU A 1 429 ? 3.007 6.545 -21.999 1.00 53.03 429 LEU A O 1
ATOM 3344 N N . LEU A 1 430 ? 1.933 7.189 -20.116 1.00 50.81 430 LEU A N 1
ATOM 3345 C CA . LEU A 1 430 ? 1.532 5.863 -19.632 1.00 50.81 430 LEU A CA 1
ATOM 3346 C C . LEU A 1 430 ? 0.774 5.048 -20.695 1.00 50.81 430 LEU A C 1
ATOM 3348 O O . LEU A 1 430 ? 1.051 3.870 -20.906 1.00 50.81 430 LEU A O 1
ATOM 3352 N N . PHE A 1 431 ? -0.114 5.695 -21.454 1.00 46.75 431 PHE A N 1
ATOM 3353 C CA . PHE A 1 431 ? -0.909 5.048 -22.506 1.00 46.75 431 PHE A CA 1
ATOM 3354 C C . PHE A 1 431 ? -0.134 4.755 -23.805 1.00 46.75 431 PHE A C 1
ATOM 3356 O O . PHE A 1 431 ? -0.686 4.166 -24.734 1.00 46.75 431 PHE A O 1
ATOM 3363 N N . SER A 1 432 ? 1.137 5.160 -23.909 1.00 48.56 432 SER A N 1
ATOM 3364 C CA . SER A 1 432 ? 1.907 5.072 -25.159 1.00 48.56 432 SER A CA 1
ATOM 3365 C C . SER A 1 432 ? 2.670 3.754 -25.364 1.00 48.56 432 SER A C 1
ATOM 3367 O O . SER A 1 432 ? 3.145 3.487 -26.479 1.00 48.56 432 SER A O 1
ATOM 3369 N N . GLY A 1 433 ? 2.797 2.951 -24.300 1.00 42.62 433 GLY A N 1
ATOM 3370 C CA . GLY A 1 433 ? 3.252 1.555 -24.302 1.00 42.62 433 GLY A CA 1
ATOM 3371 C C . GLY A 1 433 ? 4.669 1.276 -24.817 1.00 42.62 433 GLY A C 1
ATOM 3372 O O . GLY A 1 433 ? 4.979 0.120 -25.082 1.00 42.62 433 GLY A O 1
ATOM 3373 N N . ASN A 1 434 ? 5.519 2.286 -25.043 1.00 46.12 434 ASN A N 1
ATOM 3374 C CA . ASN A 1 434 ? 6.844 2.091 -25.647 1.00 46.12 434 ASN A CA 1
ATOM 3375 C C . ASN A 1 434 ? 7.911 3.049 -25.086 1.00 46.12 434 ASN A C 1
ATOM 3377 O O . ASN A 1 434 ? 8.352 3.973 -25.763 1.00 46.12 434 ASN A O 1
ATOM 3381 N N . ILE A 1 435 ? 8.378 2.692 -23.885 1.00 51.72 435 ILE A N 1
ATOM 3382 C CA . ILE A 1 435 ? 9.640 3.101 -23.247 1.00 51.72 435 ILE A CA 1
ATOM 3383 C C . ILE A 1 435 ? 9.710 4.570 -22.808 1.00 51.72 435 ILE A C 1
ATOM 3385 O O . ILE A 1 435 ? 9.890 5.494 -23.595 1.00 51.72 435 ILE A O 1
ATOM 3389 N N . VAL A 1 436 ? 9.668 4.730 -21.489 1.00 60.12 436 VAL A N 1
ATOM 3390 C CA . VAL A 1 436 ? 9.939 5.949 -20.728 1.00 60.12 436 VAL A CA 1
ATOM 3391 C C . VAL A 1 436 ? 10.661 5.458 -19.472 1.00 60.12 436 VAL A C 1
ATOM 3393 O O . VAL A 1 436 ? 10.137 4.608 -18.746 1.00 60.12 436 VAL A O 1
ATOM 3396 N N . ALA A 1 437 ? 11.909 5.881 -19.297 1.00 58.72 437 ALA A N 1
ATOM 3397 C CA . ALA A 1 437 ? 12.628 5.713 -18.037 1.00 58.72 437 ALA A CA 1
ATOM 3398 C C . ALA A 1 437 ? 12.551 7.046 -17.288 1.00 58.72 437 ALA A C 1
ATOM 3400 O O . ALA A 1 437 ? 11.898 7.963 -17.755 1.00 58.72 437 ALA A O 1
ATOM 3401 N N . VAL A 1 438 ? 13.088 7.161 -16.085 1.00 63.62 438 VAL A N 1
ATOM 3402 C CA . VAL A 1 438 ? 12.635 8.232 -15.194 1.00 63.62 438 VAL A CA 1
ATOM 3403 C C . VAL A 1 438 ? 13.753 8.538 -14.201 1.00 63.62 438 VAL A C 1
ATOM 3405 O O . VAL A 1 438 ? 14.150 7.649 -13.454 1.00 63.62 438 VAL A O 1
ATOM 3408 N N . PHE A 1 439 ? 14.310 9.750 -14.218 1.00 65.88 439 PHE A N 1
ATOM 3409 C CA . PHE A 1 439 ? 15.447 10.105 -13.362 1.00 65.88 439 PHE A CA 1
ATOM 3410 C C . PHE A 1 439 ? 15.037 10.976 -12.198 1.00 65.88 439 PHE A C 1
ATOM 3412 O O . PHE A 1 439 ? 14.205 11.868 -12.319 1.00 65.88 439 PHE A O 1
ATOM 3419 N N . THR A 1 440 ? 15.609 10.660 -11.043 1.00 58.97 440 THR A N 1
ATOM 3420 C CA . THR A 1 440 ? 15.110 11.182 -9.781 1.00 58.97 440 THR A CA 1
ATOM 3421 C C . THR A 1 440 ? 16.140 11.043 -8.662 1.00 58.97 440 THR A C 1
ATOM 3423 O O . THR A 1 440 ? 17.167 10.388 -8.842 1.00 58.97 440 THR A O 1
ATOM 3426 N N . ASP A 1 441 ? 15.892 11.683 -7.524 1.00 55.88 441 ASP A N 1
ATOM 3427 C CA . ASP A 1 441 ? 16.859 11.872 -6.432 1.00 55.88 441 ASP A CA 1
ATOM 3428 C C . ASP A 1 441 ? 16.419 11.271 -5.072 1.00 55.88 441 ASP A C 1
ATOM 3430 O O . ASP A 1 441 ? 17.237 11.155 -4.162 1.00 55.88 441 ASP A O 1
ATOM 3434 N N . ASP A 1 442 ? 15.180 10.783 -4.949 1.00 51.56 442 ASP A N 1
ATOM 3435 C CA . ASP A 1 442 ? 14.589 10.181 -3.738 1.00 51.56 442 ASP A CA 1
ATOM 3436 C C . ASP A 1 442 ? 14.218 8.681 -3.952 1.00 51.56 442 ASP A C 1
ATOM 3438 O O . ASP A 1 442 ? 14.769 8.036 -4.850 1.00 51.56 442 ASP A O 1
ATOM 3442 N N . ASN A 1 443 ? 13.308 8.099 -3.149 1.00 52.53 443 ASN A N 1
ATOM 3443 C CA . ASN A 1 443 ? 12.679 6.759 -3.266 1.00 52.53 443 ASN A CA 1
ATOM 3444 C C . ASN A 1 443 ? 11.115 6.787 -3.051 1.00 52.53 443 ASN A C 1
ATOM 3446 O O . ASN A 1 443 ? 10.569 5.883 -2.430 1.00 52.53 443 ASN A O 1
ATOM 3450 N N . ASP A 1 444 ? 10.376 7.811 -3.523 1.00 50.56 444 ASP A N 1
ATOM 3451 C CA . ASP A 1 444 ? 8.919 8.070 -3.246 1.00 50.56 444 ASP A CA 1
ATOM 3452 C C . ASP A 1 444 ? 7.822 7.075 -3.807 1.00 50.56 444 ASP A C 1
ATOM 3454 O O . ASP A 1 444 ? 8.122 6.205 -4.622 1.00 50.56 444 ASP A O 1
ATOM 3458 N N . GLU A 1 445 ? 6.502 7.319 -3.505 1.00 48.56 445 GLU A N 1
ATOM 3459 C CA . GLU A 1 445 ? 5.215 6.760 -4.105 1.00 48.56 445 GLU A CA 1
ATOM 3460 C C . GLU A 1 445 ? 4.348 7.563 -5.195 1.00 48.56 445 GLU A C 1
ATOM 3462 O O . GLU A 1 445 ? 3.716 8.552 -4.842 1.00 48.56 445 GLU A O 1
ATOM 3467 N N . ILE A 1 446 ? 4.349 7.105 -6.487 1.00 49.97 446 ILE A N 1
ATOM 3468 C CA . ILE A 1 446 ? 3.758 7.375 -7.861 1.00 49.97 446 ILE A CA 1
ATOM 3469 C C . ILE A 1 446 ? 4.363 6.399 -8.953 1.00 49.97 446 ILE A C 1
ATOM 3471 O O . ILE A 1 446 ? 3.729 5.402 -9.285 1.00 49.97 446 ILE A O 1
ATOM 3475 N N . PHE A 1 447 ? 5.579 6.626 -9.519 1.00 50.47 447 PHE A N 1
ATOM 3476 C CA . PHE A 1 447 ? 6.209 5.967 -10.718 1.00 50.47 447 PHE A CA 1
ATOM 3477 C C . PHE A 1 447 ? 6.424 4.448 -10.865 1.00 50.47 447 PHE A C 1
ATOM 3479 O O . PHE A 1 447 ? 5.909 3.930 -11.852 1.00 50.47 447 PHE A O 1
ATOM 3486 N N . GLU A 1 448 ? 7.226 3.742 -10.050 1.00 50.78 448 GLU A N 1
ATOM 3487 C CA . GLU A 1 448 ? 7.554 2.310 -10.222 1.00 50.78 448 GLU A CA 1
ATOM 3488 C C . GLU A 1 448 ? 6.290 1.538 -10.571 1.00 50.78 448 GLU A C 1
ATOM 3490 O O . GLU A 1 448 ? 6.174 0.873 -11.599 1.00 50.78 448 GLU A O 1
ATOM 3495 N N . LYS A 1 449 ? 5.285 1.762 -9.724 1.00 42.09 449 LYS A N 1
ATOM 3496 C CA . LYS A 1 449 ? 3.996 1.119 -9.792 1.00 42.09 449 LYS A CA 1
ATOM 3497 C C . LYS A 1 449 ? 2.933 1.968 -10.575 1.00 42.09 449 LYS A C 1
ATOM 3499 O O . LYS A 1 449 ? 1.766 1.612 -10.646 1.00 42.09 449 LYS A O 1
ATOM 3504 N N . THR A 1 450 ? 3.359 3.017 -11.310 1.00 48.91 450 THR A N 1
ATOM 3505 C CA . THR A 1 450 ? 2.730 3.423 -12.603 1.00 48.91 450 THR A CA 1
ATOM 3506 C C . THR A 1 450 ? 3.214 2.589 -13.797 1.00 48.91 450 THR A C 1
ATOM 3508 O O . THR A 1 450 ? 2.599 2.649 -14.859 1.00 48.91 450 THR A O 1
ATOM 3511 N N . GLY A 1 451 ? 4.316 1.841 -13.659 1.00 48.34 451 GLY A N 1
ATOM 3512 C CA . GLY A 1 451 ? 4.970 1.126 -14.760 1.00 48.34 451 GLY A CA 1
ATOM 3513 C C . GLY A 1 451 ? 6.018 1.946 -15.527 1.00 48.34 451 GLY A C 1
ATOM 3514 O O . GLY A 1 451 ? 6.454 1.527 -16.601 1.00 48.34 451 GLY A O 1
ATOM 3515 N N . LEU A 1 452 ? 6.437 3.103 -15.003 1.00 55.28 452 LEU A N 1
ATOM 3516 C CA . LEU A 1 452 ? 7.555 3.882 -15.542 1.00 55.28 452 LEU A CA 1
ATOM 3517 C C . LEU A 1 452 ? 8.865 3.439 -14.888 1.00 55.28 452 LEU A C 1
ATOM 3519 O O . LEU A 1 452 ? 8.935 3.275 -13.671 1.00 55.28 452 LEU A O 1
ATOM 3523 N N . ARG A 1 453 ? 9.921 3.255 -15.691 1.00 59.16 453 ARG A N 1
ATOM 3524 C CA . ARG A 1 453 ? 11.209 2.747 -15.196 1.00 59.16 453 ARG A CA 1
ATOM 3525 C C . ARG A 1 453 ? 11.984 3.855 -14.483 1.00 59.16 453 ARG A C 1
ATOM 3527 O O . ARG A 1 453 ? 12.813 4.519 -15.107 1.00 59.16 453 ARG A O 1
ATOM 3534 N N . SER A 1 454 ? 11.743 4.024 -13.190 1.00 62.97 454 SER A N 1
ATOM 3535 C CA . SER A 1 454 ? 12.566 4.880 -12.342 1.00 62.97 454 SER A CA 1
ATOM 3536 C C . SER A 1 454 ? 14.021 4.408 -12.281 1.00 62.97 454 SER A C 1
ATOM 3538 O O . SER A 1 454 ? 14.341 3.223 -12.397 1.00 62.97 454 SER A O 1
ATOM 3540 N N . ILE A 1 455 ? 14.923 5.377 -12.157 1.00 66.12 455 ILE A N 1
ATOM 3541 C CA . ILE A 1 455 ? 16.355 5.210 -11.963 1.00 66.12 455 ILE A CA 1
ATOM 3542 C C . ILE A 1 455 ? 16.772 6.288 -10.963 1.00 66.12 455 ILE A C 1
ATOM 3544 O O . ILE A 1 455 ? 16.786 7.480 -11.281 1.00 66.12 455 ILE A O 1
ATOM 3548 N N . LYS A 1 456 ? 17.105 5.866 -9.741 1.00 66.38 456 LYS A N 1
ATOM 3549 C CA . LYS A 1 456 ? 17.668 6.773 -8.744 1.00 66.38 456 LYS A CA 1
ATOM 3550 C C . LYS A 1 456 ? 19.040 7.255 -9.209 1.00 66.38 456 LYS A C 1
ATOM 3552 O O . LYS A 1 456 ? 19.892 6.458 -9.600 1.00 66.38 456 LYS A O 1
ATOM 3557 N N . THR A 1 457 ? 19.243 8.561 -9.145 1.00 70.12 457 THR A N 1
ATOM 3558 C CA . THR A 1 457 ? 20.542 9.207 -9.308 1.00 70.12 457 THR A CA 1
ATOM 3559 C C . THR A 1 457 ? 21.152 9.471 -7.940 1.00 70.12 457 THR A C 1
ATOM 3561 O O . THR A 1 457 ? 20.453 9.883 -7.017 1.00 70.12 457 THR A O 1
ATOM 3564 N N . ASN A 1 458 ? 22.470 9.325 -7.818 1.00 72.81 458 ASN A N 1
ATOM 3565 C CA . ASN A 1 458 ? 23.211 9.868 -6.676 1.00 72.81 458 ASN A CA 1
ATOM 3566 C C . ASN A 1 458 ? 23.562 11.349 -6.946 1.00 72.81 458 ASN A C 1
ATOM 3568 O O . ASN A 1 458 ? 24.724 11.745 -6.871 1.00 72.81 458 ASN A O 1
ATOM 3572 N N . CYS A 1 459 ? 22.561 12.134 -7.357 1.00 68.88 459 CYS A N 1
ATOM 3573 C CA . CYS A 1 459 ? 22.642 13.573 -7.604 1.00 68.88 459 CYS A CA 1
ATOM 3574 C C . CYS A 1 459 ? 21.804 14.312 -6.554 1.00 68.88 459 CYS A C 1
ATOM 3576 O O . CYS A 1 459 ? 20.779 13.799 -6.111 1.00 68.88 459 CYS A O 1
ATOM 3578 N N . ASP A 1 460 ? 22.201 15.531 -6.194 1.00 60.25 460 ASP A N 1
ATOM 3579 C CA . ASP A 1 460 ? 21.506 16.322 -5.174 1.00 60.25 460 ASP A CA 1
ATOM 3580 C C . ASP A 1 460 ? 20.042 16.596 -5.553 1.00 60.25 460 ASP A C 1
ATOM 3582 O O . ASP A 1 460 ? 19.723 16.849 -6.719 1.00 60.25 460 ASP A O 1
ATOM 3586 N N . ASN A 1 461 ? 19.139 16.611 -4.568 1.00 58.22 461 ASN A N 1
ATOM 3587 C CA . ASN A 1 461 ? 17.702 16.821 -4.797 1.00 58.22 461 ASN A CA 1
ATOM 3588 C C . ASN A 1 461 ? 17.304 18.279 -5.121 1.00 58.22 461 ASN A C 1
ATOM 3590 O O . ASN A 1 461 ? 16.132 18.570 -5.367 1.00 58.22 461 ASN A O 1
ATOM 3594 N N . LEU A 1 462 ? 18.294 19.173 -5.179 1.00 55.41 462 LEU A N 1
ATOM 3595 C CA . LEU A 1 462 ? 18.173 20.587 -5.520 1.00 55.41 462 LEU A CA 1
ATOM 3596 C C . LEU A 1 462 ? 17.958 20.822 -7.028 1.00 55.41 462 LEU A C 1
ATOM 3598 O O . LEU A 1 462 ? 18.276 19.983 -7.874 1.00 55.41 462 LEU A O 1
ATOM 3602 N N . HIS A 1 463 ? 17.463 22.017 -7.359 1.00 62.34 463 HIS A N 1
ATOM 3603 C CA . HIS A 1 463 ? 17.282 22.518 -8.726 1.00 62.34 463 HIS A CA 1
ATOM 3604 C C . HIS A 1 463 ? 18.395 23.533 -9.069 1.00 62.34 463 HIS A C 1
ATOM 3606 O O . HIS A 1 463 ? 18.161 24.731 -9.196 1.00 62.34 463 HIS A O 1
ATOM 3612 N N . SER A 1 464 ? 19.643 23.058 -9.124 1.00 69.06 464 SER A N 1
ATOM 3613 C CA . SER A 1 464 ? 20.833 23.848 -9.487 1.00 69.06 464 SER A CA 1
ATOM 3614 C C . SER A 1 464 ? 21.450 23.339 -10.794 1.00 69.06 464 SER A C 1
ATOM 3616 O O . SER A 1 464 ? 21.293 22.162 -11.115 1.00 69.06 464 SER A O 1
ATOM 3618 N N . ARG A 1 465 ? 22.210 24.183 -11.518 1.00 78.69 465 ARG A N 1
ATOM 3619 C CA . ARG A 1 465 ? 22.933 23.797 -12.756 1.00 78.69 465 ARG A CA 1
ATOM 3620 C C . ARG A 1 465 ? 23.668 22.463 -12.592 1.00 78.69 465 ARG A C 1
ATOM 3622 O O . ARG A 1 465 ? 23.491 21.551 -13.391 1.00 78.69 465 ARG A O 1
ATOM 3629 N N . SER A 1 466 ? 24.436 22.331 -11.513 1.00 75.31 466 SER A N 1
ATOM 3630 C CA . SER A 1 466 ? 25.235 21.142 -11.210 1.00 75.31 466 SER A CA 1
ATOM 3631 C C . SER A 1 466 ? 24.391 19.890 -10.951 1.00 75.31 466 SER A C 1
ATOM 3633 O O . SER A 1 466 ? 24.813 18.791 -11.309 1.00 75.31 466 SER A O 1
ATOM 3635 N N . ALA A 1 467 ? 23.204 20.033 -10.349 1.00 72.12 467 ALA A N 1
ATOM 3636 C CA . ALA A 1 467 ? 22.285 18.927 -10.080 1.00 72.12 467 ALA A CA 1
ATOM 3637 C C . ALA A 1 467 ? 21.481 18.513 -11.328 1.00 72.12 467 ALA A C 1
ATOM 3639 O O . ALA A 1 467 ? 21.262 17.318 -11.534 1.00 72.12 467 ALA A O 1
ATOM 3640 N N . LEU A 1 468 ? 21.098 19.475 -12.176 1.00 76.69 468 LEU A N 1
ATOM 3641 C CA . LEU A 1 468 ? 20.442 19.236 -13.467 1.00 76.69 468 LEU A CA 1
ATOM 3642 C C . LEU A 1 468 ? 21.407 18.556 -14.450 1.00 76.69 468 LEU A C 1
ATOM 3644 O O . LEU A 1 468 ? 21.153 17.426 -14.858 1.00 76.69 468 LEU A O 1
ATOM 3648 N N . CYS A 1 469 ? 22.600 19.120 -14.673 1.00 82.88 469 CYS A N 1
ATOM 3649 C CA . CYS A 1 469 ? 23.643 18.483 -15.488 1.00 82.88 469 CYS A CA 1
ATOM 3650 C C . CYS A 1 469 ? 24.080 17.106 -14.954 1.00 82.88 469 CYS A C 1
ATOM 3652 O O . CYS A 1 469 ? 24.465 16.234 -15.733 1.00 82.88 469 CYS A O 1
ATOM 3654 N N . CYS A 1 470 ? 24.007 16.872 -13.637 1.00 81.44 470 CYS A N 1
ATOM 3655 C CA . CYS A 1 470 ? 24.208 15.540 -13.065 1.00 81.44 470 CYS A CA 1
ATOM 3656 C C . CYS A 1 470 ? 23.118 14.564 -13.549 1.00 81.44 470 CYS A C 1
ATOM 3658 O O . CYS A 1 470 ? 23.450 13.504 -14.076 1.00 81.44 470 CYS A O 1
ATOM 3660 N N . LYS A 1 471 ? 21.833 14.936 -13.462 1.00 80.31 471 LYS A N 1
ATOM 3661 C CA . LYS A 1 471 ? 20.694 14.106 -13.904 1.00 80.31 471 LYS A CA 1
ATOM 3662 C C . LYS A 1 471 ? 20.692 13.892 -15.422 1.00 80.31 471 LYS A C 1
ATOM 3664 O O . LYS A 1 471 ? 20.634 12.742 -15.850 1.00 80.31 471 LYS A O 1
ATOM 3669 N N . MET A 1 472 ? 20.929 14.940 -16.212 1.00 84.69 472 MET A N 1
ATOM 3670 C CA . MET A 1 472 ? 21.120 14.864 -17.668 1.00 84.69 472 MET A CA 1
ATOM 3671 C C . MET A 1 472 ? 22.292 13.935 -18.058 1.00 84.69 472 MET A C 1
ATOM 3673 O O . MET A 1 472 ? 22.234 13.225 -19.063 1.00 84.69 472 MET A O 1
ATOM 3677 N N . SER A 1 473 ? 23.357 13.869 -17.248 1.00 87.06 473 SER A N 1
ATOM 3678 C CA . SER A 1 473 ? 24.454 12.921 -17.486 1.00 87.06 473 SER A CA 1
ATOM 3679 C C . SER A 1 473 ? 24.053 11.469 -17.197 1.00 87.06 473 SER A C 1
ATOM 3681 O O . SER A 1 473 ? 24.474 10.575 -17.930 1.00 87.06 473 SER A O 1
ATOM 3683 N N . TYR A 1 474 ? 23.230 11.218 -16.171 1.00 83.69 474 TYR A N 1
ATOM 3684 C CA . TYR A 1 474 ? 22.638 9.895 -15.929 1.00 83.69 474 TYR A CA 1
ATOM 3685 C C . TYR A 1 474 ? 21.633 9.510 -17.038 1.00 83.69 474 TYR A C 1
ATOM 3687 O O . TYR A 1 474 ? 21.617 8.347 -17.453 1.00 83.69 474 TYR A O 1
ATOM 3695 N N . GLU A 1 475 ? 20.857 10.469 -17.568 1.00 83.81 475 GLU A N 1
ATOM 3696 C CA . GLU A 1 475 ? 19.990 10.294 -18.747 1.00 83.81 475 GLU A CA 1
ATOM 3697 C C . GLU A 1 475 ? 20.764 9.794 -19.955 1.00 83.81 475 GLU A C 1
ATOM 3699 O O . GLU A 1 475 ? 20.441 8.742 -20.519 1.00 83.81 475 GLU A O 1
ATOM 3704 N N . PHE A 1 476 ? 21.809 10.529 -20.323 1.00 88.25 476 PHE A N 1
ATOM 3705 C CA . PHE A 1 476 ? 22.629 10.219 -21.478 1.00 88.25 476 PHE A CA 1
ATOM 3706 C C . PHE A 1 476 ? 23.334 8.859 -21.324 1.00 88.25 476 PHE A C 1
ATOM 3708 O O . PHE A 1 476 ? 23.241 8.006 -22.211 1.00 88.25 476 PHE A O 1
ATOM 3715 N N . ASP A 1 477 ? 23.927 8.585 -20.158 1.00 87.94 477 ASP A N 1
ATOM 3716 C CA . ASP A 1 477 ? 24.595 7.309 -19.873 1.00 87.94 477 ASP A CA 1
ATOM 3717 C C . ASP A 1 477 ? 23.640 6.107 -19.903 1.00 87.94 477 ASP A C 1
ATOM 3719 O O . ASP A 1 477 ? 24.011 5.024 -20.369 1.00 87.94 477 ASP A O 1
ATOM 3723 N N . ALA A 1 478 ? 22.405 6.252 -19.415 1.00 82.00 478 ALA A N 1
ATOM 3724 C CA . ALA A 1 478 ? 21.415 5.183 -19.504 1.00 82.00 478 ALA A CA 1
ATOM 3725 C C . ALA A 1 478 ? 20.829 5.040 -20.910 1.00 82.00 478 ALA A C 1
ATOM 3727 O O . ALA A 1 478 ? 20.513 3.915 -21.310 1.00 82.00 478 ALA A O 1
ATOM 3728 N N . PHE A 1 479 ? 20.711 6.129 -21.678 1.00 83.50 479 PHE A N 1
ATOM 3729 C CA . PHE A 1 479 ? 20.344 6.042 -23.086 1.00 83.50 479 PHE A CA 1
ATOM 3730 C C . PHE A 1 479 ? 21.391 5.251 -23.876 1.00 83.50 479 PHE A C 1
ATOM 3732 O O . PHE A 1 479 ? 21.008 4.322 -24.590 1.00 83.50 479 PHE A O 1
ATOM 3739 N N . LEU A 1 480 ? 22.685 5.547 -23.710 1.00 83.88 480 LEU A N 1
ATOM 3740 C CA . LEU A 1 480 ? 23.781 4.818 -24.359 1.00 83.88 480 LEU A CA 1
ATOM 3741 C C . LEU A 1 480 ? 23.727 3.319 -24.024 1.00 83.88 480 LEU A C 1
ATOM 3743 O O . LEU A 1 480 ? 23.678 2.483 -24.932 1.00 83.88 480 LEU A O 1
ATOM 3747 N N . LYS A 1 481 ? 23.608 2.979 -22.732 1.00 82.12 481 LYS A N 1
ATOM 3748 C CA . LYS A 1 481 ? 23.462 1.595 -22.230 1.00 82.12 481 LYS A CA 1
ATOM 3749 C C . LYS A 1 481 ? 22.171 0.909 -22.700 1.00 82.12 481 LYS A C 1
ATOM 3751 O O . LYS A 1 481 ? 22.091 -0.318 -22.728 1.00 82.12 481 LYS A O 1
ATOM 3756 N N . SER A 1 482 ? 21.143 1.669 -23.072 1.00 70.12 482 SER A N 1
ATOM 3757 C CA . SER A 1 482 ? 19.924 1.134 -23.674 1.00 70.12 482 SER A CA 1
ATOM 3758 C C . SER A 1 482 ? 20.109 0.960 -25.185 1.00 70.12 482 SER A C 1
ATOM 3760 O O . SER A 1 482 ? 20.511 1.888 -25.873 1.00 70.12 482 SER A O 1
ATOM 3762 N N . ASN A 1 483 ? 19.744 -0.186 -25.765 1.00 70.56 483 ASN A N 1
ATOM 3763 C CA . ASN A 1 483 ? 19.790 -0.381 -27.226 1.00 70.56 483 ASN A CA 1
ATOM 3764 C C . ASN A 1 483 ? 18.601 0.299 -27.949 1.00 70.56 483 ASN A C 1
ATOM 3766 O O . ASN A 1 483 ? 17.868 -0.327 -28.717 1.00 70.56 483 ASN A O 1
ATOM 3770 N N . LYS A 1 484 ? 18.355 1.582 -27.650 1.00 74.00 484 LYS A N 1
ATOM 3771 C CA . LYS A 1 484 ? 17.261 2.405 -28.191 1.00 74.00 484 LYS A CA 1
ATOM 3772 C C . LYS A 1 484 ? 17.769 3.357 -29.279 1.00 74.00 484 LYS A C 1
ATOM 3774 O O . LYS A 1 484 ? 18.959 3.656 -29.360 1.00 74.00 484 LYS A O 1
ATOM 3779 N N . LYS A 1 485 ? 16.856 3.774 -30.162 1.00 78.38 485 LYS A N 1
ATOM 3780 C CA . LYS A 1 485 ? 17.164 4.483 -31.421 1.00 78.38 485 LYS A CA 1
ATOM 3781 C C . LYS A 1 485 ? 17.133 6.005 -31.288 1.00 78.38 485 LYS A C 1
ATOM 3783 O O . LYS A 1 485 ? 17.830 6.675 -32.045 1.00 78.38 485 LYS A O 1
ATOM 3788 N N . TRP A 1 486 ? 16.333 6.507 -30.351 1.00 80.25 486 TRP A N 1
ATOM 3789 C CA . TRP A 1 486 ? 16.137 7.925 -30.077 1.00 80.25 486 TRP A CA 1
ATOM 3790 C C . TRP A 1 486 ? 16.190 8.174 -28.569 1.00 80.25 486 TRP A C 1
ATOM 3792 O O . TRP A 1 486 ? 15.478 7.513 -27.810 1.00 80.25 486 TRP A O 1
ATOM 3802 N N . TRP A 1 487 ? 17.018 9.129 -28.159 1.00 88.12 487 TRP A N 1
ATOM 3803 C CA . TRP A 1 487 ? 16.925 9.795 -26.859 1.00 88.12 487 TRP A CA 1
ATOM 3804 C C . TRP A 1 487 ? 15.989 10.989 -27.034 1.00 88.12 487 TRP A C 1
ATOM 3806 O O . TRP A 1 487 ? 16.112 11.675 -28.049 1.00 88.12 487 TRP A O 1
ATOM 3816 N N . CYS A 1 488 ? 15.054 11.230 -26.114 1.00 87.38 488 CYS A N 1
ATOM 3817 C CA . CYS A 1 488 ? 14.203 12.416 -26.146 1.00 87.38 488 CYS A CA 1
ATOM 3818 C C . CYS A 1 488 ? 14.040 13.006 -24.741 1.00 87.38 488 CYS A C 1
ATOM 3820 O O . CYS A 1 488 ? 13.326 12.449 -23.917 1.00 87.38 488 CYS A O 1
ATOM 3822 N N . HIS A 1 489 ? 14.679 14.132 -24.458 1.00 87.62 489 HIS A N 1
ATOM 3823 C CA . HIS A 1 489 ? 14.531 14.805 -23.170 1.00 87.62 489 HIS A CA 1
ATOM 3824 C C . HIS A 1 489 ? 13.229 15.632 -23.126 1.00 87.62 489 HIS A C 1
ATOM 3826 O O . HIS A 1 489 ? 12.829 16.197 -24.149 1.00 87.62 489 HIS A O 1
ATOM 3832 N N . VAL A 1 490 ? 12.580 15.680 -21.956 1.00 80.25 490 VAL A N 1
ATOM 3833 C CA . VAL A 1 490 ? 11.413 16.513 -21.593 1.00 80.25 490 VAL A CA 1
ATOM 3834 C C . VAL A 1 490 ? 11.418 16.759 -20.078 1.00 80.25 490 VAL A C 1
ATOM 3836 O O . VAL A 1 490 ? 11.892 15.900 -19.336 1.00 80.25 490 VAL A O 1
ATOM 3839 N N . ASP A 1 491 ? 10.849 17.884 -19.641 1.00 74.81 491 ASP A N 1
ATOM 3840 C CA . ASP A 1 491 ? 10.736 18.273 -18.227 1.00 74.81 491 ASP A CA 1
ATOM 3841 C C . ASP A 1 491 ? 9.457 17.759 -17.535 1.00 74.81 491 ASP A C 1
ATOM 3843 O O . ASP A 1 491 ? 8.470 17.381 -18.178 1.00 74.81 491 ASP A O 1
ATOM 3847 N N . ASP A 1 492 ? 9.441 17.811 -16.196 1.00 69.75 492 ASP A N 1
ATOM 3848 C CA . ASP A 1 492 ? 8.312 17.381 -15.359 1.00 69.75 492 ASP A CA 1
ATOM 3849 C C . ASP A 1 492 ? 7.102 18.339 -15.332 1.00 69.75 492 ASP A C 1
ATOM 3851 O O . ASP A 1 492 ? 6.095 18.027 -14.686 1.00 69.75 492 ASP A O 1
ATOM 3855 N N . ASP A 1 493 ? 7.136 19.407 -16.142 1.00 71.44 493 ASP A N 1
ATOM 3856 C CA . ASP A 1 493 ? 6.006 20.294 -16.465 1.00 71.44 493 ASP A CA 1
ATOM 3857 C C . ASP A 1 493 ? 5.392 20.082 -17.873 1.00 71.44 493 ASP A C 1
ATOM 3859 O O . ASP A 1 493 ? 4.387 20.709 -18.212 1.00 71.44 493 ASP A O 1
ATOM 3863 N N . THR A 1 494 ? 5.969 19.205 -18.708 1.00 77.19 494 THR A N 1
ATOM 3864 C CA . THR A 1 494 ? 5.661 19.103 -20.145 1.00 77.19 494 THR A CA 1
ATOM 3865 C C . THR A 1 494 ? 4.826 17.868 -20.538 1.00 77.19 494 THR A C 1
ATOM 3867 O O . THR A 1 494 ? 5.239 16.716 -20.405 1.00 77.19 494 THR A O 1
ATOM 3870 N N . TYR A 1 495 ? 3.637 18.093 -21.111 1.00 81.44 495 TYR A N 1
ATOM 3871 C CA . TYR A 1 495 ? 2.787 17.068 -21.733 1.00 81.44 495 TYR A CA 1
ATOM 3872 C C . TYR A 1 495 ? 3.349 16.626 -23.091 1.00 81.44 495 TYR A C 1
ATOM 3874 O O . TYR A 1 495 ? 3.751 17.471 -23.891 1.00 81.44 495 TYR A O 1
ATOM 3882 N N . VAL A 1 496 ? 3.284 15.326 -23.422 1.00 80.56 496 VAL A N 1
ATOM 3883 C CA . VAL A 1 496 ? 3.797 14.785 -24.697 1.00 80.56 496 VAL A CA 1
ATOM 3884 C C . VAL A 1 496 ? 2.718 14.045 -25.496 1.00 80.56 496 VAL A C 1
ATOM 3886 O O . VAL A 1 496 ? 2.234 12.978 -25.116 1.00 80.56 496 VAL A O 1
ATOM 3889 N N . ASN A 1 497 ? 2.388 14.541 -26.686 1.00 83.56 497 ASN A N 1
ATOM 3890 C CA . ASN A 1 497 ? 1.556 13.833 -27.657 1.00 83.56 497 ASN A CA 1
ATOM 3891 C C . ASN A 1 497 ? 2.380 12.735 -28.354 1.00 83.56 497 ASN A C 1
ATOM 3893 O O . ASN A 1 497 ? 2.930 12.914 -29.444 1.00 83.56 497 ASN A O 1
ATOM 3897 N N . VAL A 1 498 ? 2.477 11.564 -27.717 1.00 75.50 498 VAL A N 1
ATOM 3898 C CA . VAL A 1 498 ? 3.352 10.475 -28.188 1.00 75.50 498 VAL A CA 1
ATOM 3899 C C . VAL A 1 498 ? 2.949 9.934 -29.573 1.00 75.50 498 VAL A C 1
ATOM 3901 O O . VAL A 1 498 ? 3.797 9.387 -30.281 1.00 75.50 498 VAL A O 1
ATOM 3904 N N . LYS A 1 499 ? 1.695 10.121 -30.015 1.00 76.31 499 LYS A N 1
ATOM 3905 C CA . LYS A 1 499 ? 1.290 9.836 -31.403 1.00 76.31 499 LYS A CA 1
ATOM 3906 C C . LYS A 1 499 ? 2.004 10.787 -32.372 1.00 76.31 499 LYS A C 1
ATOM 3908 O O . LYS A 1 499 ? 2.757 10.323 -33.228 1.00 76.31 499 LYS A O 1
ATOM 3913 N N . ALA A 1 500 ? 1.845 12.097 -32.178 1.00 82.00 500 ALA A N 1
ATOM 3914 C CA . ALA A 1 500 ? 2.485 13.123 -33.001 1.00 82.00 500 ALA A CA 1
ATOM 3915 C C . ALA A 1 500 ? 4.027 13.047 -32.970 1.00 82.00 500 ALA A C 1
ATOM 3917 O O . ALA A 1 500 ? 4.674 13.315 -33.987 1.00 82.00 500 ALA A O 1
ATOM 3918 N N . LEU A 1 501 ? 4.614 12.634 -31.837 1.00 81.81 501 LEU A N 1
ATOM 3919 C CA . LEU A 1 501 ? 6.052 12.376 -31.703 1.00 81.81 501 LEU A CA 1
ATOM 3920 C C . LEU A 1 501 ? 6.504 11.169 -32.540 1.00 81.81 501 LEU A C 1
ATOM 3922 O O . LEU A 1 501 ? 7.466 11.277 -33.300 1.00 81.81 501 LEU A O 1
ATOM 3926 N N . LYS A 1 502 ? 5.803 10.028 -32.455 1.00 75.75 502 LYS A N 1
ATOM 3927 C CA . LYS A 1 502 ? 6.111 8.828 -33.259 1.00 75.75 502 LYS A CA 1
ATOM 3928 C C . LYS A 1 502 ? 5.987 9.111 -34.765 1.00 75.75 502 LYS A C 1
ATOM 3930 O O . LYS A 1 502 ? 6.841 8.671 -35.528 1.00 75.75 502 LYS A O 1
ATOM 3935 N N . GLU A 1 503 ? 4.990 9.896 -35.179 1.00 79.56 503 GLU A N 1
ATOM 3936 C CA . GLU A 1 503 ? 4.790 10.364 -36.566 1.00 79.56 503 GLU A CA 1
ATOM 3937 C C . GLU A 1 503 ? 5.827 11.404 -37.037 1.00 79.56 503 GLU A C 1
ATOM 3939 O O . GLU A 1 503 ? 6.049 11.585 -38.239 1.00 79.56 503 GLU A O 1
ATOM 3944 N N . LEU A 1 504 ? 6.473 12.131 -36.120 1.00 82.75 504 LEU A N 1
ATOM 3945 C CA . LEU A 1 504 ? 7.644 12.940 -36.456 1.00 8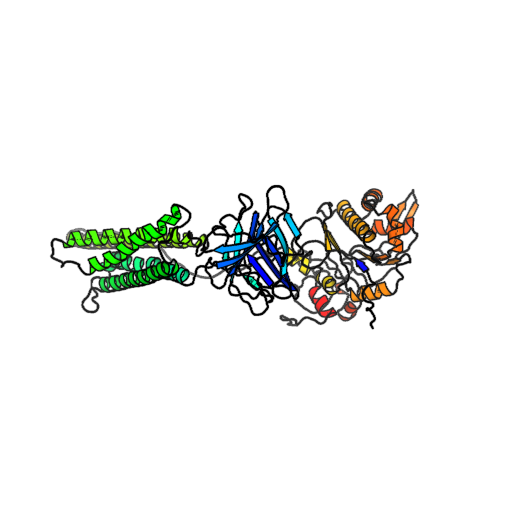2.75 504 LEU A CA 1
ATOM 3946 C C . LEU A 1 504 ? 8.866 12.040 -36.659 1.00 82.75 504 LEU A C 1
ATOM 3948 O O . LEU A 1 504 ? 9.456 12.055 -37.735 1.00 82.75 504 LEU A O 1
ATOM 3952 N N . LEU A 1 505 ? 9.225 11.246 -35.647 1.00 81.62 505 LEU A N 1
ATOM 3953 C CA . LEU A 1 505 ? 10.472 10.476 -35.626 1.00 81.62 505 LEU A CA 1
ATOM 3954 C C . LEU A 1 505 ? 10.514 9.345 -36.664 1.00 81.62 505 LEU A C 1
ATOM 3956 O O . LEU A 1 505 ? 11.600 8.960 -37.089 1.00 81.62 505 LEU A O 1
ATOM 3960 N N . SER A 1 506 ? 9.367 8.835 -37.126 1.00 77.38 506 SER A N 1
ATOM 3961 C CA . SER A 1 506 ? 9.307 7.846 -38.215 1.00 77.38 506 SER A CA 1
ATOM 3962 C C . SER A 1 506 ? 9.803 8.373 -39.569 1.00 77.38 506 SER A C 1
ATOM 3964 O O . SER A 1 506 ? 10.100 7.570 -40.451 1.00 77.38 506 SER A O 1
ATOM 3966 N N . ARG A 1 507 ? 9.920 9.699 -39.736 1.00 83.44 507 ARG A N 1
ATOM 3967 C CA . ARG A 1 507 ? 10.418 10.353 -40.960 1.00 83.44 507 ARG A CA 1
ATOM 3968 C C . ARG A 1 507 ? 11.935 10.571 -40.981 1.00 83.44 507 ARG A C 1
ATOM 3970 O O . ARG A 1 507 ? 12.451 11.044 -41.989 1.00 83.44 507 ARG A O 1
ATOM 3977 N N . TYR A 1 508 ? 12.646 10.222 -39.907 1.00 80.19 508 TYR A N 1
ATOM 3978 C CA . TYR A 1 508 ? 14.091 10.423 -39.777 1.00 80.19 508 TYR A CA 1
ATOM 3979 C C . TYR A 1 508 ? 14.816 9.091 -39.554 1.00 80.19 508 TYR A C 1
ATOM 3981 O O . TYR A 1 508 ? 14.391 8.250 -38.762 1.00 80.19 508 TYR A O 1
ATOM 3989 N N . GLU A 1 509 ? 15.933 8.887 -40.254 1.00 78.56 509 GLU A N 1
ATOM 3990 C CA . GLU A 1 509 ? 16.706 7.643 -40.182 1.00 78.56 509 GLU A CA 1
ATOM 3991 C C . GLU A 1 509 ? 17.684 7.682 -38.983 1.00 78.56 509 GLU A C 1
ATOM 3993 O O . GLU A 1 509 ? 18.603 8.502 -38.994 1.00 78.56 509 GLU A O 1
ATOM 3998 N N . PRO A 1 510 ? 17.541 6.828 -37.945 1.00 77.50 510 PRO A N 1
ATOM 3999 C CA . PRO A 1 510 ? 18.309 6.941 -36.691 1.00 77.50 510 PRO A CA 1
ATOM 4000 C C . PRO A 1 510 ? 19.780 6.487 -36.790 1.00 77.50 510 PRO A C 1
ATOM 4002 O O . PRO A 1 510 ? 20.528 6.597 -35.818 1.00 77.50 510 PRO A O 1
ATOM 4005 N N . SER A 1 511 ? 20.177 5.960 -37.949 1.00 77.44 511 SER A N 1
ATOM 4006 C CA . SER A 1 511 ? 21.554 5.681 -38.384 1.00 77.44 511 SER A CA 1
ATOM 4007 C C . SER A 1 511 ? 22.323 6.948 -38.787 1.00 77.44 511 SER A C 1
ATOM 4009 O O . SER A 1 511 ? 23.552 6.931 -38.814 1.00 77.44 511 SER A O 1
ATOM 4011 N N . ARG A 1 512 ? 21.617 8.045 -39.089 1.00 86.94 512 ARG A N 1
A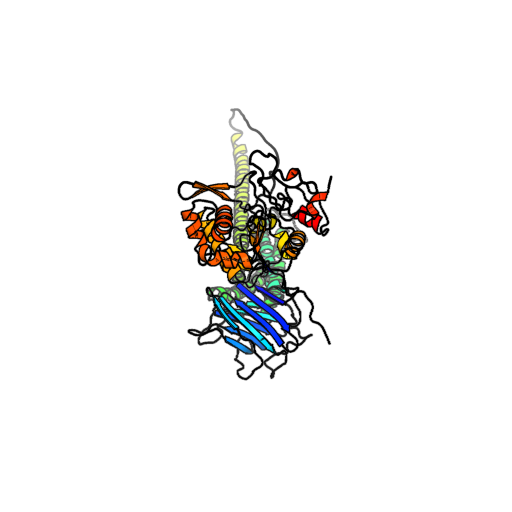TOM 4012 C CA . ARG A 1 512 ? 22.191 9.357 -39.414 1.00 86.94 512 ARG A CA 1
ATOM 4013 C C . ARG A 1 512 ? 22.143 10.278 -38.203 1.00 86.94 512 ARG A C 1
ATOM 4015 O O . ARG A 1 512 ? 21.384 10.042 -37.259 1.00 86.94 512 ARG A O 1
ATOM 4022 N N . ASP A 1 513 ? 22.934 11.338 -38.248 1.00 93.38 513 ASP A N 1
ATOM 4023 C CA . ASP A 1 513 ? 23.016 12.312 -37.167 1.00 93.38 513 ASP A CA 1
ATOM 4024 C C . ASP A 1 513 ? 21.819 13.266 -37.219 1.00 93.38 513 ASP A C 1
ATOM 4026 O O . ASP A 1 513 ? 21.638 13.999 -38.190 1.00 93.38 513 ASP A O 1
ATOM 4030 N N . TRP A 1 514 ? 20.990 13.252 -36.175 1.00 92.62 514 TRP A N 1
ATOM 4031 C CA . TRP A 1 514 ? 19.836 14.138 -36.057 1.00 92.62 514 TRP A CA 1
ATOM 4032 C C . TRP A 1 514 ? 19.741 14.692 -34.642 1.00 92.62 514 TRP A C 1
ATOM 4034 O O . TRP A 1 514 ? 19.634 13.929 -33.683 1.00 92.62 514 TRP A O 1
ATOM 4044 N N . TYR A 1 515 ? 19.704 16.018 -34.545 1.00 95.75 515 TYR A N 1
ATOM 4045 C CA . TYR A 1 515 ? 19.293 16.772 -33.364 1.00 95.75 515 TYR A CA 1
ATOM 4046 C C . TYR A 1 515 ? 18.023 17.536 -33.743 1.00 95.75 515 TYR A C 1
ATOM 4048 O O . TYR A 1 515 ? 18.038 18.323 -34.692 1.00 95.75 515 TYR A O 1
ATOM 4056 N N . ILE A 1 516 ? 16.908 17.244 -33.075 1.00 94.81 516 ILE A N 1
ATOM 4057 C CA . ILE A 1 516 ? 15.561 17.693 -33.447 1.00 94.81 516 ILE A CA 1
ATOM 4058 C C . ILE A 1 516 ? 14.912 18.359 -32.235 1.00 94.81 516 ILE A C 1
ATOM 4060 O O . ILE A 1 516 ? 14.894 17.784 -31.153 1.00 94.81 516 ILE A O 1
ATOM 4064 N N . GLY A 1 517 ? 14.339 19.545 -32.415 1.00 94.38 517 GLY A N 1
ATOM 4065 C CA . GLY A 1 517 ? 13.671 20.277 -31.337 1.00 94.38 517 GLY A CA 1
ATOM 4066 C C . GLY A 1 517 ? 13.376 21.714 -31.745 1.00 94.38 517 GLY A C 1
ATOM 4067 O O . GLY A 1 517 ? 13.302 22.022 -32.940 1.00 94.38 517 GLY A O 1
ATOM 4068 N N . ARG A 1 518 ? 13.235 22.613 -30.769 1.00 92.12 518 ARG A N 1
ATOM 4069 C CA . ARG A 1 518 ? 12.950 24.031 -31.013 1.00 92.12 518 ARG A CA 1
ATOM 4070 C C . ARG A 1 518 ? 13.873 24.941 -30.192 1.00 92.12 518 ARG A C 1
ATOM 4072 O O . ARG A 1 518 ? 13.997 24.713 -28.995 1.00 92.12 518 ARG A O 1
ATOM 4079 N N . PRO A 1 519 ? 14.490 25.972 -30.797 1.00 88.94 519 PRO A N 1
ATOM 4080 C CA . PRO A 1 519 ? 15.150 27.030 -30.043 1.00 88.94 519 PRO A CA 1
ATOM 4081 C C . PRO A 1 519 ? 14.111 28.043 -29.542 1.00 88.94 519 PRO A C 1
ATOM 4083 O O . PRO A 1 519 ? 13.271 28.495 -30.326 1.00 88.94 519 PRO A O 1
ATOM 4086 N N . SER A 1 520 ? 14.205 28.454 -28.277 1.00 70.81 520 SER A N 1
ATOM 4087 C CA . SER A 1 520 ? 13.459 29.615 -27.762 1.00 70.81 520 SER A CA 1
ATOM 4088 C C . SER A 1 520 ? 14.083 30.964 -28.161 1.00 70.81 520 SER A C 1
ATOM 4090 O O . SER A 1 520 ? 13.448 32.005 -28.003 1.00 70.81 520 SER A O 1
ATOM 4092 N N . THR A 1 521 ? 15.300 30.977 -28.718 1.00 78.56 521 THR A N 1
ATOM 4093 C CA . THR A 1 521 ? 15.964 32.191 -29.221 1.00 78.56 521 THR A CA 1
ATOM 4094 C C . THR A 1 521 ? 15.629 32.487 -30.690 1.00 78.56 521 THR A C 1
ATOM 4096 O O . THR A 1 521 ? 15.454 31.589 -31.518 1.00 78.56 521 THR A O 1
ATOM 4099 N N . SER A 1 522 ? 15.591 33.775 -31.048 1.00 80.44 522 SER A N 1
ATOM 4100 C CA . SER A 1 522 ? 15.439 34.242 -32.439 1.00 80.44 522 SER A CA 1
ATOM 4101 C C . SER A 1 522 ? 16.732 34.155 -33.263 1.00 80.44 522 SER A C 1
ATOM 4103 O O . SER A 1 522 ? 16.673 34.105 -34.491 1.00 80.44 522 SER A O 1
ATOM 4105 N N . HIS A 1 523 ? 17.881 34.076 -32.590 1.00 86.12 523 HIS A N 1
ATOM 4106 C CA . HIS A 1 523 ? 19.244 34.056 -33.134 1.00 86.12 523 HIS A CA 1
ATOM 4107 C C . HIS A 1 523 ? 20.048 32.913 -32.474 1.00 86.12 523 HIS A C 1
ATOM 4109 O O . HIS A 1 523 ? 19.623 32.429 -31.418 1.00 86.12 523 HIS A O 1
ATOM 4115 N N . PRO A 1 524 ? 21.153 32.419 -33.073 1.00 87.94 524 PRO A N 1
ATOM 4116 C CA . PRO A 1 524 ? 21.986 31.408 -32.421 1.00 87.94 524 PRO A CA 1
ATOM 4117 C C . PRO A 1 524 ? 22.543 31.941 -31.095 1.00 87.94 524 PRO A C 1
ATOM 4119 O O . PRO A 1 524 ? 22.756 33.145 -30.955 1.00 87.94 524 PRO A O 1
ATOM 4122 N N . LEU A 1 525 ? 22.792 31.047 -30.139 1.00 90.44 525 LEU A N 1
ATOM 4123 C CA . LEU A 1 525 ? 23.526 31.395 -28.929 1.00 90.44 525 LEU A CA 1
ATOM 4124 C C . LEU A 1 525 ? 24.989 31.643 -29.303 1.00 90.44 525 LEU A C 1
ATOM 4126 O O . LEU A 1 525 ? 25.578 30.862 -30.050 1.00 90.44 525 LEU A O 1
ATOM 4130 N N . GLU A 1 526 ? 25.547 32.732 -28.795 1.00 90.12 526 GLU A N 1
ATOM 4131 C CA . GLU A 1 526 ? 26.935 33.134 -28.992 1.00 90.12 526 GLU A CA 1
ATOM 4132 C C . GLU A 1 526 ? 27.682 33.025 -27.664 1.00 90.12 526 GLU A C 1
ATOM 4134 O O . GLU A 1 526 ? 27.195 33.489 -26.633 1.00 90.12 526 GLU A O 1
ATOM 4139 N N . ILE A 1 527 ? 28.863 32.414 -27.702 1.00 88.94 527 ILE A N 1
ATOM 4140 C CA . ILE A 1 527 ? 29.828 32.414 -26.599 1.00 88.94 527 ILE A CA 1
ATOM 4141 C C . ILE A 1 527 ? 31.196 32.842 -27.129 1.00 88.94 527 ILE A C 1
ATOM 4143 O O . ILE A 1 527 ? 31.503 32.607 -28.298 1.00 88.94 527 ILE A O 1
ATOM 4147 N N . ASP A 1 528 ? 32.039 33.418 -26.273 1.00 84.75 528 ASP A N 1
ATOM 4148 C CA . ASP A 1 528 ? 33.467 33.503 -26.582 1.00 84.75 528 ASP A CA 1
ATOM 4149 C C . ASP A 1 528 ? 34.083 32.103 -26.448 1.00 84.75 528 ASP A C 1
ATOM 4151 O O . ASP A 1 528 ? 34.009 31.474 -25.388 1.00 84.75 528 ASP A O 1
ATOM 4155 N N . ARG A 1 529 ? 34.698 31.622 -27.529 1.00 81.44 529 ARG A N 1
ATOM 4156 C CA . ARG A 1 529 ? 35.601 30.477 -27.504 1.00 81.44 529 ARG A CA 1
ATOM 4157 C C . ARG A 1 529 ? 36.924 30.869 -28.153 1.00 81.44 529 ARG A C 1
ATOM 4159 O O . ARG A 1 529 ? 36.976 31.192 -29.337 1.00 81.44 529 ARG A O 1
ATOM 4166 N N . ASP A 1 530 ? 37.999 30.808 -27.373 1.00 83.31 530 ASP A N 1
ATOM 4167 C CA . ASP A 1 530 ? 39.367 31.126 -27.804 1.00 83.31 530 ASP A CA 1
ATOM 4168 C C . ASP A 1 530 ? 39.533 32.557 -28.369 1.00 83.31 530 ASP A C 1
ATOM 4170 O O . ASP A 1 530 ? 40.293 32.784 -29.316 1.00 83.31 530 ASP A O 1
ATOM 4174 N N . ARG A 1 531 ? 38.837 33.533 -27.760 1.00 77.94 531 ARG A N 1
ATOM 4175 C CA . ARG A 1 531 ? 38.762 34.954 -28.161 1.00 77.94 531 ARG A CA 1
ATOM 4176 C C . ARG A 1 531 ? 38.094 35.159 -29.521 1.00 77.94 531 ARG A C 1
ATOM 4178 O O . ARG A 1 531 ? 38.511 36.016 -30.306 1.00 77.94 531 ARG A O 1
ATOM 4185 N N . LYS A 1 532 ? 37.081 34.344 -29.823 1.00 84.25 532 LYS A N 1
ATOM 4186 C CA . LYS A 1 532 ? 36.307 34.372 -31.072 1.00 84.25 532 LYS A CA 1
ATOM 4187 C C . LYS A 1 532 ? 34.832 34.064 -30.795 1.00 84.25 532 LYS A C 1
ATOM 4189 O O . LYS A 1 532 ? 34.547 33.180 -29.988 1.00 84.25 532 LYS A O 1
ATOM 4194 N N . PRO A 1 533 ? 33.892 34.729 -31.489 1.00 87.50 533 PRO A N 1
ATOM 4195 C CA . PRO A 1 533 ? 32.475 34.434 -31.343 1.00 87.50 533 PRO A CA 1
ATOM 4196 C C . PRO A 1 533 ? 32.161 33.052 -31.930 1.00 87.50 533 PRO A C 1
ATOM 4198 O O . PRO A 1 533 ? 32.390 32.784 -33.113 1.00 87.50 533 PRO A O 1
ATOM 4201 N N . PHE A 1 534 ? 31.639 32.158 -31.094 1.00 89.12 534 PHE A N 1
ATOM 4202 C CA . PHE A 1 534 ? 31.193 30.827 -31.483 1.00 89.12 534 PHE A CA 1
ATOM 4203 C C . PHE A 1 534 ? 29.666 30.757 -31.412 1.00 89.12 534 PHE A C 1
ATOM 4205 O O . PHE A 1 534 ? 29.081 30.665 -30.333 1.00 89.12 534 PHE A O 1
ATOM 4212 N N . HIS A 1 535 ? 29.021 30.819 -32.580 1.00 92.19 535 HIS A N 1
ATOM 4213 C CA . HIS A 1 535 ? 27.563 30.811 -32.699 1.00 92.19 535 HIS A CA 1
ATOM 4214 C C . HIS A 1 535 ? 27.029 29.394 -32.959 1.00 92.19 535 HIS A C 1
ATOM 4216 O O . HIS A 1 535 ? 27.410 28.762 -33.948 1.00 92.19 535 HIS A O 1
ATOM 4222 N N . PHE A 1 536 ? 26.085 28.923 -32.143 1.00 92.94 536 PHE A N 1
ATOM 4223 C CA . PHE A 1 536 ? 25.442 27.614 -32.300 1.00 92.94 536 PHE A CA 1
ATOM 4224 C C . PHE A 1 536 ? 23.936 27.652 -31.995 1.00 92.94 536 PHE A C 1
ATOM 4226 O O . PHE A 1 536 ? 23.412 28.598 -31.412 1.00 92.94 536 PHE A O 1
ATOM 4233 N N . TRP A 1 537 ? 23.203 26.620 -32.421 1.00 93.81 537 TRP A N 1
ATOM 4234 C CA . TRP A 1 537 ? 21.768 26.484 -32.145 1.00 93.81 537 TRP A CA 1
ATOM 4235 C C . TRP A 1 537 ? 21.518 25.304 -31.208 1.00 93.81 537 TRP A C 1
ATOM 4237 O O . TRP A 1 537 ? 21.804 24.166 -31.572 1.00 93.81 537 TRP A O 1
ATOM 4247 N N . PHE A 1 538 ? 20.921 25.579 -30.050 1.00 94.00 538 PHE A N 1
ATOM 4248 C CA . PHE A 1 538 ? 20.439 24.577 -29.100 1.00 94.00 538 PHE A CA 1
ATOM 4249 C C . PHE A 1 538 ? 18.907 24.464 -29.159 1.00 94.00 538 PHE A C 1
ATOM 4251 O O . PHE A 1 538 ? 18.218 25.397 -29.583 1.00 94.00 538 PHE A O 1
ATOM 4258 N N . ALA A 1 539 ? 18.375 23.303 -28.785 1.00 93.81 539 ALA A N 1
ATOM 4259 C CA . ALA A 1 539 ? 16.953 23.104 -28.529 1.00 93.81 539 ALA A CA 1
ATOM 4260 C C . ALA A 1 539 ? 16.688 23.276 -27.032 1.00 93.81 539 ALA A C 1
ATOM 4262 O O . ALA A 1 539 ? 17.458 22.767 -26.225 1.00 93.81 539 ALA A O 1
ATOM 4263 N N . THR A 1 540 ? 15.616 23.979 -26.679 1.00 88.69 540 THR A N 1
ATOM 4264 C CA . THR A 1 540 ? 15.343 24.359 -25.289 1.00 88.69 540 THR A CA 1
ATOM 4265 C C . THR A 1 540 ? 14.752 23.199 -24.480 1.00 88.69 540 THR A C 1
ATOM 4267 O O . THR A 1 540 ? 13.788 22.578 -24.932 1.00 88.69 540 THR A O 1
ATOM 4270 N N . GLY A 1 541 ? 15.304 22.937 -23.288 1.00 81.06 541 GLY A N 1
ATOM 4271 C CA . GLY A 1 541 ? 14.969 21.797 -22.413 1.00 81.06 541 GLY A CA 1
ATOM 4272 C C . GLY A 1 541 ? 13.466 21.634 -22.173 1.00 81.06 541 GLY A C 1
ATOM 4273 O O . GLY A 1 541 ? 12.868 20.686 -22.682 1.00 81.06 541 GLY A O 1
ATOM 4274 N N . GLY A 1 542 ? 12.832 22.642 -21.566 1.00 75.69 542 GLY A N 1
ATOM 4275 C CA . GLY A 1 542 ? 11.387 22.684 -21.281 1.00 75.69 542 GLY A CA 1
ATOM 4276 C C . GLY A 1 542 ? 10.455 22.858 -22.488 1.00 75.69 542 GLY A C 1
ATOM 4277 O O . GLY A 1 542 ? 9.274 23.152 -22.321 1.00 75.69 542 GLY A O 1
ATOM 4278 N N . ALA A 1 543 ? 10.959 22.721 -23.719 1.00 85.31 543 ALA A N 1
ATOM 4279 C CA . ALA A 1 543 ? 10.131 22.445 -24.900 1.00 85.31 543 ALA A CA 1
ATOM 4280 C C . ALA A 1 543 ? 10.221 20.969 -25.332 1.00 85.31 543 ALA A C 1
ATOM 4282 O O . ALA A 1 543 ? 9.349 20.483 -26.052 1.00 85.31 543 ALA A O 1
ATOM 4283 N N . GLY A 1 544 ? 11.262 20.254 -24.911 1.00 88.62 544 GLY A N 1
ATOM 4284 C CA . GLY A 1 544 ? 11.616 18.908 -25.335 1.00 88.62 544 GLY A CA 1
ATOM 4285 C C . GLY A 1 544 ? 12.454 18.867 -26.617 1.00 88.62 544 GLY A C 1
ATOM 4286 O O . GLY A 1 544 ? 12.260 19.645 -27.557 1.00 88.62 544 GLY A O 1
ATOM 4287 N N . PHE A 1 545 ? 13.380 17.909 -26.681 1.00 93.00 545 PHE A N 1
ATOM 4288 C CA . PHE A 1 545 ? 14.225 17.651 -27.853 1.00 93.00 545 PHE A CA 1
ATOM 4289 C C . PHE A 1 545 ? 14.494 16.156 -28.036 1.00 93.00 545 PHE A C 1
ATOM 4291 O O . PHE A 1 545 ? 14.355 15.382 -27.098 1.00 93.00 545 PHE A O 1
ATOM 4298 N N . CYS A 1 546 ? 14.909 15.740 -29.236 1.00 92.56 546 CYS A N 1
ATOM 4299 C CA . CYS A 1 546 ? 15.289 14.362 -29.552 1.00 92.56 546 CYS A CA 1
ATOM 4300 C C . CYS A 1 546 ? 16.619 14.276 -30.316 1.00 92.56 546 CYS A C 1
ATOM 4302 O O . CYS A 1 546 ? 16.903 15.094 -31.194 1.00 92.56 546 CYS A O 1
ATOM 4304 N N . ILE A 1 547 ? 17.406 13.238 -30.021 1.00 93.06 547 ILE A N 1
ATOM 4305 C CA . ILE A 1 547 ? 18.722 12.948 -30.609 1.00 93.06 547 ILE A CA 1
ATOM 4306 C C . ILE A 1 547 ? 18.766 11.495 -31.107 1.00 93.06 547 ILE A C 1
ATOM 4308 O O . ILE A 1 547 ? 18.300 10.576 -30.425 1.00 93.06 547 ILE A O 1
ATOM 4312 N N . SER A 1 548 ? 19.314 11.272 -32.306 1.00 89.31 548 SER A N 1
ATOM 4313 C CA . SER A 1 548 ? 19.479 9.927 -32.876 1.00 89.31 548 SER A CA 1
ATOM 4314 C C . SER A 1 548 ? 20.619 9.147 -32.214 1.00 89.31 548 SER A C 1
ATOM 4316 O O . SER A 1 548 ? 21.609 9.726 -31.765 1.00 89.31 548 SER A O 1
ATOM 4318 N N . ARG A 1 549 ? 20.531 7.807 -32.202 1.00 85.12 549 ARG A N 1
ATOM 4319 C CA . ARG A 1 549 ? 21.606 6.961 -31.648 1.00 85.12 549 ARG A CA 1
ATOM 4320 C C . ARG A 1 549 ? 22.961 7.205 -32.323 1.00 85.12 549 ARG A C 1
ATOM 4322 O O . ARG A 1 549 ? 23.971 7.170 -31.632 1.00 85.12 549 ARG A O 1
ATOM 4329 N N . SER A 1 550 ? 22.988 7.464 -33.634 1.00 89.19 550 SER A N 1
ATOM 4330 C CA . SER A 1 550 ? 24.237 7.753 -34.358 1.00 89.19 550 SER A CA 1
ATOM 4331 C C . SER A 1 550 ? 24.950 8.989 -33.799 1.00 89.19 550 SER A C 1
ATOM 4333 O O . SER A 1 550 ? 26.116 8.909 -33.417 1.00 89.19 550 SER A O 1
ATOM 4335 N N . LEU A 1 551 ? 24.213 10.094 -33.624 1.00 92.88 551 LEU A N 1
ATOM 4336 C CA . LEU A 1 551 ? 24.757 11.327 -33.055 1.00 92.88 551 LEU A CA 1
ATOM 4337 C C . LEU A 1 551 ? 25.142 11.155 -31.578 1.00 92.88 551 LEU A C 1
ATOM 4339 O O . LEU A 1 551 ? 26.206 11.611 -31.168 1.00 92.88 551 LEU A O 1
ATOM 4343 N N . ALA A 1 552 ? 24.325 10.446 -30.794 1.00 91.56 552 ALA A N 1
ATOM 4344 C CA . ALA A 1 552 ? 24.625 10.153 -29.393 1.00 91.56 552 ALA A CA 1
ATOM 4345 C C . ALA A 1 552 ? 25.951 9.386 -29.223 1.00 91.56 552 ALA A C 1
ATOM 4347 O O . ALA A 1 552 ? 26.773 9.768 -28.398 1.00 91.56 552 ALA A O 1
ATOM 4348 N N . LEU A 1 553 ? 26.206 8.357 -30.039 1.00 91.75 553 LEU A N 1
ATOM 4349 C CA . LEU A 1 553 ? 27.468 7.602 -30.002 1.00 91.75 553 LEU A CA 1
ATOM 4350 C C . LEU A 1 553 ? 28.678 8.445 -30.453 1.00 91.75 553 LEU A C 1
ATOM 4352 O O . LEU A 1 553 ? 29.793 8.202 -30.006 1.00 91.75 553 LEU A O 1
ATOM 4356 N N . LYS A 1 554 ? 28.481 9.467 -31.298 1.00 95.00 554 LYS A N 1
ATOM 4357 C CA . LYS A 1 554 ? 29.555 10.404 -31.681 1.00 95.00 554 LYS A CA 1
ATOM 4358 C C . LYS A 1 554 ? 29.916 11.397 -30.578 1.00 95.00 554 LYS A C 1
ATOM 4360 O O . LYS A 1 554 ? 31.076 11.784 -30.487 1.00 95.00 554 LYS A O 1
ATOM 4365 N N . ILE A 1 555 ? 28.953 11.798 -29.744 1.00 94.94 555 ILE A N 1
ATOM 4366 C CA . ILE A 1 555 ? 29.196 12.704 -28.607 1.00 94.94 555 ILE A CA 1
ATOM 4367 C C . ILE A 1 555 ? 29.495 11.964 -27.289 1.00 94.94 555 ILE A C 1
ATOM 4369 O O . ILE A 1 555 ? 29.920 12.596 -26.324 1.00 94.94 555 ILE A O 1
ATOM 4373 N N . GLU A 1 556 ? 29.359 10.633 -27.248 1.00 94.19 556 GLU A N 1
ATOM 4374 C CA . GLU A 1 556 ? 29.729 9.775 -26.109 1.00 94.19 556 GLU A CA 1
ATOM 4375 C C . GLU A 1 556 ? 31.137 10.053 -25.536 1.00 94.19 556 GLU A C 1
ATOM 4377 O O . GLU A 1 556 ? 31.247 10.165 -24.313 1.00 94.19 556 GLU A O 1
ATOM 4382 N N . PRO A 1 557 ? 32.204 10.274 -26.337 1.00 94.50 557 PRO A N 1
ATOM 4383 C CA . PRO A 1 557 ? 33.528 10.598 -25.802 1.00 94.50 557 PRO A CA 1
ATOM 4384 C C . PRO A 1 557 ? 33.588 11.893 -24.975 1.00 94.50 557 PRO A C 1
ATOM 4386 O O . PRO A 1 557 ? 34.500 12.025 -24.155 1.00 94.50 557 PRO A O 1
ATOM 4389 N N . TYR A 1 558 ? 32.634 12.810 -25.162 1.00 91.00 558 TYR A N 1
ATOM 4390 C CA . TYR A 1 558 ? 32.604 14.151 -24.565 1.00 91.00 558 TYR A CA 1
ATOM 4391 C C . TYR A 1 558 ? 31.514 14.313 -23.495 1.00 91.00 558 TYR A C 1
ATOM 4393 O O . TYR A 1 558 ? 31.732 15.012 -22.513 1.00 91.00 558 TYR A O 1
ATOM 4401 N N . ALA A 1 559 ? 30.367 13.646 -23.651 1.00 91.06 559 ALA A N 1
ATOM 4402 C CA . ALA A 1 559 ? 29.238 13.728 -22.719 1.00 91.06 559 ALA A CA 1
ATOM 4403 C C . ALA A 1 559 ? 29.081 12.485 -21.816 1.00 91.06 559 ALA A C 1
ATOM 4405 O O . ALA A 1 559 ? 28.563 12.597 -20.705 1.00 91.06 559 ALA A O 1
ATOM 4406 N N . GLY A 1 560 ? 29.530 11.307 -22.262 1.00 89.69 560 GLY A N 1
ATOM 4407 C CA . GLY A 1 560 ? 29.308 10.032 -21.573 1.00 89.69 560 GLY A CA 1
ATOM 4408 C C . GLY A 1 560 ? 30.261 9.771 -20.403 1.00 89.69 560 GLY A C 1
ATOM 4409 O O . GLY A 1 560 ? 31.362 10.320 -20.332 1.00 89.69 560 GLY A O 1
ATOM 4410 N N . GLY A 1 561 ? 29.846 8.905 -19.480 1.00 86.12 561 GLY A N 1
ATOM 4411 C CA . GLY A 1 561 ? 30.614 8.508 -18.299 1.00 86.12 561 GLY A CA 1
ATOM 4412 C C . GLY A 1 561 ? 30.759 9.630 -17.272 1.00 86.12 561 GLY A C 1
ATOM 4413 O O . GLY A 1 561 ? 31.837 9.812 -16.712 1.00 86.12 561 GLY A O 1
ATOM 4414 N N . GLY A 1 562 ? 29.705 10.426 -17.069 1.00 84.44 562 GLY A N 1
ATOM 4415 C CA . GLY A 1 562 ? 29.714 11.593 -16.176 1.00 84.44 562 GLY A CA 1
ATOM 4416 C C . GLY A 1 562 ? 30.280 12.889 -16.777 1.00 84.44 562 GLY A C 1
ATOM 4417 O O . GLY A 1 562 ? 30.147 13.946 -16.158 1.00 84.44 562 GLY A O 1
ATOM 4418 N N . LYS A 1 563 ? 30.899 12.850 -17.968 1.00 90.12 563 LYS A N 1
ATOM 4419 C CA . LYS A 1 563 ? 31.637 13.997 -18.538 1.00 90.12 563 LYS A CA 1
ATOM 4420 C C . LYS A 1 563 ? 30.765 15.206 -18.869 1.00 90.12 563 LYS A C 1
ATOM 4422 O O . LYS A 1 563 ? 31.247 16.330 -18.756 1.00 90.12 563 LYS A O 1
ATOM 4427 N N . LEU A 1 564 ? 29.483 15.012 -19.192 1.00 87.00 564 LEU A N 1
ATOM 4428 C CA . LEU A 1 564 ? 28.545 16.118 -19.414 1.00 87.00 564 LEU A CA 1
ATOM 4429 C C . LEU A 1 564 ? 28.479 17.068 -18.203 1.00 87.00 564 LEU A C 1
ATOM 4431 O O . LEU A 1 564 ? 28.427 18.285 -18.374 1.00 87.00 564 LEU A O 1
ATOM 4435 N N . ARG A 1 565 ? 28.569 16.528 -16.978 1.00 85.69 565 ARG A N 1
ATOM 4436 C CA . ARG A 1 565 ? 28.642 17.329 -15.746 1.00 85.69 565 ARG A CA 1
ATOM 4437 C C . ARG A 1 565 ? 29.908 18.192 -15.708 1.00 85.69 565 ARG A C 1
ATOM 4439 O O . ARG A 1 565 ? 29.831 19.351 -15.317 1.00 85.69 565 ARG A O 1
ATOM 4446 N N . SER A 1 566 ? 31.053 17.656 -16.134 1.00 86.69 566 SER A N 1
ATOM 4447 C CA . SER A 1 566 ? 32.314 18.405 -16.227 1.00 86.69 566 SER A CA 1
ATOM 4448 C C . SER A 1 566 ? 32.249 19.515 -17.278 1.00 86.69 566 SER A C 1
ATOM 4450 O O . SER A 1 566 ? 32.696 20.627 -17.011 1.00 86.69 566 SER A O 1
ATOM 4452 N N . GLU A 1 567 ? 31.644 19.250 -18.438 1.00 87.94 567 GLU A N 1
ATOM 4453 C CA . GLU A 1 567 ? 31.484 20.253 -19.497 1.00 87.94 567 GLU A CA 1
ATOM 4454 C C . GLU A 1 567 ? 30.526 21.387 -19.095 1.00 87.94 567 GLU A C 1
ATOM 4456 O O . GLU A 1 567 ? 30.815 22.546 -19.391 1.00 87.94 567 GLU A O 1
ATOM 4461 N N . CYS A 1 568 ? 29.461 21.105 -18.333 1.00 87.56 568 CYS A N 1
ATOM 4462 C CA . CYS A 1 568 ? 28.623 22.156 -17.741 1.00 87.56 568 CYS A CA 1
ATOM 4463 C C . CYS A 1 568 ? 29.405 23.103 -16.822 1.00 87.56 568 CYS A C 1
ATOM 4465 O O . CYS A 1 568 ? 29.261 24.321 -16.927 1.00 87.56 568 CYS A O 1
ATOM 4467 N N . GLU A 1 569 ? 30.255 22.572 -15.938 1.00 85.75 569 GLU A N 1
ATOM 4468 C CA . GLU A 1 569 ? 31.070 23.418 -15.054 1.00 85.75 569 GLU A CA 1
ATOM 4469 C C . GLU A 1 569 ? 32.245 24.087 -15.788 1.00 85.75 569 GLU A C 1
ATOM 4471 O O . GLU A 1 569 ? 32.724 25.126 -15.344 1.00 85.75 569 GLU A O 1
ATOM 4476 N N . ARG A 1 570 ? 32.684 23.559 -16.940 1.00 87.06 570 ARG A N 1
ATOM 4477 C CA . ARG A 1 570 ? 33.671 24.221 -17.809 1.00 87.06 570 ARG A CA 1
ATOM 4478 C C . ARG A 1 570 ? 33.055 25.413 -18.543 1.00 87.06 570 ARG A C 1
ATOM 4480 O O . ARG A 1 570 ? 33.551 26.531 -18.435 1.00 87.06 570 ARG A O 1
ATOM 4487 N N . ILE A 1 571 ? 31.967 25.183 -19.277 1.00 85.50 571 ILE A N 1
ATOM 4488 C CA . ILE A 1 571 ? 31.350 26.158 -20.196 1.00 85.50 571 ILE A CA 1
ATOM 4489 C C . ILE A 1 571 ? 30.413 27.132 -19.450 1.00 85.50 571 ILE A C 1
ATOM 4491 O O . ILE A 1 571 ? 30.053 28.178 -19.978 1.00 85.50 571 ILE A O 1
ATOM 4495 N N . HIS A 1 572 ? 30.036 26.815 -18.206 1.00 86.69 572 HIS A N 1
ATOM 4496 C CA . HIS A 1 572 ? 29.157 27.602 -17.327 1.00 86.69 572 HIS A CA 1
ATOM 4497 C C . HIS A 1 572 ? 27.693 27.766 -17.798 1.00 86.69 572 HIS A C 1
ATOM 4499 O O . HIS A 1 572 ? 26.900 28.421 -17.114 1.00 86.69 572 HIS A O 1
ATOM 4505 N N . LEU A 1 573 ? 27.304 27.126 -18.903 1.00 87.81 573 LEU A N 1
ATOM 4506 C CA . LEU A 1 573 ? 25.950 27.146 -19.466 1.00 87.81 573 LEU A CA 1
ATOM 4507 C C . LEU A 1 573 ? 25.012 26.078 -18.847 1.00 87.81 573 LEU A C 1
ATOM 4509 O O . LEU A 1 573 ? 25.497 25.123 -18.235 1.00 87.81 573 LEU A O 1
ATOM 4513 N N . PRO A 1 574 ? 23.678 26.212 -19.011 1.00 85.94 574 PRO A N 1
ATOM 4514 C CA . PRO A 1 574 ? 22.710 25.145 -18.733 1.00 85.94 574 PRO A CA 1
ATOM 4515 C C . PRO A 1 574 ? 22.956 23.876 -19.564 1.00 85.94 574 PRO A C 1
ATOM 4517 O O . PRO A 1 574 ? 23.618 23.913 -20.602 1.00 85.94 574 PRO A O 1
ATOM 4520 N N . ASP A 1 575 ? 22.385 22.758 -19.128 1.00 87.00 575 ASP A N 1
ATOM 4521 C CA . ASP A 1 575 ? 22.504 21.444 -19.769 1.00 87.00 575 ASP A CA 1
ATOM 4522 C C . ASP A 1 575 ? 21.983 21.408 -21.214 1.00 87.00 575 ASP A C 1
ATOM 4524 O O . ASP A 1 575 ? 22.674 20.882 -22.090 1.00 87.00 575 ASP A O 1
ATOM 4528 N N . ASP A 1 576 ? 20.823 22.004 -21.498 1.00 90.00 576 ASP A N 1
ATOM 4529 C CA . ASP A 1 576 ? 20.265 22.075 -22.858 1.00 90.00 576 ASP A CA 1
ATOM 4530 C C . ASP A 1 576 ? 21.199 22.813 -23.845 1.00 90.00 576 ASP A C 1
ATOM 4532 O O . ASP A 1 576 ? 21.457 22.354 -24.966 1.00 90.00 576 ASP A O 1
ATOM 4536 N N . CYS A 1 577 ? 21.795 23.910 -23.384 1.00 92.38 577 CYS A N 1
ATOM 4537 C CA . CYS A 1 577 ? 22.787 24.704 -24.092 1.00 92.38 577 CYS A CA 1
ATOM 4538 C C . CYS A 1 577 ? 24.106 23.937 -24.277 1.00 92.38 577 CYS A C 1
ATOM 4540 O O . CYS A 1 577 ? 24.690 23.982 -25.360 1.00 92.38 577 CYS A O 1
ATOM 4542 N N . VAL A 1 578 ? 24.573 23.205 -23.258 1.00 92.44 578 VAL A N 1
ATOM 4543 C CA . VAL A 1 578 ? 25.807 22.400 -23.320 1.00 92.44 578 VAL A CA 1
ATOM 4544 C C . VAL A 1 578 ? 25.655 21.219 -24.280 1.00 92.44 578 VAL A C 1
ATOM 4546 O O . VAL A 1 578 ? 26.564 20.965 -25.068 1.00 92.44 578 VAL A O 1
ATOM 4549 N N . ILE A 1 579 ? 24.498 20.551 -24.308 1.00 93.75 579 ILE A N 1
ATOM 4550 C CA . ILE A 1 579 ? 24.188 19.528 -25.321 1.00 93.75 579 ILE A CA 1
ATOM 4551 C C . ILE A 1 579 ? 24.227 20.133 -26.733 1.00 93.75 579 ILE A C 1
ATOM 4553 O O . ILE A 1 579 ? 24.863 19.565 -27.624 1.00 93.75 579 ILE A O 1
ATOM 4557 N N . GLY A 1 580 ? 23.625 21.311 -26.937 1.00 94.06 580 GLY A N 1
ATOM 4558 C CA . GLY A 1 580 ? 23.693 22.033 -28.213 1.00 94.06 580 GLY A CA 1
ATOM 4559 C C . GLY A 1 580 ? 25.121 22.412 -28.630 1.00 94.06 580 GLY A C 1
ATOM 4560 O O . GLY A 1 580 ? 25.481 22.248 -29.798 1.00 94.06 580 GLY A O 1
ATOM 4561 N N . TYR A 1 581 ? 25.947 22.859 -27.679 1.00 93.44 581 TYR A N 1
ATOM 4562 C CA . TYR A 1 581 ? 27.365 23.166 -27.886 1.00 93.44 581 TYR A CA 1
ATOM 4563 C C . TYR A 1 581 ? 28.158 21.916 -28.295 1.00 93.44 581 TYR A C 1
ATOM 4565 O O . TYR A 1 581 ? 28.783 21.922 -29.353 1.00 93.44 581 TYR A O 1
ATOM 4573 N N . ILE A 1 582 ? 28.088 20.829 -27.514 1.00 94.00 582 ILE A N 1
ATOM 4574 C CA . ILE A 1 582 ? 28.836 19.581 -27.761 1.00 94.00 582 ILE A CA 1
ATOM 4575 C C . ILE A 1 582 ? 28.480 18.998 -29.137 1.00 94.00 582 ILE A C 1
ATOM 4577 O O . ILE A 1 582 ? 29.365 18.586 -29.888 1.00 94.00 582 ILE A O 1
ATOM 4581 N N . ILE A 1 583 ? 27.192 18.992 -29.496 1.00 95.75 583 ILE A N 1
ATOM 4582 C CA . ILE A 1 583 ? 26.722 18.513 -30.801 1.00 95.75 583 ILE A CA 1
ATOM 4583 C C . ILE A 1 583 ? 27.309 19.351 -31.941 1.00 95.75 583 ILE A C 1
ATOM 4585 O O . ILE A 1 583 ? 27.823 18.787 -32.911 1.00 95.75 583 ILE A O 1
ATOM 4589 N N . TYR A 1 584 ? 27.237 20.679 -31.847 1.00 93.06 584 TYR A N 1
ATOM 4590 C CA . TYR A 1 584 ? 27.679 21.550 -32.932 1.00 93.06 584 TYR A CA 1
ATOM 4591 C C . TYR A 1 584 ? 29.208 21.602 -33.058 1.00 93.06 584 TYR A C 1
ATOM 4593 O O . TYR A 1 584 ? 29.718 21.550 -34.173 1.00 93.06 584 TYR A O 1
ATOM 4601 N N . ASP A 1 585 ? 29.938 21.630 -31.941 1.00 90.75 585 ASP A N 1
ATOM 4602 C CA . ASP A 1 585 ? 31.402 21.697 -31.922 1.00 90.75 585 ASP A CA 1
ATOM 4603 C C . ASP A 1 585 ? 32.043 20.402 -32.447 1.00 90.75 585 ASP A C 1
ATOM 4605 O O . ASP A 1 585 ? 32.747 20.405 -33.457 1.00 90.75 585 ASP A O 1
ATOM 4609 N N . PHE A 1 586 ? 31.727 19.261 -31.826 1.00 87.75 586 PHE A N 1
ATOM 4610 C CA . PHE A 1 586 ? 32.415 17.999 -32.115 1.00 87.75 586 PHE A CA 1
ATOM 4611 C C . PHE A 1 586 ? 31.850 17.230 -33.318 1.00 87.75 586 PHE A C 1
ATOM 4613 O O . PHE A 1 586 ? 32.463 16.256 -33.754 1.00 87.75 586 PHE A O 1
ATOM 4620 N N . THR A 1 587 ? 30.700 17.636 -33.877 1.00 88.81 587 THR A N 1
ATOM 4621 C CA . THR A 1 587 ? 30.103 16.949 -35.044 1.00 88.81 587 THR A CA 1
ATOM 4622 C C . THR A 1 587 ? 29.645 17.860 -36.187 1.00 88.81 587 THR A C 1
ATOM 4624 O O . THR A 1 587 ? 29.291 17.342 -37.244 1.00 88.81 587 THR A O 1
ATOM 4627 N N . ASN A 1 588 ? 29.621 19.191 -36.012 1.00 86.88 588 ASN A N 1
ATOM 4628 C CA . ASN A 1 588 ? 29.042 20.158 -36.967 1.00 86.88 588 ASN A CA 1
ATOM 4629 C C . ASN A 1 588 ? 27.557 19.880 -37.328 1.00 86.88 588 ASN A C 1
ATOM 4631 O O . ASN A 1 588 ? 27.019 20.406 -38.308 1.00 86.88 588 ASN A O 1
ATOM 4635 N N . SER A 1 589 ? 26.862 19.056 -36.532 1.00 89.81 589 SER A N 1
ATOM 4636 C CA . SER A 1 589 ? 25.442 18.750 -36.727 1.00 89.81 589 SER A CA 1
ATOM 4637 C C . SER A 1 589 ? 24.586 19.950 -36.329 1.00 89.81 589 SER A C 1
ATOM 4639 O O . SER A 1 589 ? 24.709 20.485 -35.228 1.00 89.81 589 SER A O 1
ATOM 4641 N N . LYS A 1 590 ? 23.686 20.375 -37.218 1.00 91.44 590 LYS A N 1
ATOM 4642 C CA . LYS A 1 590 ? 22.817 21.542 -37.000 1.00 91.44 590 LYS A CA 1
ATOM 4643 C C . LYS A 1 590 ? 21.451 21.124 -36.461 1.00 91.44 590 LYS A C 1
ATOM 4645 O O . LYS A 1 590 ? 20.880 20.129 -36.905 1.00 91.44 590 LYS A O 1
ATOM 4650 N N . LEU A 1 591 ? 20.898 21.928 -35.551 1.00 94.75 591 LEU A N 1
ATOM 4651 C CA . LEU A 1 591 ? 19.550 21.727 -35.021 1.00 94.75 591 LEU A CA 1
ATOM 4652 C C . LEU A 1 591 ? 18.493 21.742 -36.139 1.00 94.75 591 LEU A C 1
ATOM 4654 O O . LEU A 1 591 ? 18.273 22.756 -36.806 1.00 94.75 591 LEU A O 1
ATOM 4658 N N . THR A 1 592 ? 17.771 20.632 -36.273 1.00 95.50 592 THR A N 1
ATOM 4659 C CA . THR A 1 592 ? 16.578 20.504 -37.113 1.00 95.50 592 THR A CA 1
ATOM 4660 C C . THR A 1 592 ? 15.387 21.122 -36.379 1.00 95.50 592 THR A C 1
ATOM 4662 O O . THR A 1 592 ? 14.786 20.505 -35.499 1.00 95.50 592 THR A O 1
ATOM 4665 N N . LYS A 1 593 ? 15.071 22.376 -36.721 1.00 94.19 593 LYS A N 1
ATOM 4666 C CA . LYS A 1 593 ? 14.060 23.193 -36.032 1.00 94.19 593 LYS A CA 1
ATOM 4667 C C . LYS A 1 593 ? 12.630 22.757 -36.375 1.00 94.19 593 LYS A C 1
ATOM 4669 O O . LYS A 1 593 ? 12.206 22.884 -37.523 1.00 94.19 593 LYS A O 1
ATOM 4674 N N . ILE A 1 594 ? 11.856 22.333 -35.376 1.00 93.06 594 ILE A N 1
ATOM 4675 C CA . ILE A 1 594 ? 10.456 21.904 -35.514 1.00 93.06 594 ILE A CA 1
ATOM 4676 C C . ILE A 1 594 ? 9.548 22.773 -34.633 1.00 93.06 594 ILE A C 1
ATOM 4678 O O . ILE A 1 594 ? 9.667 22.775 -33.414 1.00 93.06 594 ILE A O 1
ATOM 4682 N N . LYS A 1 595 ? 8.586 23.480 -35.242 1.00 89.19 595 LYS A N 1
ATOM 4683 C CA . LYS A 1 595 ? 7.671 24.417 -34.549 1.00 89.19 595 LYS A CA 1
ATOM 4684 C C . LYS A 1 595 ? 6.582 23.763 -33.674 1.00 89.19 595 LYS A C 1
ATOM 4686 O O . LYS A 1 595 ? 5.778 24.484 -33.107 1.00 89.19 595 LYS A O 1
ATOM 4691 N N . ARG A 1 596 ? 6.526 22.426 -33.604 1.00 90.81 596 ARG A N 1
ATOM 4692 C CA . ARG A 1 596 ? 5.475 21.656 -32.897 1.00 90.81 596 ARG A CA 1
ATOM 4693 C C . ARG A 1 596 ? 5.828 21.299 -31.445 1.00 90.81 596 ARG A C 1
ATOM 4695 O O . ARG A 1 596 ? 5.092 20.553 -30.804 1.00 90.81 596 ARG A O 1
ATOM 4702 N N . PHE A 1 597 ? 6.979 21.766 -30.970 1.00 90.69 597 PHE A N 1
ATOM 4703 C CA . PHE A 1 597 ? 7.395 21.687 -29.572 1.00 90.69 597 PHE A CA 1
ATOM 4704 C C . PHE A 1 597 ? 7.159 23.059 -28.923 1.00 90.69 597 PHE A C 1
ATOM 4706 O O . PHE A 1 597 ? 7.470 24.067 -29.567 1.00 90.69 597 PHE A O 1
ATOM 4713 N N . HIS A 1 598 ? 6.617 23.111 -27.702 1.00 89.94 598 HIS A N 1
ATOM 4714 C CA . HIS A 1 598 ? 6.213 24.364 -27.038 1.00 89.94 598 HIS A CA 1
ATOM 4715 C C . HIS A 1 598 ? 6.526 24.346 -25.537 1.00 89.94 598 HIS A C 1
ATOM 4717 O O . HIS A 1 598 ? 6.122 23.419 -24.837 1.00 89.94 598 HIS A O 1
ATOM 4723 N N . SER A 1 599 ? 7.184 25.399 -25.042 1.00 87.38 599 SER A N 1
ATOM 4724 C CA . SER A 1 599 ? 7.488 25.596 -23.610 1.00 87.38 599 SER A CA 1
ATOM 4725 C C . SER A 1 599 ? 6.591 26.660 -22.968 1.00 87.38 599 SER A C 1
ATOM 4727 O O . SER A 1 599 ? 5.991 27.481 -23.667 1.00 87.38 599 SER A O 1
ATOM 4729 N N . HIS A 1 600 ? 6.550 26.722 -21.633 1.00 79.75 600 HIS A N 1
ATOM 4730 C CA . HIS A 1 600 ? 5.820 27.760 -20.890 1.00 79.75 600 HIS A CA 1
ATOM 4731 C C . HIS A 1 600 ? 6.405 29.181 -21.054 1.00 79.75 600 HIS A C 1
ATOM 4733 O O . HIS A 1 600 ? 5.849 30.139 -20.515 1.00 79.75 600 HIS A O 1
ATOM 4739 N N . LEU A 1 601 ? 7.508 29.337 -21.798 1.00 80.44 601 LEU A N 1
ATOM 4740 C CA . LEU A 1 601 ? 8.069 30.630 -22.212 1.00 80.44 601 LEU A CA 1
ATOM 4741 C C . LEU A 1 601 ? 7.300 31.253 -23.397 1.00 80.44 601 LEU A C 1
ATOM 4743 O O . LEU A 1 601 ? 7.524 32.411 -23.748 1.00 80.44 601 LEU A O 1
ATOM 4747 N N . GLU A 1 602 ? 6.392 30.501 -24.026 1.00 81.19 602 GLU A N 1
ATOM 4748 C CA . GLU A 1 602 ? 5.521 30.967 -25.108 1.00 81.19 602 GLU A CA 1
ATOM 4749 C C . GLU A 1 602 ? 4.128 31.364 -24.606 1.00 81.19 602 GLU A C 1
ATOM 4751 O O . GLU A 1 602 ? 3.675 30.911 -23.562 1.00 81.19 602 GLU A O 1
ATOM 4756 N N . GLY A 1 603 ? 3.396 32.179 -25.373 1.00 82.06 603 GLY A N 1
ATOM 4757 C CA . GLY A 1 603 ? 2.016 32.547 -25.036 1.00 82.06 603 GLY A CA 1
ATOM 4758 C C . GLY A 1 603 ? 1.015 31.434 -25.358 1.00 82.06 603 GLY A C 1
ATOM 4759 O O . GLY A 1 603 ? 0.344 31.504 -26.390 1.00 82.06 603 GLY A O 1
ATOM 4760 N N . LEU A 1 604 ? 0.918 30.415 -24.498 1.00 85.06 604 LEU A N 1
ATOM 4761 C CA . LEU A 1 604 ? 0.214 29.155 -24.780 1.00 85.06 604 LEU A CA 1
ATOM 4762 C C . LEU A 1 604 ? -1.298 29.325 -24.999 1.00 85.06 604 LEU A C 1
ATOM 4764 O O . LEU A 1 604 ? -1.889 28.598 -25.798 1.00 85.06 604 LEU A O 1
ATOM 4768 N N . TRP A 1 605 ? -1.904 30.349 -24.393 1.00 79.00 605 TRP A N 1
ATOM 4769 C CA . TRP A 1 605 ? -3.322 30.706 -24.558 1.00 79.00 605 TRP A CA 1
ATOM 4770 C C . TRP A 1 605 ? -3.722 31.034 -26.008 1.00 79.00 605 TRP A C 1
ATOM 4772 O O . TRP A 1 605 ? -4.907 31.075 -26.342 1.00 79.00 605 TRP A O 1
ATOM 4782 N N . ARG A 1 606 ? -2.742 31.287 -26.889 1.00 79.00 606 ARG A N 1
ATOM 4783 C CA . ARG A 1 606 ? -2.966 31.553 -28.317 1.00 79.00 606 ARG A CA 1
ATOM 4784 C C . ARG A 1 606 ? -3.331 30.289 -29.099 1.00 79.00 606 ARG A C 1
ATOM 4786 O O . ARG A 1 606 ? -3.994 30.401 -30.130 1.00 79.00 606 ARG A O 1
ATOM 4793 N N . TYR A 1 607 ? -2.932 29.106 -28.627 1.00 79.12 607 TYR A N 1
ATOM 4794 C CA . TYR A 1 607 ? -3.215 27.838 -29.296 1.00 79.12 607 TYR A CA 1
ATOM 4795 C C . TYR A 1 607 ? -4.631 27.358 -28.956 1.00 79.12 607 TYR A C 1
ATOM 4797 O O . TYR A 1 607 ? -4.929 26.971 -27.826 1.00 79.12 607 TYR A O 1
ATOM 4805 N N . GLN A 1 608 ? -5.509 27.417 -29.958 1.00 72.75 608 GLN A N 1
ATOM 4806 C CA . GLN A 1 608 ? -6.912 27.020 -29.848 1.00 72.75 608 GLN A CA 1
ATOM 4807 C C . GLN A 1 608 ? -7.090 25.511 -30.054 1.00 72.75 608 GLN A C 1
ATOM 4809 O O . GLN A 1 608 ? -6.394 24.902 -30.868 1.00 72.75 608 GLN A O 1
ATOM 4814 N N . GLU A 1 609 ? -8.090 24.948 -29.376 1.00 72.94 609 GLU A N 1
ATOM 4815 C CA . GLU A 1 609 ? -8.484 23.532 -29.354 1.00 72.94 609 GLU A CA 1
ATOM 4816 C C . GLU A 1 609 ? -8.300 22.763 -30.681 1.00 72.94 609 GLU A C 1
ATOM 4818 O O . GLU A 1 609 ? -7.723 21.677 -30.692 1.00 72.94 609 GLU A O 1
ATOM 4823 N N . GLY A 1 610 ? -8.712 23.335 -31.820 1.00 70.25 610 GLY A N 1
ATOM 4824 C CA . GLY A 1 610 ? -8.604 22.682 -33.132 1.00 70.25 610 GLY A CA 1
ATOM 4825 C C . GLY A 1 610 ? -7.173 22.337 -33.582 1.00 70.25 610 GLY A C 1
ATOM 4826 O O . GLY A 1 610 ? -6.987 21.354 -34.299 1.00 70.25 610 GLY A O 1
ATOM 4827 N N . ALA A 1 611 ? -6.159 23.094 -33.147 1.00 76.25 611 ALA A N 1
ATOM 4828 C CA . ALA A 1 611 ? -4.758 22.858 -33.511 1.00 76.25 611 ALA A CA 1
ATOM 4829 C C . ALA A 1 611 ? -4.090 21.758 -32.664 1.00 76.25 611 ALA A C 1
ATOM 4831 O O . ALA A 1 611 ? -3.237 21.023 -33.164 1.00 76.25 611 ALA A O 1
ATOM 4832 N N . LEU A 1 612 ? -4.510 21.608 -31.401 1.00 83.25 612 LEU A N 1
ATOM 4833 C CA . LEU A 1 612 ? -3.800 20.841 -30.364 1.00 83.25 612 LEU A CA 1
ATOM 4834 C C . LEU A 1 612 ? -3.579 19.361 -30.722 1.00 83.25 612 LEU A C 1
ATOM 4836 O O . LEU A 1 612 ? -2.587 18.767 -30.307 1.00 83.25 612 LEU A O 1
ATOM 4840 N N . ASN A 1 613 ? -4.449 18.784 -31.558 1.00 83.69 613 ASN A N 1
ATOM 4841 C CA . ASN A 1 613 ? -4.318 17.425 -32.104 1.00 83.69 613 ASN A CA 1
ATOM 4842 C C . ASN A 1 613 ? -2.967 17.151 -32.786 1.00 83.69 613 ASN A C 1
ATOM 4844 O O . ASN A 1 613 ? -2.501 16.009 -32.790 1.00 83.69 613 ASN A O 1
ATOM 4848 N N . ASN A 1 614 ? -2.345 18.190 -33.351 1.00 83.81 614 ASN A N 1
ATOM 4849 C CA . ASN A 1 614 ? -1.102 18.089 -34.104 1.00 83.81 614 ASN A CA 1
ATOM 4850 C C . ASN A 1 614 ? 0.141 18.544 -33.330 1.00 83.81 614 ASN A C 1
ATOM 4852 O O . ASN A 1 614 ? 1.240 18.327 -33.839 1.00 83.81 614 ASN A O 1
ATOM 4856 N N . GLU A 1 615 ? 0.032 19.132 -32.142 1.00 89.75 615 GLU A N 1
ATOM 4857 C CA . GLU A 1 615 ? 1.216 19.563 -31.386 1.00 89.75 615 GLU A CA 1
ATOM 4858 C C . GLU A 1 615 ? 1.893 18.378 -30.681 1.00 89.75 615 GLU A C 1
ATOM 4860 O O . GLU A 1 615 ? 1.243 17.370 -30.401 1.00 89.75 615 GLU A O 1
ATOM 4865 N N . ILE A 1 616 ? 3.214 18.449 -30.475 1.00 87.50 616 ILE A N 1
ATOM 4866 C CA . ILE A 1 616 ? 4.043 17.332 -29.981 1.00 87.50 616 ILE A CA 1
ATOM 4867 C C . ILE A 1 616 ? 4.297 17.452 -28.478 1.00 87.50 616 ILE A C 1
ATOM 4869 O O . ILE A 1 616 ? 4.133 16.461 -27.767 1.00 87.50 616 ILE A O 1
ATOM 4873 N N . THR A 1 617 ? 4.660 18.641 -27.999 1.00 88.94 617 THR A N 1
ATOM 4874 C CA . THR A 1 617 ? 4.817 18.945 -26.569 1.00 88.94 617 THR A CA 1
ATOM 4875 C C . THR A 1 617 ? 4.103 20.237 -26.204 1.00 88.94 617 THR A C 1
ATOM 4877 O O . THR A 1 617 ? 4.017 21.150 -27.024 1.00 88.94 617 THR A O 1
ATOM 4880 N N . VAL A 1 618 ? 3.576 20.300 -24.981 1.00 87.56 618 VAL A N 1
ATOM 4881 C CA . VAL A 1 618 ? 2.933 21.486 -24.400 1.00 87.56 618 VAL A CA 1
ATOM 4882 C C . VAL A 1 618 ? 3.261 21.518 -22.908 1.00 87.56 618 VAL A C 1
ATOM 4884 O O . VAL A 1 618 ? 2.951 20.563 -22.205 1.00 87.56 618 VAL A O 1
ATOM 4887 N N . SER A 1 619 ? 3.872 22.599 -22.433 1.00 84.44 619 SER A N 1
ATOM 4888 C CA . SER A 1 619 ? 4.146 22.868 -21.010 1.00 84.44 619 SER A CA 1
ATOM 4889 C C . SER A 1 619 ? 3.011 23.708 -20.369 1.00 84.44 619 SER A C 1
ATOM 4891 O O . SER A 1 619 ? 1.984 23.950 -21.008 1.00 84.44 619 SER A O 1
ATOM 4893 N N . TYR A 1 620 ? 3.148 24.150 -19.116 1.00 81.12 620 TYR A N 1
ATOM 4894 C CA . TYR A 1 620 ? 2.234 25.096 -18.449 1.00 81.12 620 TYR A CA 1
ATOM 4895 C C . TYR A 1 620 ? 2.992 25.961 -17.425 1.00 81.12 620 TYR A C 1
ATOM 4897 O O . TYR A 1 620 ? 4.076 25.594 -16.984 1.00 81.12 620 TYR A O 1
ATOM 4905 N N . SER A 1 621 ? 2.414 27.084 -16.977 1.00 73.38 621 SER A N 1
ATOM 4906 C CA . SER A 1 621 ? 2.892 27.779 -15.767 1.00 73.38 621 SER A CA 1
ATOM 4907 C C . SER A 1 621 ? 1.817 27.835 -14.684 1.00 73.38 621 SER A C 1
ATOM 4909 O O . SER A 1 621 ? 0.649 28.103 -14.968 1.00 73.38 621 SER A O 1
ATOM 4911 N N . ASN A 1 622 ? 2.205 27.658 -13.419 1.00 58.69 622 ASN A N 1
ATOM 4912 C CA . ASN A 1 622 ? 1.304 27.907 -12.289 1.00 58.69 622 ASN A CA 1
ATOM 4913 C C . ASN A 1 622 ? 0.782 29.367 -12.294 1.00 58.69 622 ASN A C 1
ATOM 4915 O O . ASN A 1 622 ? 1.450 30.250 -12.849 1.00 58.69 622 ASN A O 1
ATOM 4919 N N . PRO A 1 623 ? -0.391 29.643 -11.686 1.00 52.41 623 PRO A N 1
ATOM 4920 C CA . PRO A 1 623 ? -0.864 31.009 -11.473 1.00 52.41 623 PRO A CA 1
ATOM 4921 C C . PRO A 1 623 ? 0.141 31.817 -10.648 1.00 52.41 623 PRO A C 1
ATOM 4923 O O . PRO A 1 623 ? 0.781 31.282 -9.738 1.00 52.41 623 PRO A O 1
ATOM 4926 N N . LYS A 1 624 ? 0.239 33.120 -10.914 1.00 45.78 624 LYS A N 1
ATOM 4927 C CA . LYS A 1 624 ? 0.924 34.038 -9.997 1.00 45.78 624 LYS A CA 1
ATOM 4928 C C . LYS A 1 624 ? 0.047 34.283 -8.767 1.00 45.78 624 LYS A C 1
ATOM 4930 O O . LYS A 1 624 ? -1.180 34.231 -8.840 1.00 45.78 624 LYS A O 1
ATOM 4935 N N . GLY A 1 625 ? 0.681 34.578 -7.631 1.00 41.59 625 GLY A N 1
ATOM 4936 C CA . GLY A 1 625 ? -0.001 34.823 -6.348 1.00 41.59 625 GLY A CA 1
ATOM 4937 C C . GLY A 1 625 ? -0.881 36.083 -6.301 1.00 41.59 625 GLY A C 1
ATOM 4938 O O . GLY A 1 625 ? -1.473 36.365 -5.267 1.00 41.59 625 GLY A O 1
ATOM 4939 N N . ASP A 1 626 ? -0.963 36.826 -7.406 1.00 38.97 626 ASP A N 1
ATOM 4940 C CA . ASP A 1 626 ? -1.840 37.980 -7.630 1.00 38.97 626 ASP A CA 1
ATOM 4941 C C . ASP A 1 626 ? -3.207 37.600 -8.245 1.00 38.97 626 ASP A C 1
ATOM 4943 O O . ASP A 1 626 ? -4.080 38.455 -8.378 1.00 38.97 626 ASP A O 1
ATOM 4947 N N . GLY A 1 627 ? -3.410 36.328 -8.615 1.00 44.69 627 GLY A N 1
ATOM 4948 C CA . GLY A 1 627 ? -4.639 35.843 -9.252 1.00 44.69 627 GLY A CA 1
ATOM 4949 C C . GLY A 1 627 ? -4.713 36.066 -10.768 1.00 44.69 627 GLY A C 1
ATOM 4950 O O . GLY A 1 627 ? -5.755 35.800 -11.367 1.00 44.69 627 GLY A O 1
ATOM 4951 N N . THR A 1 628 ? -3.636 36.530 -11.412 1.00 43.69 628 THR A N 1
ATOM 4952 C CA . THR A 1 628 ? -3.586 36.691 -12.873 1.00 43.69 628 THR A CA 1
ATOM 4953 C C . THR A 1 628 ? -3.429 35.353 -13.612 1.00 43.69 628 THR A C 1
ATOM 4955 O O . THR A 1 628 ? -2.964 34.350 -13.061 1.00 43.69 628 THR A O 1
ATOM 4958 N N . PHE A 1 629 ? -3.874 35.326 -14.875 1.00 53.06 629 PHE A N 1
ATOM 4959 C CA . PHE A 1 629 ? -4.055 34.109 -15.676 1.00 53.06 629 PHE A CA 1
ATOM 4960 C C . PHE A 1 629 ? -2.806 33.208 -15.746 1.00 53.06 629 PHE A C 1
ATOM 4962 O O . PHE A 1 629 ? -1.722 33.637 -16.138 1.00 53.06 629 PHE A O 1
ATOM 4969 N N . SER A 1 630 ? -2.998 31.922 -15.439 1.00 62.81 630 SER A N 1
ATOM 4970 C CA . SER A 1 630 ? -2.006 30.855 -15.633 1.00 62.81 630 SER A CA 1
ATOM 4971 C C . SER A 1 630 ? -1.729 30.631 -17.125 1.00 62.81 630 SER A C 1
ATOM 4973 O O . SER A 1 630 ? -2.665 30.498 -17.919 1.00 62.81 630 SER A O 1
ATOM 4975 N N . ASN A 1 631 ? -0.449 30.571 -17.516 1.00 81.25 631 ASN A N 1
ATOM 4976 C CA . ASN A 1 631 ? -0.062 30.343 -18.907 1.00 81.25 631 ASN A CA 1
ATOM 4977 C C . ASN A 1 631 ? -0.361 28.890 -19.304 1.00 81.25 631 ASN A C 1
ATOM 4979 O O . ASN A 1 631 ? 0.411 27.975 -19.013 1.00 81.25 631 ASN A O 1
ATOM 4983 N N . THR A 1 632 ? -1.514 28.696 -19.937 1.00 82.50 632 THR A N 1
ATOM 4984 C CA . THR A 1 632 ? -2.083 27.396 -20.299 1.00 82.50 632 THR A CA 1
ATOM 4985 C C . THR A 1 632 ? -2.768 27.466 -21.664 1.00 82.50 632 THR A C 1
ATOM 4987 O O . THR A 1 632 ? -3.128 28.537 -22.153 1.00 82.50 632 THR A O 1
ATOM 4990 N N . ILE A 1 633 ? -2.932 26.307 -22.299 1.00 84.38 633 ILE A N 1
ATOM 4991 C CA . ILE A 1 633 ? -3.625 26.144 -23.586 1.00 84.38 633 ILE A CA 1
ATOM 4992 C C . ILE A 1 633 ? -5.148 26.283 -23.466 1.00 84.38 633 ILE A C 1
ATOM 4994 O O . ILE A 1 633 ? -5.754 25.821 -22.498 1.00 84.38 633 ILE A O 1
ATOM 4998 N N . ASN A 1 634 ? -5.794 26.839 -24.498 1.00 82.88 634 ASN A N 1
ATOM 4999 C CA . ASN A 1 634 ? -7.251 26.960 -24.520 1.00 82.88 634 ASN A CA 1
ATOM 5000 C C . ASN A 1 634 ? -7.919 25.670 -25.036 1.00 82.88 634 ASN A C 1
ATOM 5002 O O . ASN A 1 634 ? -8.053 25.457 -26.244 1.00 82.88 634 ASN A O 1
ATOM 5006 N N . VAL A 1 635 ? -8.340 24.809 -24.105 1.00 82.69 635 VAL A N 1
ATOM 5007 C CA . VAL A 1 635 ? -9.035 23.537 -24.370 1.00 82.69 635 VAL A CA 1
ATOM 5008 C C . VAL A 1 635 ? -10.214 23.342 -23.411 1.00 82.69 635 VAL A C 1
ATOM 5010 O O . VAL A 1 635 ? -10.103 23.608 -22.206 1.00 82.69 635 VAL A O 1
ATOM 5013 N N . ARG A 1 636 ? -11.354 22.873 -23.936 1.00 81.50 636 ARG A N 1
ATOM 5014 C CA . ARG A 1 636 ? -12.561 22.616 -23.135 1.00 81.50 636 ARG A CA 1
ATOM 5015 C C . ARG A 1 636 ? -12.411 21.331 -22.320 1.00 81.50 636 ARG A C 1
ATOM 5017 O O . ARG A 1 636 ? -11.716 20.404 -22.724 1.00 81.50 636 ARG A O 1
ATOM 5024 N N . GLY A 1 637 ? -13.059 21.285 -21.159 1.00 76.12 637 GLY A N 1
ATOM 5025 C CA . GLY A 1 637 ? -12.999 20.142 -20.251 1.00 76.12 637 GLY A CA 1
ATOM 5026 C C . GLY A 1 637 ? -13.302 20.543 -18.812 1.00 76.12 637 GLY A C 1
ATOM 5027 O O . GLY A 1 637 ? -14.193 21.348 -18.567 1.00 76.12 637 GLY A O 1
ATOM 5028 N N . PHE A 1 638 ? -12.554 19.994 -17.857 1.00 76.19 638 PHE A N 1
ATOM 5029 C CA . PHE A 1 638 ? -12.780 20.208 -16.424 1.00 76.19 638 PHE A CA 1
ATOM 5030 C C . PHE A 1 638 ? -12.511 21.658 -15.989 1.00 76.19 638 PHE A C 1
ATOM 5032 O O . PHE A 1 638 ? -11.778 22.389 -16.655 1.00 76.19 638 PHE A O 1
ATOM 5039 N N . THR A 1 639 ? -13.049 22.065 -14.836 1.00 75.38 639 THR A N 1
ATOM 5040 C CA . THR A 1 639 ? -12.796 23.389 -14.238 1.00 75.38 639 THR A CA 1
ATOM 5041 C C . THR A 1 639 ? -11.333 23.551 -13.800 1.00 75.38 639 THR A C 1
ATOM 5043 O O . THR A 1 639 ? -10.680 22.571 -13.445 1.00 75.38 639 THR A O 1
ATOM 5046 N N . TYR A 1 640 ? -10.811 24.783 -13.749 1.00 72.88 640 TYR A N 1
ATOM 5047 C CA . TYR A 1 640 ? -9.424 25.052 -13.319 1.00 72.88 640 TYR A CA 1
ATOM 5048 C C . TYR A 1 640 ? -9.113 24.574 -11.885 1.00 72.88 640 TYR A C 1
ATOM 5050 O O . TYR A 1 640 ? -7.984 24.189 -11.599 1.00 72.88 640 TYR A O 1
ATOM 5058 N N . ALA A 1 641 ? -10.104 24.512 -10.989 1.00 67.44 641 ALA A N 1
ATOM 5059 C CA . ALA A 1 641 ? -9.930 23.929 -9.652 1.00 67.44 641 ALA A CA 1
ATOM 5060 C C . ALA A 1 641 ? -9.724 22.396 -9.680 1.00 67.44 641 ALA A C 1
ATOM 5062 O O . ALA A 1 641 ? -9.114 21.822 -8.773 1.00 67.44 641 ALA A O 1
ATOM 5063 N N . LYS A 1 642 ? -10.225 21.724 -10.727 1.00 67.75 642 LYS A N 1
ATOM 5064 C CA . LYS A 1 642 ? -10.140 20.273 -10.950 1.00 67.75 642 LYS A CA 1
ATOM 5065 C C . LYS A 1 642 ? -8.938 19.897 -11.832 1.00 67.75 642 LYS A C 1
ATOM 5067 O O . LYS A 1 642 ? -8.271 18.909 -11.525 1.00 67.75 642 LYS A O 1
ATOM 5072 N N . ASP A 1 643 ? -8.619 20.726 -12.825 1.00 72.69 643 ASP A N 1
ATOM 5073 C CA . ASP A 1 643 ? -7.539 20.582 -13.813 1.00 72.69 643 ASP A CA 1
ATOM 5074 C C . ASP A 1 643 ? -6.854 21.946 -14.091 1.00 72.69 643 ASP A C 1
ATOM 5076 O O . ASP A 1 643 ? -7.195 22.624 -15.072 1.00 72.69 643 ASP A O 1
ATOM 5080 N N . PRO A 1 644 ? -5.922 22.386 -13.218 1.00 73.75 644 PRO A N 1
ATOM 5081 C CA . PRO A 1 644 ? -5.284 23.704 -13.317 1.00 73.75 644 PRO A CA 1
ATOM 5082 C C . PRO A 1 644 ? -4.257 23.814 -14.453 1.00 73.75 644 PRO A C 1
ATOM 5084 O O . PRO A 1 644 ? -4.005 24.915 -14.924 1.00 73.75 644 PRO A O 1
ATOM 5087 N N . THR A 1 645 ? -3.681 22.698 -14.911 1.00 75.06 645 THR A N 1
ATOM 5088 C CA . THR A 1 645 ? -2.708 22.651 -16.023 1.00 75.06 645 THR A CA 1
ATOM 5089 C C . THR A 1 645 ? -3.357 22.579 -17.398 1.00 75.06 645 THR A C 1
ATOM 5091 O O . THR A 1 645 ? -2.683 22.772 -18.406 1.00 75.06 645 THR A O 1
ATOM 5094 N N . ARG A 1 646 ? -4.659 22.262 -17.449 1.00 81.19 646 ARG A N 1
ATOM 5095 C CA . ARG A 1 646 ? -5.399 21.848 -18.654 1.00 81.19 646 ARG A CA 1
ATOM 5096 C C . ARG A 1 646 ? -4.951 20.507 -19.240 1.00 81.19 646 ARG A C 1
ATOM 5098 O O . ARG A 1 646 ? -5.462 20.117 -20.289 1.00 81.19 646 ARG A O 1
ATOM 5105 N N . PHE A 1 647 ? -4.020 19.785 -18.614 1.00 81.06 647 PHE A N 1
ATOM 5106 C CA . PHE A 1 647 ? -3.448 18.567 -19.197 1.00 81.06 647 PHE A CA 1
ATOM 5107 C C . PHE A 1 647 ? -4.419 17.390 -19.170 1.00 81.06 647 PHE A C 1
ATOM 5109 O O . PHE A 1 647 ? -4.408 16.575 -20.096 1.00 81.06 647 PHE A O 1
ATOM 5116 N N . LEU A 1 648 ? -5.298 17.313 -18.166 1.00 75.12 648 LEU A N 1
ATOM 5117 C CA . LEU A 1 648 ? -6.347 16.295 -18.150 1.00 75.12 648 LEU A CA 1
ATOM 5118 C C . LEU A 1 648 ? -7.381 16.582 -19.251 1.00 75.12 648 LEU A C 1
ATOM 5120 O O . LEU A 1 648 ? -7.742 15.683 -20.007 1.00 75.12 648 LEU A O 1
ATOM 5124 N N . SER A 1 649 ? -7.787 17.843 -19.411 1.00 80.69 649 SER A N 1
ATOM 5125 C CA . SER A 1 649 ? -8.699 18.291 -20.474 1.00 80.69 649 SER A CA 1
ATOM 5126 C C . SER A 1 649 ? -8.094 18.099 -21.873 1.00 80.69 649 SER A C 1
ATOM 5128 O O . SER A 1 649 ? -8.766 17.577 -22.761 1.00 80.69 649 SER A O 1
ATOM 5130 N N . LEU A 1 650 ? -6.804 18.405 -22.061 1.00 82.25 650 LEU A N 1
ATOM 5131 C CA . LEU A 1 650 ? -6.056 18.104 -23.286 1.00 82.25 650 LEU A CA 1
ATOM 5132 C C . LEU A 1 650 ? -6.047 16.602 -23.585 1.00 82.25 650 LEU A C 1
ATOM 5134 O O . LEU A 1 650 ? -6.310 16.203 -24.718 1.00 82.25 650 LEU A O 1
ATOM 5138 N N . HIS A 1 651 ? -5.780 15.755 -22.589 1.00 79.62 651 HIS A N 1
ATOM 5139 C CA . HIS A 1 651 ? -5.799 14.306 -22.776 1.00 79.62 651 HIS A CA 1
ATOM 5140 C C . HIS A 1 651 ? -7.188 13.807 -23.195 1.00 79.62 651 HIS A C 1
ATOM 5142 O O . HIS A 1 651 ? -7.316 13.028 -24.143 1.00 79.62 651 HIS A O 1
ATOM 5148 N N . CYS A 1 652 ? -8.237 14.300 -22.537 1.00 78.12 652 CYS A N 1
ATOM 5149 C CA . CYS A 1 652 ? -9.621 13.983 -22.869 1.00 78.12 652 CYS A CA 1
ATOM 5150 C C . CYS A 1 652 ? -10.013 14.455 -24.279 1.00 78.12 652 CYS A C 1
ATOM 5152 O O . CYS A 1 652 ? -10.691 13.711 -24.988 1.00 78.12 652 CYS A O 1
ATOM 5154 N N . HIS A 1 653 ? -9.529 15.618 -24.727 1.00 81.50 653 HIS A N 1
ATOM 5155 C CA . HIS A 1 653 ? -9.694 16.103 -26.100 1.00 81.50 653 HIS A CA 1
ATOM 5156 C C . HIS A 1 653 ? -8.979 15.202 -27.125 1.00 81.50 653 HIS A C 1
ATOM 5158 O O . HIS A 1 653 ? -9.613 14.702 -28.057 1.00 81.50 653 HIS A O 1
ATOM 5164 N N . LEU A 1 654 ? -7.679 14.946 -26.927 1.00 77.56 654 LEU A N 1
ATOM 5165 C CA . LEU A 1 654 ? -6.832 14.172 -27.846 1.00 77.56 654 LEU A CA 1
ATOM 5166 C C . LEU A 1 654 ? -7.288 12.715 -28.009 1.00 77.56 654 LEU A C 1
ATOM 5168 O O . LEU A 1 654 ? -7.189 12.153 -29.101 1.00 77.56 654 LEU A O 1
ATOM 5172 N N . TYR A 1 655 ? -7.771 12.094 -26.929 1.00 72.94 655 TYR A N 1
ATOM 5173 C CA . TYR A 1 655 ? -8.122 10.671 -26.910 1.00 72.94 655 TYR A CA 1
ATOM 5174 C C . TYR A 1 655 ? -9.629 10.382 -26.846 1.00 72.94 655 TYR A C 1
ATOM 5176 O O . TYR A 1 655 ? -10.002 9.215 -26.951 1.00 72.94 655 TYR A O 1
ATOM 5184 N N . LYS A 1 656 ? -10.488 11.408 -26.718 1.00 69.31 656 LYS A N 1
ATOM 5185 C CA . LYS A 1 656 ? -11.968 11.325 -26.734 1.00 69.31 656 LYS A CA 1
ATOM 5186 C C . LYS A 1 656 ? -12.545 10.267 -25.779 1.00 69.31 656 LYS A C 1
ATOM 5188 O O . LYS A 1 656 ? -13.386 9.461 -26.165 1.00 69.31 656 LYS A O 1
ATOM 5193 N N . LYS A 1 657 ? -12.045 10.246 -24.538 1.00 56.94 657 LYS A N 1
ATOM 5194 C CA . LYS A 1 657 ? -12.234 9.143 -23.570 1.00 56.94 657 LYS A CA 1
ATOM 5195 C C . LYS A 1 657 ? -12.863 9.526 -22.227 1.00 56.94 657 LYS A C 1
ATOM 5197 O O . LYS A 1 657 ? -12.910 8.690 -21.331 1.00 56.94 657 LYS A O 1
ATOM 5202 N N . CYS A 1 658 ? -13.318 10.766 -22.075 1.00 60.22 658 CYS A N 1
ATOM 5203 C CA . CYS A 1 658 ? -13.832 11.283 -20.810 1.00 60.22 658 CYS A CA 1
ATOM 5204 C C . CYS A 1 658 ? -15.223 11.879 -21.011 1.00 60.22 658 CYS A C 1
ATOM 5206 O O . CYS A 1 658 ? -15.404 12.728 -21.883 1.00 60.22 658 CYS A O 1
ATOM 5208 N N . GLU A 1 659 ? -16.168 11.487 -20.165 1.00 52.66 659 GLU A N 1
ATOM 5209 C CA . GLU A 1 659 ? -17.366 12.285 -19.910 1.00 52.66 659 GLU A CA 1
ATOM 5210 C C . GLU A 1 659 ? -17.011 13.380 -18.893 1.00 52.66 659 GLU A C 1
ATOM 5212 O O . GLU A 1 659 ? -16.152 13.179 -18.030 1.00 52.66 659 GLU A O 1
ATOM 5217 N N . TYR A 1 660 ? -17.634 14.554 -19.010 1.00 54.41 660 TYR A N 1
ATOM 5218 C CA . TYR A 1 660 ? -17.357 15.718 -18.165 1.00 54.41 660 TYR A CA 1
ATOM 5219 C C . TYR A 1 660 ? -18.521 15.915 -17.175 1.00 54.41 660 TYR A C 1
ATOM 5221 O O . TYR A 1 660 ? -19.535 16.489 -17.569 1.00 54.41 660 TYR A O 1
ATOM 5229 N N . PRO A 1 661 ? -18.426 15.458 -15.907 1.00 43.47 661 PRO A N 1
ATOM 5230 C CA . PRO A 1 661 ? -19.589 15.415 -15.009 1.00 43.47 661 PRO A CA 1
ATOM 5231 C C . PRO A 1 661 ? -20.064 16.799 -14.549 1.00 43.47 661 PRO A C 1
ATOM 5233 O O . PRO A 1 661 ? -21.218 16.965 -14.176 1.00 43.47 661 PRO A O 1
ATOM 5236 N N . ASP A 1 662 ? -19.164 17.786 -14.587 1.00 46.16 662 ASP A N 1
ATOM 5237 C CA . ASP A 1 662 ? -19.368 19.149 -14.086 1.00 46.16 662 ASP A CA 1
ATOM 5238 C C . ASP A 1 662 ? -19.368 20.183 -15.234 1.00 46.16 662 ASP A C 1
ATOM 5240 O O . ASP A 1 662 ? -18.913 21.314 -15.068 1.00 46.16 662 ASP A O 1
ATOM 5244 N N . ALA A 1 663 ? -19.806 19.781 -16.433 1.00 38.97 663 ALA A N 1
ATOM 5245 C CA . ALA A 1 663 ? -19.856 20.650 -17.608 1.00 38.97 663 ALA A CA 1
ATOM 5246 C C . ALA A 1 663 ? -21.116 21.536 -17.617 1.00 38.97 663 ALA A C 1
ATOM 5248 O O . ALA A 1 663 ? -22.123 21.201 -18.238 1.00 38.97 663 ALA A O 1
ATOM 5249 N N . PHE A 1 664 ? -21.024 22.693 -16.962 1.00 27.20 664 PHE A N 1
ATOM 5250 C CA . PHE A 1 664 ? -21.830 23.875 -17.291 1.00 27.20 664 PHE A CA 1
ATOM 5251 C C . PHE A 1 664 ? -20.969 24.889 -18.082 1.00 27.20 664 PHE A C 1
ATOM 5253 O O . PHE A 1 664 ? -19.741 24.772 -18.039 1.00 27.20 664 PHE A O 1
ATOM 5260 N N . PRO A 1 665 ? -21.591 25.773 -18.890 1.00 38.47 665 PRO A N 1
ATOM 5261 C CA . PRO A 1 665 ? -20.951 26.414 -20.046 1.00 38.47 665 PRO A CA 1
ATOM 5262 C C . PRO A 1 665 ? -19.982 27.557 -19.710 1.00 38.47 665 PRO A C 1
ATOM 5264 O O . PRO A 1 665 ? -20.236 28.282 -18.723 1.00 38.47 665 PRO A O 1
#

Radius of gyration: 38.85 Å; chains: 1; bounding box: 89×86×107 Å